Protein AF-0000000076991395 (afdb_homodimer)

Nearest PDB structures (foldseek):
  8wci-assembly1_P  TM=1.810E-01  e=1.404E+00  Enterococcus hirae ATCC 9790
  5gtm-assembly1_A  TM=2.503E-01  e=4.984E+00  Homo sapiens
  6m9a-assembly1_C-2  TM=2.332E-01  e=7.106E+00  Bordetella pertussis
  8wci-assembly1_P  TM=1.804E-01  e=1.054E+00  Enterococcus hirae ATCC 9790
  5gtm-assembly1_A  TM=2.232E-01  e=6.176E+00  Homo sapiens

pLDDT: mean 82.21, std 18.72, range [23.33, 98.56]

Solvent-accessible surface area (backbone atoms only — not comparable to full-atom values): 30463 Å² total; per-residue (Å²): 76,46,67,52,38,70,71,70,55,78,80,72,82,69,84,49,65,63,78,69,71,69,71,77,67,50,72,65,59,53,48,50,48,48,49,51,32,52,49,51,42,47,48,44,12,67,72,50,30,73,33,65,62,55,70,66,56,48,52,49,37,42,69,73,37,61,88,44,28,60,86,72,52,71,71,54,46,56,41,30,68,32,82,92,37,22,42,47,47,39,28,21,52,54,45,49,50,46,38,42,33,70,74,64,42,86,87,39,81,48,46,39,22,60,18,31,71,59,27,42,52,50,49,54,46,50,56,61,53,43,66,68,31,39,77,52,37,38,42,61,48,26,48,51,44,13,52,48,39,49,51,38,37,72,68,56,33,72,36,62,66,43,43,52,54,48,47,53,46,49,46,55,22,53,44,57,22,28,42,78,86,47,62,78,34,63,70,54,48,50,47,53,47,52,53,47,50,51,39,51,49,41,49,49,51,48,49,50,52,40,43,40,27,31,23,46,66,43,82,38,64,81,66,69,54,55,40,98,88,59,47,26,66,66,45,77,90,62,35,39,71,51,80,67,59,84,67,72,83,52,89,31,40,45,75,43,75,30,40,56,17,35,36,35,30,31,31,58,88,35,46,61,67,88,41,76,42,79,79,37,54,20,31,29,34,32,76,77,44,68,52,39,68,70,71,57,78,81,72,82,65,84,50,64,63,78,68,71,68,71,75,69,48,70,64,59,54,49,51,47,49,49,52,31,51,50,50,42,47,48,45,11,67,73,50,29,71,31,65,62,54,71,67,56,48,52,49,37,42,68,72,36,61,87,44,27,60,87,71,51,72,70,54,46,57,40,32,68,31,84,93,38,21,43,47,46,40,29,20,53,54,45,51,51,46,38,42,34,70,73,64,43,85,88,40,81,49,47,38,22,59,19,31,72,58,27,43,52,50,51,53,46,49,56,62,52,44,64,69,31,38,77,53,35,37,43,62,48,24,48,50,44,13,52,48,39,49,51,38,38,72,68,56,33,71,35,62,67,43,44,50,53,48,47,52,46,52,45,54,21,52,45,56,22,27,42,78,87,45,62,78,36,64,69,54,49,48,47,51,48,52,54,48,50,53,38,51,50,40,51,49,52,49,48,51,52,40,43,40,27,29,22,47,66,42,80,38,65,81,67,71,52,53,40,98,86,60,47,25,66,65,45,77,90,61,36,37,72,52,79,68,59,85,69,72,86,53,88,34,39,44,74,42,72,30,40,58,18,33,34,35,30,33,32,62,85,35,46,61,68,88,41,76,43,78,78,38,56,20,31,28,35,32,75

Radius of gyration: 30.5 Å; Cα contacts (8 Å, |Δi|>4): 910; chains: 2; bounding box: 52×83×77 Å

Secondary structure (DSSP, 8-state):
-HHHHHHT------------------HHHHHHHHHHHHHHHHHHHHHT------HHHHHHHHHH-TTTS----HHHHHHHHSTTTHHHHHHHHHHHHHIIIIIS-SSS-----BSHHHHHHHHHHHHHHHTT--HHHHHHHHHHHHHHHHHHHHHH-B-HHHHHHHHHHHHHHHGGGS-GGGTT-HHHHHHHHHHHHHHHHHHHHHHHHHHTSSSEEEEE-------TTS--B--TTT-EEEE-SS-TTS--BEEEEEE-EEEEES-TTS--TT-EEEEEPPEEEE-/-HHHHHHT------------------HHHHHHHHHHHHHHHHHHHHHT------HHHHHHHHHH-TTTS----HHHHHHHHSTTTHHHHHHHHHHHHHIIIIIS-SSS-----BSHHHHHHHHHHHHHHHTT--HHHHHHHHHHHHHHHHHHHHHH-B-HHHHHHHHHHHHHHHGGGS-GGGTT-HHHHHHHHHHHHHHHHHHHHHHHHHHTSSSEEEEE-------TTS--B--TTT-EEEE-SS-TTS--BEEEEEE-EEEEES-TTS--TT-EEEEEPPEEEE-

Organism: Colletotrichum orbiculare (strain 104-T / ATCC 96160 / CBS 514.97 / LARS 414 / MAFF 240422) (NCBI:txid1213857)

Sequence (574 aa):
MLQEQLYNKEVERYPGQVLANSRKVSDTAILEVWKRMAYNICSIANTLLTYCPAQEELEAGQSQNVDTALQITPAEYELLSEESTKSAVSEYYIWRSIYDGVFGSEKKERLGAWGGVMGTRFHLLCCALFSNVEIDTAADFFLWRSKGATLVEAATGLHDRKLQQYVAREQLKLSALLPSEKRKDKSVKNRLRRDLLNVYGDALRLFSMFMKSRAFFQVCWTSPLKEPDGSFVYDPTTMEAEAWGSHLDHPHAVLFSISPGLLKTGTADGSDYDRVSLLVKPRVVCSMLQEQLYNKEVERYPGQVLANSRKVSDTAILEVWKRMAYNICSIANTLLTYCPAQEELEAGQSQNVDTALQITPAEYELLSEESTKSAVSEYYIWRSIYDGVFGSEKKERLGAWGGVMGTRFHLLCCALFSNVEIDTAADFFLWRSKGATLVEAATGLHDRKLQQYVAREQLKLSALLPSEKRKDKSVKNRLRRDLLNVYGDALRLFSMFMKSRAFFQVCWTSPLKEPDGSFVYDPTTMEAEAWGSHLDHPHAVLFSISPGLLKTGTADGSDYDRVSLLVKPRVVCS

Foldseek 3Di:
DCVVCVPDDPPDDDPPPPLPDLPLDDLVNLVVLVVVLLVLLLVCLVPFLQAQFDPVVQVVQCVVPVLQAADADPLLSVQCPDNLRVSLSLLQLLQVLLCQAFADDPPDDHLCQQLRPLVNVLVNVLVVVVVVDDQVCLLVSLQVQLSSLSVSCVVRNGHVVSLLVSLVSNLSHSLSSGDPVCSPPPVSSVVSSVSSSSSSVSSNVSSSSQRNFSKHKHWDWDDQPQDVVGWRFDDPVQAAEPEDDDDPPDRWTFSFWRHTWMKIAAHSNRDRNVDIDTSGHTYTYTD/DCVVCVPDDPPDDDPPPPLPDLPLDDLVNLVVLVVVLLVLLLVCLVPFLQAQFDPVVQVVVCVVPVLQAADADPLLSVQCPDNLRVSLSLLQLLQVLLCQAFADDPPDDHLCQQLRPLVNVLVNVLVVVVVVDDQVCLLVSLQVQLSSLSVSCVVRNGHVVSLLVSLVSNLSHSLSSGDPVCSPPPVSSVVSSVSSSSSSVSSNVSSSSCRNFSKHKHWDDDDQPQDVVGWRFDDPVQAAEPEDDDDPPDGWTFSFWRHTWMKIAAHSNRDRNVDIDTSGHTYTYTD

Structure (mmCIF, N/CA/C/O backbone):
data_AF-0000000076991395-model_v1
#
loop_
_entity.id
_entity.type
_entity.pdbx_description
1 polymer 'Uncharacterized protein'
#
loop_
_atom_site.group_PDB
_atom_site.id
_atom_site.type_symbol
_atom_site.label_atom_id
_atom_site.label_alt_id
_atom_site.label_comp_id
_atom_site.label_asym_id
_atom_site.label_entity_id
_atom_site.label_seq_id
_atom_site.pdbx_PDB_ins_code
_atom_site.Cartn_x
_atom_site.Cartn_y
_atom_site.Cartn_z
_atom_site.occupancy
_atom_site.B_iso_or_equiv
_atom_site.auth_seq_id
_atom_site.auth_comp_id
_atom_site.auth_asym_id
_atom_site.auth_atom_id
_atom_site.pdbx_PDB_model_num
ATOM 1 N N . MET A 1 1 ? 8.891 0.899 -20.641 1 38.31 1 MET A N 1
ATOM 2 C CA . MET A 1 1 ? 9.281 0.705 -19.25 1 38.31 1 MET A CA 1
ATOM 3 C C . MET A 1 1 ? 9.773 -0.719 -19.016 1 38.31 1 MET A C 1
ATOM 5 O O . MET A 1 1 ? 9.562 -1.599 -19.859 1 38.31 1 MET A O 1
ATOM 9 N N . LEU A 1 2 ? 10.547 -0.943 -17.906 1 44.53 2 LEU A N 1
ATOM 10 C CA . LEU A 1 2 ? 11.18 -2.25 -17.766 1 44.53 2 LEU A CA 1
ATOM 11 C C . LEU A 1 2 ? 10.211 -3.367 -18.141 1 44.53 2 LEU A C 1
ATOM 13 O O . LEU A 1 2 ? 10.594 -4.336 -18.797 1 44.53 2 LEU A O 1
ATOM 17 N N . GLN A 1 3 ? 9.008 -3.133 -17.844 1 48.12 3 GLN A N 1
ATOM 18 C CA . GLN A 1 3 ? 8.039 -4.16 -18.203 1 48.12 3 GLN A CA 1
ATOM 19 C C . GLN A 1 3 ? 7.953 -4.328 -19.719 1 48.12 3 GLN A C 1
ATOM 21 O O . GLN A 1 3 ? 7.934 -5.453 -20.219 1 48.12 3 GLN A O 1
ATOM 26 N N . GLU A 1 4 ? 7.668 -3.232 -20.328 1 45.97 4 GLU A N 1
ATOM 27 C CA . GLU A 1 4 ? 7.605 -3.256 -21.781 1 45.97 4 GLU A CA 1
ATOM 28 C C . GLU A 1 4 ? 8.953 -3.646 -22.391 1 45.97 4 GLU A C 1
ATOM 30 O O . GLU A 1 4 ? 9.008 -4.367 -23.391 1 45.97 4 GLU A O 1
ATOM 35 N N . GLN A 1 5 ? 9.992 -2.992 -21.891 1 43.16 5 GLN A N 1
ATOM 36 C CA . GLN A 1 5 ? 11.312 -3.301 -22.422 1 43.16 5 GLN A CA 1
ATOM 37 C C . GLN A 1 5 ? 11.641 -4.785 -22.266 1 43.16 5 GLN A C 1
ATOM 39 O O . GLN A 1 5 ? 12.336 -5.363 -23.109 1 43.16 5 GLN A O 1
ATOM 44 N N . LEU A 1 6 ? 11.125 -5.27 -21.234 1 41.28 6 LEU A N 1
ATOM 45 C CA . LEU A 1 6 ? 11.367 -6.699 -21.062 1 41.28 6 LEU A CA 1
ATOM 46 C C . LEU A 1 6 ? 10.742 -7.492 -22.203 1 41.28 6 LEU A C 1
ATOM 48 O O . LEU A 1 6 ? 11.227 -8.562 -22.562 1 41.28 6 LEU A O 1
ATOM 52 N N . TYR A 1 7 ? 9.602 -6.898 -22.766 1 34.97 7 TYR A N 1
ATOM 53 C CA . TYR A 1 7 ? 9.125 -7.613 -23.938 1 34.97 7 TYR A CA 1
ATOM 54 C C . TYR A 1 7 ? 9.898 -7.199 -25.188 1 34.97 7 TYR A C 1
ATOM 56 O O . TYR A 1 7 ? 10.234 -8.039 -26.016 1 34.97 7 TYR A O 1
ATOM 64 N N . ASN A 1 8 ? 9.703 -5.836 -25.703 1 31.09 8 ASN A N 1
ATOM 65 C CA . ASN A 1 8 ? 10.164 -5.43 -27.031 1 31.09 8 ASN A CA 1
ATOM 66 C C . ASN A 1 8 ? 11.648 -5.066 -27.016 1 31.09 8 ASN A C 1
ATOM 68 O O . ASN A 1 8 ? 12.219 -4.762 -28.062 1 31.09 8 ASN A O 1
ATOM 72 N N . LYS A 1 9 ? 12.086 -3.867 -26.297 1 29 9 LYS A N 1
ATOM 73 C CA . LYS A 1 9 ? 13.195 -2.977 -26.641 1 29 9 LYS A CA 1
ATOM 74 C C . LYS A 1 9 ? 14.492 -3.758 -26.844 1 29 9 LYS A C 1
ATOM 76 O O . LYS A 1 9 ? 14.797 -4.672 -26.062 1 29 9 LYS A O 1
ATOM 81 N N . GLU A 1 10 ? 15.125 -3.527 -27.969 1 25.5 10 GLU A N 1
ATOM 82 C CA . GLU A 1 10 ? 16.453 -2.969 -28.25 1 25.5 10 GLU A CA 1
ATOM 83 C C . GLU A 1 10 ? 16.891 -2.012 -27.141 1 25.5 10 GLU A C 1
ATOM 85 O O . GLU A 1 10 ? 16.188 -1.036 -26.859 1 25.5 10 GLU A O 1
ATOM 90 N N . VAL A 1 11 ? 17.625 -2.275 -26.203 1 26.64 11 VAL A N 1
ATOM 91 C CA . VAL A 1 11 ? 18.125 -1.659 -24.984 1 26.64 11 VAL A CA 1
ATOM 92 C C . VAL A 1 11 ? 18.781 -0.319 -25.312 1 26.64 11 VAL A C 1
ATOM 94 O O . VAL A 1 11 ? 19.891 -0.278 -25.859 1 26.64 11 VAL A O 1
ATOM 97 N N . GLU A 1 12 ? 18.094 0.635 -25.984 1 24.73 12 GLU A N 1
ATOM 98 C CA . GLU A 1 12 ? 18.859 1.875 -26.031 1 24.73 12 GLU A CA 1
ATOM 99 C C . GLU A 1 12 ? 19.156 2.391 -24.625 1 24.73 12 GLU A C 1
ATOM 101 O O . GLU A 1 12 ? 18.281 2.396 -23.766 1 24.73 12 GLU A O 1
ATOM 106 N N . ARG A 1 13 ? 20.375 2.686 -24.297 1 24.56 13 ARG A N 1
ATOM 107 C CA . ARG A 1 13 ? 21.156 3.098 -23.141 1 24.56 13 ARG A CA 1
ATOM 108 C C . ARG A 1 13 ? 20.609 4.395 -22.547 1 24.56 13 ARG A C 1
ATOM 110 O O . ARG A 1 13 ? 20.844 5.477 -23.094 1 24.56 13 ARG A O 1
ATOM 117 N N . TYR A 1 14 ? 19.391 4.527 -22.188 1 23.33 14 TYR A N 1
ATOM 118 C CA . TYR A 1 14 ? 19.188 5.859 -21.641 1 23.33 14 TYR A CA 1
ATOM 119 C C . TYR A 1 14 ? 19.953 6.027 -20.328 1 23.33 14 TYR A C 1
ATOM 121 O O . TYR A 1 14 ? 20.172 5.059 -19.594 1 23.33 14 TYR A O 1
ATOM 129 N N . PRO A 1 15 ? 20.625 7.145 -20.047 1 25.5 15 PRO A N 1
ATOM 130 C CA . PRO A 1 15 ? 21.469 7.523 -18.906 1 25.5 15 PRO A CA 1
ATOM 131 C C . PRO A 1 15 ? 20.75 7.387 -17.578 1 25.5 15 PRO A C 1
ATOM 133 O O . PRO A 1 15 ? 19.547 7.672 -17.484 1 25.5 15 PRO A O 1
ATOM 136 N N . GLY A 1 16 ? 20.984 6.367 -16.781 1 27.45 16 GLY A N 1
ATOM 137 C CA . GLY A 1 16 ? 20.578 5.902 -15.469 1 27.45 16 GLY A CA 1
ATOM 138 C C . GLY A 1 16 ? 20.328 7.031 -14.484 1 27.45 16 GLY A C 1
ATOM 139 O O . GLY A 1 16 ? 21.266 7.734 -14.086 1 27.45 16 GLY A O 1
ATOM 140 N N . GLN A 1 17 ? 19.344 7.91 -14.617 1 27.56 17 GLN A N 1
ATOM 141 C CA . GLN A 1 17 ? 19.125 8.898 -13.57 1 27.56 17 GLN A CA 1
ATOM 142 C C . GLN A 1 17 ? 19.125 8.25 -12.188 1 27.56 17 GLN A C 1
ATOM 144 O O . GLN A 1 17 ? 18.344 7.336 -11.914 1 27.56 17 GLN A O 1
ATOM 149 N N . VAL A 1 18 ? 20.203 8.141 -11.477 1 30.03 18 VAL A N 1
ATOM 150 C CA . VAL A 1 18 ? 20.469 7.812 -10.086 1 30.03 18 VAL A CA 1
ATOM 151 C C . VAL A 1 18 ? 19.328 8.297 -9.203 1 30.03 18 VAL A C 1
ATOM 153 O O . VAL A 1 18 ? 18.844 9.422 -9.367 1 30.03 18 VAL A O 1
ATOM 156 N N . LEU A 1 19 ? 18.484 7.438 -8.766 1 35.81 19 LEU A N 1
ATOM 157 C CA . LEU A 1 19 ? 17.547 7.781 -7.695 1 35.81 19 LEU A CA 1
ATOM 158 C C . LEU A 1 19 ? 18.172 8.797 -6.742 1 35.81 19 LEU A C 1
ATOM 160 O O . LEU A 1 19 ? 19.172 8.508 -6.074 1 35.81 19 LEU A O 1
ATOM 164 N N . ALA A 1 20 ? 18.281 10.023 -7.137 1 36.06 20 ALA A N 1
ATOM 165 C CA . ALA A 1 20 ? 18.781 11.172 -6.398 1 36.06 20 ALA A CA 1
ATOM 166 C C . ALA A 1 20 ? 18.578 11 -4.898 1 36.06 20 ALA A C 1
ATOM 168 O O . ALA A 1 20 ? 17.562 10.438 -4.465 1 36.06 20 ALA A O 1
ATOM 169 N N . ASN A 1 21 ? 19.656 10.891 -4.094 1 40.53 21 ASN A N 1
ATOM 170 C CA . ASN A 1 21 ? 19.75 11.055 -2.646 1 40.53 21 ASN A CA 1
ATOM 171 C C . ASN A 1 21 ? 18.688 12 -2.117 1 40.53 21 ASN A C 1
ATOM 173 O O . ASN A 1 21 ? 18.516 13.102 -2.645 1 40.53 21 ASN A O 1
ATOM 177 N N . SER A 1 22 ? 17.625 11.461 -1.609 1 47.41 22 SER A N 1
ATOM 178 C CA . SER A 1 22 ? 16.688 12.297 -0.871 1 47.41 22 SER A CA 1
ATOM 179 C C . SER A 1 22 ? 17.375 13.5 -0.249 1 47.41 22 SER A C 1
ATOM 181 O O . SER A 1 22 ? 18.344 13.352 0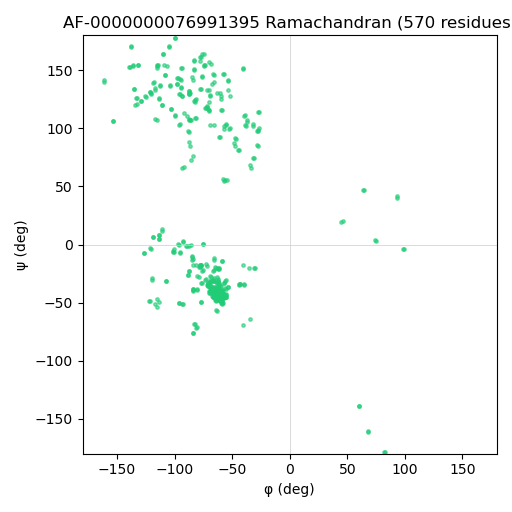.499 1 47.41 22 SER A O 1
ATOM 183 N N . ARG A 1 23 ? 17.562 14.578 -0.939 1 50.88 23 ARG A N 1
ATOM 184 C CA . ARG A 1 23 ? 18.156 15.805 -0.409 1 50.88 23 ARG A CA 1
ATOM 185 C C . ARG A 1 23 ? 17.719 16.047 1.03 1 50.88 23 ARG A C 1
ATOM 187 O O . ARG A 1 23 ? 16.531 16.047 1.329 1 50.88 23 ARG A O 1
ATOM 194 N N . LYS A 1 24 ? 18.578 15.852 1.95 1 69 24 LYS A N 1
ATOM 195 C CA . LYS A 1 24 ? 18.422 16.188 3.361 1 69 24 LYS A CA 1
ATOM 196 C C . LYS A 1 24 ? 17.703 17.531 3.527 1 69 24 LYS A C 1
ATOM 198 O O . LYS A 1 24 ? 18.141 18.547 3.004 1 69 24 LYS A O 1
ATOM 203 N N . VAL A 1 25 ? 16.453 17.375 3.871 1 77.81 25 VAL A N 1
ATOM 204 C CA . VAL A 1 25 ? 15.727 18.609 4.176 1 77.81 25 VAL A CA 1
ATOM 205 C C . VAL A 1 25 ? 16 19.031 5.617 1 77.81 25 VAL A C 1
ATOM 207 O O . VAL A 1 25 ? 15.875 18.219 6.539 1 77.81 25 VAL A O 1
ATOM 210 N N . SER A 1 26 ? 16.484 20.219 5.797 1 85.88 26 SER A N 1
ATOM 211 C CA . SER A 1 26 ? 16.844 20.75 7.109 1 85.88 26 SER A CA 1
ATOM 212 C C . SER A 1 26 ? 15.609 21.109 7.918 1 85.88 26 SER A C 1
ATOM 214 O O . SER A 1 26 ? 14.547 21.375 7.352 1 85.88 26 SER A O 1
ATOM 216 N N . ASP A 1 27 ? 15.812 21.078 9.18 1 90.81 27 ASP A N 1
ATOM 217 C CA . ASP A 1 27 ? 14.758 21.562 10.062 1 90.81 27 ASP A CA 1
ATOM 218 C C . ASP A 1 27 ? 14.367 23 9.719 1 90.81 27 ASP A C 1
ATOM 220 O O . ASP A 1 27 ? 13.188 23.359 9.781 1 90.81 27 ASP A O 1
ATOM 224 N N . THR A 1 28 ? 15.297 23.719 9.258 1 91.56 28 THR A N 1
ATOM 225 C CA . THR A 1 28 ? 15.055 25.109 8.906 1 91.56 28 THR A CA 1
ATOM 226 C C . THR A 1 28 ? 14.086 25.219 7.734 1 91.56 28 THR A C 1
ATOM 228 O O . THR A 1 28 ? 13.18 26.047 7.746 1 91.56 28 THR A O 1
ATOM 231 N N . ALA A 1 29 ? 14.281 24.391 6.754 1 93.56 29 ALA A N 1
ATOM 232 C CA . ALA A 1 29 ? 13.391 24.391 5.594 1 93.56 29 ALA A CA 1
ATOM 233 C C . ALA A 1 29 ? 11.969 24.031 5.992 1 93.56 29 ALA A C 1
ATOM 235 O O . ALA A 1 29 ? 11.008 24.656 5.516 1 93.56 29 ALA A O 1
ATOM 236 N N . ILE A 1 30 ? 11.828 23.094 6.863 1 96.06 30 ILE A N 1
ATOM 237 C CA . ILE A 1 30 ? 10.516 22.656 7.344 1 96.06 30 ILE A CA 1
ATOM 238 C C . ILE A 1 30 ? 9.852 23.797 8.117 1 96.06 30 ILE A C 1
ATOM 240 O O . ILE A 1 30 ? 8.68 24.109 7.887 1 96.06 30 ILE A O 1
ATOM 244 N N . LEU A 1 31 ? 10.617 24.453 8.906 1 96.81 31 LEU A N 1
ATOM 245 C CA . LEU A 1 31 ? 10.086 25.531 9.742 1 96.81 31 LEU A CA 1
ATOM 246 C C . LEU A 1 31 ? 9.688 26.734 8.891 1 96.81 31 LEU A C 1
ATOM 248 O O . LEU A 1 31 ? 8.727 27.422 9.211 1 96.81 31 LEU A O 1
ATOM 252 N N . GLU A 1 32 ? 10.422 26.906 7.852 1 96.12 32 GLU A N 1
ATOM 253 C CA . GLU A 1 32 ? 10.086 28.016 6.957 1 96.12 32 GLU A CA 1
ATOM 254 C C . GLU A 1 32 ? 8.727 27.797 6.297 1 96.12 32 GLU A C 1
ATOM 256 O O . GLU A 1 32 ? 7.91 28.719 6.227 1 96.12 32 GLU A O 1
ATOM 261 N N . VAL A 1 33 ? 8.523 26.656 5.824 1 97.62 33 VAL A N 1
ATOM 262 C CA . VAL A 1 33 ? 7.25 26.344 5.188 1 97.62 33 VAL A CA 1
ATOM 263 C C . VAL A 1 33 ? 6.129 26.391 6.223 1 97.62 33 VAL A C 1
ATOM 265 O O . VAL A 1 33 ? 5.043 26.906 5.945 1 97.62 33 VAL A O 1
ATOM 268 N N . TRP A 1 34 ? 6.406 25.859 7.426 1 98.06 34 TRP A N 1
ATOM 269 C CA . TRP A 1 34 ? 5.418 25.891 8.5 1 98.06 34 TRP A CA 1
ATOM 270 C C . TRP A 1 34 ? 5.031 27.312 8.852 1 98.06 34 TRP A C 1
ATOM 272 O O . TRP A 1 34 ? 3.848 27.641 8.984 1 98.06 34 TRP A O 1
ATOM 282 N N . LYS A 1 35 ? 6.027 28.141 8.953 1 97.19 35 LYS A N 1
ATOM 283 C CA . LYS A 1 35 ? 5.801 29.547 9.328 1 97.19 35 LYS A CA 1
ATOM 284 C C . LYS A 1 35 ? 4.969 30.266 8.266 1 97.19 35 LYS A C 1
ATOM 286 O O . LYS A 1 35 ? 4.059 31.031 8.602 1 97.19 35 LYS A O 1
ATOM 291 N N . ARG A 1 36 ? 5.32 30.031 7.082 1 97.81 36 ARG A N 1
ATOM 292 C CA . ARG A 1 36 ? 4.559 30.625 5.992 1 97.81 36 ARG A CA 1
ATOM 293 C C . ARG A 1 36 ? 3.104 30.172 6.023 1 97.81 36 ARG A C 1
ATOM 295 O O . ARG A 1 36 ? 2.186 30.984 5.879 1 97.81 36 ARG A O 1
ATOM 302 N N . MET A 1 37 ? 2.916 28.906 6.215 1 98.12 37 MET A N 1
ATOM 303 C CA . MET A 1 37 ? 1.573 28.344 6.305 1 98.12 37 MET A CA 1
ATOM 304 C C . MET A 1 37 ? 0.802 28.953 7.469 1 98.12 37 MET A C 1
ATOM 306 O O . MET A 1 37 ? -0.347 29.359 7.309 1 98.12 37 MET A O 1
ATOM 310 N N . ALA A 1 38 ? 1.472 29.016 8.625 1 97.69 38 ALA A N 1
ATOM 311 C CA . ALA A 1 38 ? 0.849 29.562 9.82 1 97.69 38 ALA A CA 1
ATOM 312 C C . ALA A 1 38 ? 0.48 31.031 9.609 1 97.69 38 ALA A C 1
ATOM 314 O O . ALA A 1 38 ? -0.607 31.469 10 1 97.69 38 ALA A O 1
ATOM 315 N N . TYR A 1 39 ? 1.394 31.75 8.984 1 97.44 39 TYR A N 1
ATOM 316 C CA . TYR A 1 39 ? 1.146 33.156 8.703 1 97.44 39 TYR A CA 1
ATOM 317 C C . TYR A 1 39 ? -0.071 33.344 7.801 1 97.44 39 TYR A C 1
ATOM 319 O O . TYR A 1 39 ? -0.928 34.188 8.055 1 97.44 39 TYR A O 1
ATOM 327 N N . ASN A 1 40 ? -0.122 32.594 6.762 1 98.19 40 ASN A N 1
ATOM 328 C CA . ASN A 1 40 ? -1.23 32.688 5.82 1 98.19 40 ASN A CA 1
ATOM 329 C C . ASN A 1 40 ? -2.555 32.281 6.469 1 98.19 40 ASN A C 1
ATOM 331 O O . ASN A 1 40 ? -3.59 32.906 6.191 1 98.19 40 ASN A O 1
ATOM 335 N N . ILE A 1 41 ? -2.512 31.281 7.312 1 98.5 41 ILE A N 1
ATOM 336 C CA . ILE A 1 41 ? -3.713 30.859 8.023 1 98.5 41 ILE A CA 1
ATOM 337 C C . ILE A 1 41 ? -4.203 31.984 8.922 1 98.5 41 ILE A C 1
ATOM 339 O O . ILE A 1 41 ? -5.391 32.312 8.922 1 98.5 41 ILE A O 1
ATOM 343 N N . CYS A 1 42 ? -3.271 32.562 9.641 1 96.94 42 CYS A N 1
ATOM 344 C CA . CYS A 1 42 ? -3.598 33.719 10.492 1 96.94 42 CYS A CA 1
ATOM 345 C C . CYS A 1 42 ? -4.172 34.875 9.672 1 96.94 42 CYS A C 1
ATOM 347 O O . CYS A 1 42 ? -5.168 35.469 10.062 1 96.94 42 CYS A O 1
ATOM 349 N N . SER A 1 43 ? -3.586 35.094 8.562 1 97.56 43 SER A N 1
ATOM 350 C CA . SER A 1 43 ? -4.039 36.188 7.676 1 97.56 43 SER A CA 1
ATOM 351 C C . SER A 1 43 ? -5.465 35.938 7.195 1 97.56 43 SER A C 1
ATOM 353 O O . SER A 1 43 ? -6.297 36.844 7.215 1 97.56 43 SER A O 1
ATOM 355 N N . ILE A 1 44 ? -5.77 34.719 6.77 1 98.19 44 ILE A N 1
ATOM 356 C CA . ILE A 1 44 ? -7.105 34.375 6.309 1 98.19 44 ILE A CA 1
ATOM 357 C C . ILE A 1 44 ? -8.117 34.594 7.434 1 98.19 44 ILE A C 1
ATOM 359 O O . ILE A 1 44 ? -9.164 35.219 7.227 1 98.19 44 ILE A O 1
ATOM 363 N N . ALA A 1 45 ? -7.789 34.125 8.625 1 97.31 45 ALA A N 1
ATOM 364 C CA . ALA A 1 45 ? -8.68 34.188 9.781 1 97.31 45 ALA A CA 1
ATOM 365 C C . ALA A 1 45 ? -8.977 35.656 10.141 1 97.31 45 ALA A C 1
ATOM 367 O O . ALA A 1 45 ? -10.117 36 10.445 1 97.31 45 ALA A O 1
ATOM 368 N N . ASN A 1 46 ? -7.969 36.531 10.008 1 95.94 46 ASN A N 1
ATOM 369 C CA . ASN A 1 46 ? -8.086 37.906 10.469 1 95.94 46 ASN A CA 1
ATOM 370 C C . ASN A 1 46 ? -8.688 38.812 9.398 1 95.94 46 ASN A C 1
ATOM 372 O O . ASN A 1 46 ? -9.242 39.875 9.703 1 95.94 46 ASN A O 1
ATOM 376 N N . THR A 1 47 ? -8.594 38.438 8.164 1 96 47 THR A N 1
ATOM 377 C CA . THR A 1 47 ? -9.016 39.344 7.102 1 96 47 THR A CA 1
ATOM 378 C C . THR A 1 47 ? -10.328 38.875 6.48 1 96 47 THR A C 1
ATOM 380 O O . THR A 1 47 ? -11.148 39.688 6.074 1 96 47 THR A O 1
ATOM 383 N N . LEU A 1 48 ? -10.531 37.594 6.457 1 97 48 LEU A N 1
ATOM 384 C CA . LEU A 1 48 ? -11.688 37.094 5.719 1 97 48 LEU A CA 1
ATOM 385 C C . LEU A 1 48 ? -12.695 36.469 6.66 1 97 48 LEU A C 1
ATOM 387 O O . LEU A 1 48 ? -13.891 36.75 6.598 1 97 48 LEU A O 1
ATOM 391 N N . LEU A 1 49 ? -12.234 35.562 7.566 1 96.94 49 LEU A N 1
ATOM 392 C CA . LEU A 1 49 ? -13.133 34.781 8.398 1 96.94 49 LEU A CA 1
ATOM 393 C C . LEU A 1 49 ? -13.398 35.469 9.734 1 96.94 49 LEU A C 1
ATOM 395 O O . LEU A 1 49 ? -13.047 34.938 10.789 1 96.94 49 LEU A O 1
ATOM 399 N N . THR A 1 50 ? -14.047 36.562 9.711 1 94.81 50 THR A N 1
ATOM 400 C CA . THR A 1 50 ? -14.148 37.469 10.859 1 94.81 50 THR A CA 1
ATOM 401 C C . THR A 1 50 ? -15.57 37.469 11.414 1 94.81 50 THR A C 1
ATOM 403 O O . THR A 1 50 ? -15.938 38.375 12.18 1 94.81 50 THR A O 1
ATOM 406 N N . TYR A 1 51 ? -16.359 36.562 10.992 1 94.5 51 TYR A N 1
ATOM 407 C CA . TYR A 1 51 ? -17.781 36.625 11.336 1 94.5 51 TYR A CA 1
ATOM 408 C C . TYR A 1 51 ? -18.188 35.406 12.172 1 94.5 51 TYR A C 1
ATOM 410 O O . TYR A 1 51 ? -17.672 34.312 11.953 1 94.5 51 TYR A O 1
ATOM 418 N N . CYS A 1 52 ? -19 35.594 13.156 1 94.5 52 CYS A N 1
ATOM 419 C CA . CYS A 1 52 ? -19.656 34.531 13.898 1 94.5 52 CYS A CA 1
ATOM 420 C C . CYS A 1 52 ? -21.094 34.344 13.406 1 94.5 52 CYS A C 1
ATOM 422 O O . CYS A 1 52 ? -21.953 35.188 13.641 1 94.5 52 CYS A O 1
ATOM 424 N N . PRO A 1 53 ? -21.328 33.25 12.781 1 92.5 53 PRO A N 1
ATOM 425 C CA . PRO A 1 53 ? -22.688 33.031 12.305 1 92.5 53 PRO A CA 1
ATOM 426 C C . PRO A 1 53 ? -23.672 32.781 13.438 1 92.5 53 PRO A C 1
ATOM 428 O O . PRO A 1 53 ? -23.281 32.344 14.523 1 92.5 53 PRO A O 1
ATOM 431 N N . ALA A 1 54 ? -24.938 33.062 13.078 1 90.88 54 ALA A N 1
ATOM 432 C CA . ALA A 1 54 ? -25.969 32.75 14.055 1 90.88 54 ALA A CA 1
ATOM 433 C C . ALA A 1 54 ? -26.078 31.234 14.266 1 90.88 54 ALA A C 1
ATOM 435 O O . ALA A 1 54 ? -25.812 30.453 13.352 1 90.88 54 ALA A O 1
ATOM 436 N N . GLN A 1 55 ? -26.391 30.875 15.477 1 87.62 55 GLN A N 1
ATOM 437 C CA . GLN A 1 55 ? -26.516 29.469 15.812 1 87.62 55 GLN A CA 1
ATOM 438 C C . GLN A 1 55 ? -27.484 28.75 14.867 1 87.62 55 GLN A C 1
ATOM 440 O O . GLN A 1 55 ? -27.25 27.609 14.477 1 87.62 55 GLN A O 1
ATOM 445 N N . GLU A 1 56 ? -28.516 29.438 14.484 1 85.75 56 GLU A N 1
ATOM 446 C CA . GLU A 1 56 ? -29.531 28.875 13.594 1 85.75 56 GLU A CA 1
ATOM 447 C C . GLU A 1 56 ? -28.953 28.562 12.219 1 85.75 56 GLU A C 1
ATOM 449 O O . GLU A 1 56 ? -29.312 27.578 11.594 1 85.75 56 GLU A O 1
ATOM 454 N N . GLU A 1 57 ? -28.109 29.438 11.828 1 84.44 57 GLU A N 1
ATOM 455 C CA . GLU A 1 57 ? -27.469 29.266 10.531 1 84.44 57 GLU A CA 1
ATOM 456 C C . GLU A 1 57 ? -26.578 28.031 10.523 1 84.44 57 GLU A C 1
ATOM 458 O O . GLU A 1 57 ? -26.562 27.281 9.539 1 84.44 57 GLU A O 1
ATOM 463 N N . LEU A 1 58 ? -25.875 27.859 11.586 1 85.06 58 LEU A N 1
ATOM 464 C CA . LEU A 1 58 ? -24.984 26.719 11.695 1 85.06 58 LEU A CA 1
ATOM 465 C C . LEU A 1 58 ? -25.766 25.406 11.75 1 85.06 58 LEU A C 1
ATOM 467 O O . LEU A 1 58 ? -25.391 24.422 11.117 1 85.06 58 LEU A O 1
ATOM 471 N N . GLU A 1 59 ? -26.812 25.422 12.422 1 82.25 59 GLU A N 1
ATOM 472 C CA . GLU A 1 59 ? -27.672 24.25 12.531 1 82.25 59 GLU A CA 1
ATOM 473 C C . GLU A 1 59 ? -28.328 23.906 11.195 1 82.25 59 GLU A C 1
ATOM 475 O O . GLU A 1 59 ? -28.453 22.734 10.844 1 82.25 59 GLU A O 1
ATOM 480 N N . ALA A 1 60 ? -28.734 24.938 10.523 1 79.12 60 ALA A N 1
ATOM 481 C CA . ALA A 1 60 ? -29.344 24.734 9.211 1 79.12 60 ALA A CA 1
ATOM 482 C C . ALA A 1 60 ? -28.359 24.109 8.242 1 79.12 60 ALA A C 1
ATOM 484 O O . ALA A 1 60 ? -28.719 23.203 7.469 1 79.12 60 ALA A O 1
ATOM 485 N N . GLY A 1 61 ? -27.188 24.594 8.273 1 76.19 61 GLY A N 1
ATOM 486 C CA . GLY A 1 61 ? -26.156 24.016 7.422 1 76.19 61 GLY A CA 1
ATOM 487 C C . GLY A 1 61 ? -25.891 22.547 7.703 1 76.19 61 GLY A C 1
ATOM 488 O O . GLY A 1 61 ? -25.75 21.75 6.777 1 76.19 61 GLY A O 1
ATOM 489 N N . GLN A 1 62 ? -25.875 22.203 8.984 1 76.62 62 GLN A N 1
ATOM 490 C CA . GLN A 1 62 ? -25.625 20.828 9.406 1 76.62 62 GLN A CA 1
ATOM 491 C C . GLN A 1 62 ? -26.766 19.906 8.984 1 76.62 62 GLN A C 1
ATOM 493 O O . GLN A 1 62 ? -26.531 18.734 8.656 1 76.62 62 GLN A O 1
ATOM 498 N N . SER A 1 63 ? -27.859 20.547 8.961 1 74.38 63 SER A N 1
ATOM 499 C CA . SER A 1 63 ? -29.031 19.766 8.578 1 74.38 63 SER A CA 1
ATOM 500 C C . SER A 1 63 ? -29.078 19.531 7.074 1 74.38 63 SER A C 1
ATOM 502 O O . SER A 1 63 ? -29.578 18.516 6.613 1 74.38 63 SER A O 1
ATOM 504 N N . GLN A 1 64 ? -28.594 20.516 6.418 1 71.94 64 GLN A N 1
ATOM 505 C CA . GLN A 1 64 ? -28.656 20.438 4.961 1 71.94 64 GLN A CA 1
ATOM 506 C C . GLN A 1 64 ? -27.578 19.5 4.422 1 71.94 64 GLN A C 1
ATOM 508 O O . GLN A 1 64 ? -27.859 18.641 3.578 1 71.94 64 GLN A O 1
ATOM 513 N N . ASN A 1 65 ? -26.391 19.703 4.859 1 74.38 65 ASN A N 1
ATOM 514 C CA . ASN A 1 65 ? -25.297 18.844 4.414 1 74.38 65 ASN A CA 1
ATOM 515 C C . ASN A 1 65 ? -24.172 18.781 5.445 1 74.38 65 ASN A C 1
ATOM 517 O O . ASN A 1 65 ? -23.344 19.688 5.527 1 74.38 65 ASN A O 1
ATOM 521 N N . VAL A 1 66 ? -24.109 17.688 6.086 1 72 66 VAL A N 1
ATOM 522 C CA . VAL A 1 66 ? -23.188 17.484 7.203 1 72 66 VAL A CA 1
ATOM 523 C C . VAL A 1 66 ? -21.75 17.516 6.695 1 72 66 VAL A C 1
ATOM 525 O O . VAL A 1 66 ? -20.844 17.969 7.402 1 72 66 VAL A O 1
ATOM 528 N N . ASP A 1 67 ? -21.609 17.266 5.43 1 71.88 67 ASP A N 1
ATOM 529 C CA . ASP A 1 67 ? -20.25 17.156 4.898 1 71.88 67 ASP A CA 1
ATOM 530 C C . ASP A 1 67 ? -19.672 18.531 4.566 1 71.88 67 ASP A C 1
ATOM 532 O O . ASP A 1 67 ? -18.453 18.688 4.484 1 71.88 67 ASP A O 1
ATOM 536 N N . THR A 1 68 ? -20.641 19.484 4.477 1 74.81 68 THR A N 1
ATOM 537 C CA . THR A 1 68 ? -20.156 20.797 4.059 1 74.81 68 THR A CA 1
ATOM 538 C C . THR A 1 68 ? -20.422 21.828 5.148 1 74.81 68 THR A C 1
ATOM 540 O O . THR A 1 68 ? -20.156 23.016 4.953 1 74.81 68 THR A O 1
ATOM 543 N N . ALA A 1 69 ? -20.891 21.312 6.238 1 82.56 69 ALA A N 1
ATOM 544 C CA . ALA A 1 69 ? -21.188 22.25 7.316 1 82.56 69 ALA A CA 1
ATOM 545 C C . ALA A 1 69 ? -20.031 22.312 8.312 1 82.56 69 ALA A C 1
ATOM 547 O O . ALA A 1 69 ? -19.375 21.297 8.578 1 82.56 69 ALA A O 1
ATOM 548 N N . LEU A 1 70 ? -19.844 23.5 8.766 1 86.81 70 LEU A N 1
ATOM 549 C CA . LEU A 1 70 ? -18.875 23.688 9.836 1 86.81 70 LEU A CA 1
ATOM 550 C C . LEU A 1 70 ? -19.375 23.094 11.141 1 86.81 70 LEU A C 1
ATOM 552 O O . LEU A 1 70 ? -20.406 23.5 11.656 1 86.81 70 LEU A O 1
ATOM 556 N N . GLN A 1 71 ? -18.672 22.094 11.594 1 85.31 71 GLN A N 1
ATOM 557 C CA . GLN A 1 71 ? -19.047 21.453 12.859 1 85.31 71 GLN A CA 1
ATOM 558 C C . GLN A 1 71 ? -18.391 22.172 14.031 1 85.31 71 GLN A C 1
ATOM 560 O O . GLN A 1 71 ? -17.172 22.031 14.25 1 85.31 71 GLN A O 1
ATOM 565 N N . ILE A 1 72 ? -19.25 22.891 14.758 1 88 72 ILE A N 1
ATOM 566 C CA . ILE A 1 72 ? -18.734 23.688 15.875 1 88 72 ILE A CA 1
ATOM 567 C C . ILE A 1 72 ? -19.406 23.25 17.172 1 88 72 ILE A C 1
ATOM 569 O O . ILE A 1 72 ? -20.625 23.047 17.219 1 88 72 ILE A O 1
ATOM 573 N N . THR A 1 73 ? -18.625 23.016 18.172 1 85.94 73 THR A N 1
ATOM 574 C CA . THR A 1 73 ? -19.172 22.688 19.484 1 85.94 73 THR A CA 1
ATOM 575 C C . THR A 1 73 ? -19.672 23.953 20.188 1 85.94 73 THR A C 1
ATOM 577 O O . THR A 1 73 ? -19.266 25.062 19.859 1 85.94 73 THR A O 1
ATOM 580 N N . PRO A 1 74 ? -20.516 23.734 21.172 1 87.75 74 PRO A N 1
ATOM 581 C CA . PRO A 1 74 ? -20.984 24.891 21.922 1 87.75 74 PRO A CA 1
ATOM 582 C C . PRO A 1 74 ? -19.859 25.688 22.578 1 87.75 74 PRO A C 1
ATOM 584 O O . PRO A 1 74 ? -19.891 26.922 22.578 1 87.75 74 PRO A O 1
ATOM 587 N N . ALA A 1 75 ? -18.922 25.016 23.062 1 83.88 75 ALA A N 1
ATOM 588 C CA . ALA A 1 75 ? -17.781 25.672 23.688 1 83.88 75 ALA A CA 1
ATOM 589 C C . ALA A 1 75 ? -17 26.5 22.672 1 83.88 75 ALA A C 1
ATOM 591 O O . ALA A 1 75 ? -16.609 27.625 22.953 1 83.88 75 ALA A O 1
ATOM 592 N N . GLU A 1 76 ? -16.844 25.984 21.547 1 88.44 76 GLU A N 1
ATOM 593 C CA . GLU A 1 76 ? -16.141 26.688 20.469 1 88.44 76 GLU A CA 1
ATOM 594 C C . GLU A 1 76 ? -16.953 27.891 19.984 1 88.44 76 GLU A C 1
ATOM 596 O O . GLU A 1 76 ? -16.391 28.938 19.672 1 88.44 76 GLU A O 1
ATOM 601 N N . TYR A 1 77 ? -18.234 27.719 19.953 1 91.75 77 TYR A N 1
ATOM 602 C CA . TYR A 1 77 ? -19.109 28.797 19.516 1 91.75 77 TYR A CA 1
ATOM 603 C C . TYR A 1 77 ? -19.031 29.984 20.469 1 91.75 77 TYR A C 1
ATOM 605 O O . TYR A 1 77 ? -19.047 31.141 20.047 1 91.75 77 TYR A O 1
ATOM 613 N N . GLU A 1 78 ? -19.016 29.641 21.734 1 90.5 78 GLU A N 1
ATOM 614 C CA . GLU A 1 78 ? -18.891 30.688 22.719 1 90.5 78 GLU A CA 1
ATOM 615 C C . GLU A 1 78 ? -17.609 31.516 22.5 1 90.5 78 GLU A C 1
ATOM 617 O O . GLU A 1 78 ? -17.641 32.75 22.562 1 90.5 78 GLU A O 1
ATOM 622 N N . LEU A 1 79 ? -16.594 30.859 22.219 1 89.5 79 LEU A N 1
ATOM 623 C CA . LEU A 1 79 ? -15.32 31.531 21.969 1 89.5 79 LEU A CA 1
ATOM 624 C C . LEU A 1 79 ? -15.359 32.281 20.641 1 89.5 79 LEU A C 1
ATOM 626 O O . LEU A 1 79 ? -14.766 33.375 20.516 1 89.5 79 LEU A O 1
ATOM 630 N N . LEU A 1 80 ? -16.031 31.75 19.719 1 92.81 80 LEU A N 1
ATOM 631 C CA . LEU A 1 80 ? -16.172 32.375 18.406 1 92.81 80 LEU A CA 1
ATOM 632 C C . LEU A 1 80 ? -16.969 33.688 18.516 1 92.81 80 LEU A C 1
ATOM 634 O O . LEU A 1 80 ? -16.719 34.625 17.75 1 92.81 80 LEU A O 1
ATOM 638 N N . SER A 1 81 ? -17.875 33.75 19.438 1 93 81 SER A N 1
ATOM 639 C CA . SER A 1 81 ? -18.766 34.875 19.578 1 93 81 SER A CA 1
ATOM 640 C C . SER A 1 81 ? -18.062 36.062 20.266 1 93 81 SER A C 1
ATOM 642 O O . SER A 1 81 ? -18.531 37.188 20.203 1 93 81 SER A O 1
ATOM 644 N N . GLU A 1 82 ? -16.953 35.656 20.891 1 90.25 82 GLU A N 1
ATOM 645 C CA . GLU A 1 82 ? -16.172 36.688 21.562 1 90.25 82 GLU A CA 1
ATOM 646 C C . GLU A 1 82 ? -15.164 37.344 20.609 1 90.25 82 GLU A C 1
ATOM 648 O O . GLU A 1 82 ? -14.406 36.625 19.938 1 90.25 82 GLU A O 1
ATOM 653 N N . GLU A 1 83 ? -15.117 38.656 20.609 1 89 83 GLU A N 1
ATOM 654 C CA . GLU A 1 83 ? -14.25 39.406 19.703 1 89 83 GLU A CA 1
ATOM 655 C C . GLU A 1 83 ? -12.781 39.094 19.969 1 89 83 GLU A C 1
ATOM 657 O O . GLU A 1 83 ? -11.984 39 19.031 1 89 83 GLU A O 1
ATOM 662 N N . SER A 1 84 ? -12.406 38.812 21.156 1 86.38 84 SER A N 1
ATOM 663 C CA . SER A 1 84 ? -11.008 38.656 21.547 1 86.38 84 SER A CA 1
ATOM 664 C C . SER A 1 84 ? -10.492 37.281 21.125 1 86.38 84 SER A C 1
ATOM 666 O O . SER A 1 84 ? -9.281 37.094 20.969 1 86.38 84 SER A O 1
ATOM 668 N N . THR A 1 85 ? -11.406 36.281 20.844 1 89.75 85 THR A N 1
ATOM 669 C CA . THR A 1 85 ? -10.961 34.906 20.562 1 89.75 85 THR A CA 1
ATOM 670 C C . THR A 1 85 ? -11.43 34.469 19.188 1 89.75 85 THR A C 1
ATOM 672 O O . THR A 1 85 ? -11.055 33.406 18.719 1 89.75 85 THR A O 1
ATOM 675 N N . LYS A 1 86 ? -12.172 35.281 18.5 1 93 86 LYS A N 1
ATOM 676 C CA . LYS A 1 86 ? -12.82 34.906 17.234 1 93 86 LYS A CA 1
ATOM 677 C C . LYS A 1 86 ? -11.789 34.469 16.203 1 93 86 LYS A C 1
ATOM 679 O O . LYS A 1 86 ? -11.93 33.375 15.609 1 93 86 LYS A O 1
ATOM 684 N N . SER A 1 87 ? -10.781 35.312 16.047 1 93.38 87 SER A N 1
ATOM 685 C CA . SER A 1 87 ? -9.766 35 15.047 1 93.38 87 SER A CA 1
ATOM 686 C C . SER A 1 87 ? -9.047 33.688 15.375 1 93.38 87 SER A C 1
ATOM 688 O O . SER A 1 87 ? -8.695 32.938 14.477 1 93.38 87 SER A O 1
ATOM 690 N N . ALA A 1 88 ? -8.828 33.406 16.688 1 93.44 88 ALA A N 1
ATOM 691 C CA . ALA A 1 88 ? -8.164 32.188 17.109 1 93.44 88 ALA A CA 1
ATOM 692 C C . ALA A 1 88 ? -9 30.969 16.766 1 93.44 88 ALA A C 1
ATOM 694 O O . ALA A 1 88 ? -8.453 29.938 16.359 1 93.44 88 ALA A O 1
ATOM 695 N N . VAL A 1 89 ? -10.25 31.109 16.938 1 93.88 89 VAL A N 1
ATOM 696 C CA . VAL A 1 89 ? -11.141 29.984 16.625 1 93.88 89 VAL A CA 1
ATOM 697 C C . VAL A 1 89 ? -11.172 29.75 15.125 1 93.88 89 VAL A C 1
ATOM 699 O O . VAL A 1 89 ? -11.164 28.594 14.68 1 93.88 89 VAL A O 1
ATOM 702 N N . SER A 1 90 ? -11.219 30.828 14.344 1 95.81 90 SER A N 1
ATOM 703 C CA . SER A 1 90 ? -11.188 30.703 12.891 1 95.81 90 SER A CA 1
ATOM 704 C C . SER A 1 90 ? -9.898 30.016 12.438 1 95.81 90 SER A C 1
ATOM 706 O O . SER A 1 90 ? -9.93 29.141 11.562 1 95.81 90 SER A O 1
ATOM 708 N N . GLU A 1 91 ? -8.766 30.375 13.047 1 96.69 91 GLU A N 1
ATOM 709 C CA . GLU A 1 91 ? -7.5 29.719 12.742 1 96.69 91 GLU A CA 1
ATOM 710 C C . GLU A 1 91 ? -7.57 28.219 13.055 1 96.69 91 GLU A C 1
ATOM 712 O O . GLU A 1 91 ? -7.105 27.406 12.266 1 96.69 91 GLU A O 1
ATOM 717 N N . TYR A 1 92 ? -8.133 27.938 14.156 1 95.44 92 TYR A N 1
ATOM 718 C CA . TYR A 1 92 ? -8.266 26.562 14.594 1 95.44 92 TYR A CA 1
ATOM 719 C C . TYR A 1 92 ? -8.969 25.719 13.547 1 95.44 92 TYR A C 1
ATOM 721 O O . TYR A 1 92 ? -8.539 24.594 13.242 1 95.44 92 TYR A O 1
ATOM 729 N N . TYR A 1 93 ? -9.961 26.219 12.984 1 94.75 93 TYR A N 1
ATOM 730 C CA . TYR A 1 93 ? -10.75 25.422 12.055 1 94.75 93 TYR A CA 1
ATOM 731 C C . TYR A 1 93 ? -9.984 25.188 10.75 1 94.75 93 TYR A C 1
ATOM 733 O O . TYR A 1 93 ? -10.125 24.141 10.117 1 94.75 93 TYR A O 1
ATOM 741 N N . ILE A 1 94 ? -9.211 26.188 10.336 1 97.06 94 ILE A N 1
ATOM 742 C CA . ILE A 1 94 ? -8.367 25.969 9.164 1 97.06 94 ILE A CA 1
ATOM 743 C C . ILE A 1 94 ? -7.316 24.906 9.469 1 97.06 94 ILE A C 1
ATOM 745 O O . ILE A 1 94 ? -7.133 23.953 8.695 1 97.06 94 ILE A O 1
ATOM 749 N N . TRP A 1 95 ? -6.695 24.984 10.633 1 96.12 95 TRP A N 1
ATOM 750 C CA . TRP A 1 95 ? -5.691 24.016 11.047 1 96.12 95 TRP A CA 1
ATOM 751 C C . TRP A 1 95 ? -6.293 22.625 11.141 1 96.12 95 TRP A C 1
ATOM 753 O O . TRP A 1 95 ? -5.672 21.641 10.727 1 96.12 95 TRP A O 1
ATOM 763 N N . ARG A 1 96 ? -7.414 22.578 11.727 1 91.56 96 ARG A N 1
ATOM 764 C CA . ARG A 1 96 ? -8.086 21.281 11.875 1 91.56 96 ARG A CA 1
ATOM 765 C C . ARG A 1 96 ? -8.352 20.656 10.508 1 91.56 96 ARG A C 1
ATOM 767 O O . ARG A 1 96 ? -8.164 19.453 10.328 1 91.56 96 ARG A O 1
ATOM 774 N N . SER A 1 97 ? -8.812 21.469 9.633 1 91.44 97 SER A N 1
ATOM 775 C CA . SER A 1 97 ? -9.07 20.984 8.273 1 91.44 97 SER A CA 1
ATOM 776 C C . SER A 1 97 ? -7.801 20.469 7.621 1 91.44 97 SER A C 1
ATOM 778 O O . SER A 1 97 ? -7.812 19.422 6.973 1 91.44 97 SER A O 1
ATOM 780 N N . ILE A 1 98 ? -6.754 21.141 7.762 1 94.06 98 ILE A N 1
ATOM 781 C CA . ILE A 1 98 ? -5.469 20.75 7.195 1 94.06 98 ILE A CA 1
ATOM 782 C C . ILE A 1 98 ? -4.988 19.469 7.855 1 94.06 98 ILE A C 1
ATOM 784 O O . ILE A 1 98 ? -4.527 18.547 7.176 1 94.06 98 ILE A O 1
ATOM 788 N N . TYR A 1 99 ? -5.117 19.453 9.172 1 92.12 99 TYR A N 1
ATOM 789 C CA . TYR A 1 99 ? -4.691 18.266 9.914 1 92.12 99 TYR A CA 1
ATOM 790 C C . TYR A 1 99 ? -5.434 17.031 9.43 1 92.12 99 TYR A C 1
ATOM 792 O O . TYR A 1 99 ? -4.816 16 9.133 1 92.12 99 TYR A O 1
ATOM 800 N N . ASP A 1 100 ? -6.656 17.141 9.266 1 86.5 100 ASP A N 1
ATOM 801 C CA . ASP A 1 100 ? -7.488 16.016 8.859 1 86.5 100 ASP A CA 1
ATOM 802 C C . ASP A 1 100 ? -7.223 15.617 7.41 1 86.5 100 ASP A C 1
ATOM 804 O O . ASP A 1 100 ? -7.219 14.43 7.07 1 86.5 100 ASP A O 1
ATOM 808 N N . GLY A 1 101 ? -6.965 16.547 6.605 1 88.5 101 GLY A N 1
ATOM 809 C CA . GLY A 1 101 ? -6.859 16.297 5.176 1 88.5 101 GLY A CA 1
ATOM 810 C C . GLY A 1 101 ? -5.465 15.898 4.738 1 88.5 101 GLY A C 1
ATOM 811 O O . GLY A 1 101 ? -5.297 15.211 3.73 1 88.5 101 GLY A O 1
ATOM 812 N N . VAL A 1 102 ? -4.48 16.328 5.496 1 91.5 102 VAL A N 1
ATOM 813 C CA . VAL A 1 102 ? -3.129 16.172 4.973 1 91.5 102 VAL A CA 1
ATOM 814 C C . VAL A 1 102 ? -2.293 15.336 5.938 1 91.5 102 VAL A C 1
ATOM 816 O O . VAL A 1 102 ? -1.667 14.352 5.535 1 91.5 102 VAL A O 1
ATOM 819 N N . PHE A 1 103 ? -2.215 15.547 7.27 1 88.62 103 PHE A N 1
ATOM 820 C CA . PHE A 1 103 ? -1.236 14.969 8.188 1 88.62 103 PHE A CA 1
ATOM 821 C C . PHE A 1 103 ? -1.805 13.734 8.875 1 88.62 103 PHE A C 1
ATOM 823 O O . PHE A 1 103 ? -1.061 12.82 9.234 1 88.62 103 PHE A O 1
ATOM 830 N N . GLY A 1 104 ? -2.789 13.516 9.438 1 68.19 104 GLY A N 1
ATOM 831 C CA . GLY A 1 104 ? -3.047 12.594 10.539 1 68.19 104 GLY A CA 1
ATOM 832 C C . GLY A 1 104 ? -4.027 11.5 10.18 1 68.19 104 GLY A C 1
ATOM 833 O O . GLY A 1 104 ? -3.928 10.375 10.68 1 68.19 104 GLY A O 1
ATOM 834 N N . SER A 1 105 ? -5.336 11.688 9.578 1 56.72 105 SER A N 1
ATOM 835 C CA . SER A 1 105 ? -6.449 10.859 10.031 1 56.72 105 SER A CA 1
ATOM 836 C C . SER A 1 105 ? -6.508 9.547 9.258 1 56.72 105 SER A C 1
ATOM 838 O O . SER A 1 105 ? -6.484 9.539 8.031 1 56.72 105 SER A O 1
ATOM 840 N N . GLU A 1 106 ? -5.848 8.453 9.992 1 54.34 106 GLU A N 1
ATOM 841 C CA . GLU A 1 106 ? -6.027 7.141 9.383 1 54.34 106 GLU A CA 1
ATOM 842 C C . GLU A 1 106 ? -7.473 6.934 8.938 1 54.34 106 GLU A C 1
ATOM 844 O O . GLU A 1 106 ? -7.734 6.223 7.965 1 54.34 106 GLU A O 1
ATOM 849 N N . LYS A 1 107 ? -8.32 7.559 9.797 1 50.38 107 LYS A N 1
ATOM 850 C CA . LYS A 1 107 ? -9.727 7.184 9.711 1 50.38 107 LYS A CA 1
ATOM 851 C C . LYS A 1 107 ? -10.445 7.977 8.625 1 50.38 107 LYS A C 1
ATOM 853 O O . LYS A 1 107 ? -11.602 7.703 8.312 1 50.38 107 LYS A O 1
ATOM 858 N N . LYS A 1 108 ? -9.758 8.953 8.219 1 54.03 108 LYS A N 1
ATOM 859 C CA . LYS A 1 108 ? -10.547 9.805 7.336 1 54.03 108 LYS A CA 1
ATOM 860 C C . LYS A 1 108 ? -9.977 9.812 5.922 1 54.03 108 LYS A C 1
ATOM 862 O O . LYS A 1 108 ? -8.828 9.422 5.711 1 54.03 108 LYS A O 1
ATOM 867 N N . GLU A 1 109 ? -10.938 10.094 5.098 1 55.06 109 GLU A N 1
ATOM 868 C CA . GLU A 1 109 ? -10.617 10.273 3.684 1 55.06 109 GLU A CA 1
ATOM 869 C C . GLU A 1 109 ? -9.492 11.289 3.5 1 55.06 109 GLU A C 1
ATOM 871 O O . GLU A 1 109 ? -9.633 12.453 3.865 1 55.06 109 GLU A O 1
ATOM 876 N N . ARG A 1 110 ? -8.344 10.891 3.316 1 63.28 110 ARG A N 1
ATOM 877 C CA . ARG A 1 110 ? -7.215 11.781 3.074 1 63.28 110 ARG A CA 1
ATOM 878 C C . ARG A 1 110 ? -7.32 12.438 1.702 1 63.28 110 ARG A C 1
ATOM 880 O O . ARG A 1 110 ? -7.973 11.906 0.801 1 63.28 110 ARG A O 1
ATOM 887 N N . LEU A 1 111 ? -7.094 13.812 1.71 1 67.88 111 LEU A N 1
ATOM 888 C CA . LEU A 1 111 ? -6.949 14.586 0.48 1 67.88 111 LEU A CA 1
ATOM 889 C C . LEU A 1 111 ? -6.344 13.734 -0.629 1 67.88 111 LEU A C 1
ATOM 891 O O . LEU A 1 111 ? -6.762 13.82 -1.785 1 67.88 111 LEU A O 1
ATOM 895 N N . GLY A 1 112 ? -5.703 12.68 -0.248 1 69.12 112 GLY A N 1
ATOM 896 C CA . GLY A 1 112 ? -5.09 11.781 -1.215 1 69.12 112 GLY A CA 1
ATOM 897 C C . GLY A 1 112 ? -4.328 12.508 -2.307 1 69.12 112 GLY A C 1
ATOM 898 O O . GLY A 1 112 ? -4.164 11.984 -3.41 1 69.12 112 GLY A O 1
ATOM 899 N N . ALA A 1 113 ? -3.986 13.742 -2.021 1 73.81 113 ALA A N 1
ATOM 900 C CA . ALA A 1 113 ? -3.352 14.547 -3.064 1 73.81 113 ALA A CA 1
ATOM 901 C C . ALA A 1 113 ? -1.873 14.195 -3.203 1 73.81 113 ALA A C 1
ATOM 903 O O . ALA A 1 113 ? -1.292 14.352 -4.281 1 73.81 113 ALA A O 1
ATOM 904 N N . TRP A 1 114 ? -1.393 13.781 -2.16 1 82.94 114 TRP A N 1
ATOM 905 C CA . TRP A 1 114 ? -0.001 13.352 -2.27 1 82.94 114 TRP A CA 1
ATOM 906 C C . TRP A 1 114 ? 0.096 11.945 -2.844 1 82.94 114 TRP A C 1
ATOM 908 O O . TRP A 1 114 ? -0.325 10.977 -2.205 1 82.94 114 TRP A O 1
ATOM 918 N N . GLY A 1 115 ? 0.537 11.852 -4.008 1 84.44 115 GLY A N 1
ATOM 919 C CA . GLY A 1 115 ? 0.772 10.562 -4.637 1 84.44 115 GLY A CA 1
ATOM 920 C C . GLY A 1 115 ? -0.504 9.867 -5.066 1 84.44 115 GLY A C 1
ATOM 921 O O . GLY A 1 115 ? -0.479 8.703 -5.461 1 84.44 115 GLY A O 1
ATOM 922 N N . GLY A 1 116 ? -1.646 10.508 -4.898 1 83.25 116 GLY A N 1
ATOM 923 C CA . GLY A 1 116 ? -2.893 9.875 -5.297 1 83.25 116 GLY A CA 1
ATOM 924 C C . GLY A 1 116 ? -3.164 8.578 -4.562 1 83.25 116 GLY A C 1
ATOM 925 O O . GLY A 1 116 ? -2.926 8.477 -3.355 1 83.25 116 GLY A O 1
ATOM 926 N N . VAL A 1 117 ? -3.639 7.664 -5.285 1 81.94 117 VAL A N 1
ATOM 927 C CA . VAL A 1 117 ? -3.967 6.363 -4.715 1 81.94 117 VAL A CA 1
ATOM 928 C C . VAL A 1 117 ? -2.689 5.668 -4.242 1 81.94 117 VAL A C 1
ATOM 930 O O . VAL A 1 117 ? -2.666 5.059 -3.17 1 81.94 117 VAL A O 1
ATOM 933 N N . MET A 1 118 ? -1.635 5.797 -5.02 1 86.12 118 MET A N 1
ATOM 934 C CA . MET A 1 118 ? -0.36 5.172 -4.676 1 86.12 118 MET A CA 1
ATOM 935 C C . MET A 1 118 ? 0.207 5.77 -3.393 1 86.12 118 MET A C 1
ATOM 937 O O . MET A 1 118 ? 0.666 5.039 -2.514 1 86.12 118 MET A O 1
ATOM 941 N N . GLY A 1 119 ? 0.088 7.035 -3.312 1 89.5 119 GLY A N 1
ATOM 942 C CA . GLY A 1 119 ? 0.564 7.695 -2.107 1 89.5 119 GLY A CA 1
ATOM 943 C C . GLY A 1 119 ? -0.231 7.324 -0.87 1 89.5 119 GLY A C 1
ATOM 944 O O . GLY A 1 119 ? 0.341 7.117 0.203 1 89.5 119 GLY A O 1
ATOM 945 N N . THR A 1 120 ? -1.461 7.238 -1.058 1 85.81 120 THR A N 1
ATOM 946 C CA . THR A 1 120 ? -2.33 6.859 0.05 1 85.81 120 THR A CA 1
ATOM 947 C C . THR A 1 120 ? -2.027 5.438 0.515 1 85.81 120 THR A C 1
ATOM 949 O O . THR A 1 120 ? -1.912 5.184 1.716 1 85.81 120 THR A O 1
ATOM 952 N N . ARG A 1 121 ? -1.88 4.562 -0.402 1 84.38 121 ARG A N 1
ATOM 953 C CA . ARG A 1 121 ? -1.552 3.182 -0.067 1 84.38 121 ARG A CA 1
ATOM 954 C C . ARG A 1 121 ? -0.209 3.096 0.651 1 84.38 121 ARG A C 1
ATOM 956 O O . ARG A 1 121 ? -0.069 2.361 1.631 1 84.38 121 ARG A O 1
ATOM 963 N N . PHE A 1 122 ? 0.691 3.789 0.171 1 91.75 122 PHE A N 1
ATOM 964 C CA . PHE A 1 122 ? 2.023 3.781 0.764 1 91.75 122 PHE A CA 1
ATOM 965 C C . PHE A 1 122 ? 1.983 4.32 2.189 1 91.75 122 PHE A C 1
ATOM 967 O O . PHE A 1 122 ? 2.564 3.723 3.1 1 91.75 122 PHE A O 1
ATOM 974 N N . HIS A 1 123 ? 1.325 5.367 2.303 1 90.19 123 HIS A N 1
ATOM 975 C CA . HIS A 1 123 ? 1.238 5.965 3.631 1 90.19 123 HIS A CA 1
ATOM 976 C C . HIS A 1 123 ? 0.573 5.012 4.621 1 90.19 123 HIS A C 1
ATOM 978 O O . HIS A 1 123 ? 1.047 4.852 5.746 1 90.19 123 HIS A O 1
ATOM 984 N N . LEU A 1 124 ? -0.495 4.465 4.254 1 86.06 124 LEU A N 1
ATOM 985 C CA . LEU A 1 124 ? -1.204 3.533 5.125 1 86.06 124 LEU A CA 1
ATOM 986 C C . LEU A 1 124 ? -0.326 2.334 5.465 1 86.06 124 LEU A C 1
ATOM 988 O O . LEU A 1 124 ? -0.347 1.846 6.598 1 86.06 124 LEU A O 1
ATOM 992 N N . LEU A 1 125 ? 0.39 1.886 4.48 1 89.56 125 LEU A N 1
ATOM 993 C CA . LEU A 1 125 ? 1.33 0.795 4.715 1 89.56 125 LEU A CA 1
ATOM 994 C C . LEU A 1 125 ? 2.387 1.2 5.738 1 89.56 125 LEU A C 1
ATOM 996 O O . LEU A 1 125 ? 2.689 0.437 6.66 1 89.56 125 LEU A O 1
ATOM 1000 N N . CYS A 1 126 ? 2.912 2.322 5.586 1 91.69 126 CYS A N 1
ATOM 1001 C CA . CYS A 1 126 ? 3.92 2.818 6.516 1 91.69 126 CYS A CA 1
ATOM 1002 C C . CYS A 1 126 ? 3.363 2.893 7.934 1 91.69 126 CYS A C 1
ATOM 1004 O O . CYS A 1 126 ? 4.039 2.51 8.891 1 91.69 126 CYS A O 1
ATOM 1006 N N . CYS A 1 127 ? 2.131 3.381 8 1 87.56 127 CYS A N 1
ATOM 1007 C CA . CYS A 1 127 ? 1.509 3.473 9.312 1 87.56 127 CYS A CA 1
ATOM 1008 C C . CYS A 1 127 ? 1.365 2.096 9.945 1 87.56 127 CYS A C 1
ATOM 1010 O O . CYS A 1 127 ? 1.653 1.92 11.133 1 87.56 127 CYS A O 1
ATOM 1012 N N . ALA A 1 128 ? 0.959 1.19 9.188 1 84.56 128 ALA A N 1
ATOM 1013 C CA . ALA A 1 128 ? 0.763 -0.168 9.688 1 84.56 128 ALA A CA 1
ATOM 1014 C C . ALA A 1 128 ? 2.088 -0.789 10.125 1 84.56 128 ALA A C 1
ATOM 1016 O O . ALA A 1 128 ? 2.162 -1.438 11.164 1 84.56 128 ALA A O 1
ATOM 1017 N N . LEU A 1 129 ? 3.082 -0.588 9.336 1 88.94 129 LEU A N 1
ATOM 1018 C CA . LEU A 1 129 ? 4.391 -1.168 9.625 1 88.94 129 LEU A CA 1
ATOM 1019 C C . LEU A 1 129 ? 5.035 -0.482 10.82 1 88.94 129 LEU A C 1
ATOM 1021 O O . LEU A 1 129 ? 5.773 -1.113 11.578 1 88.94 129 LEU A O 1
ATOM 1025 N N . PHE A 1 130 ? 4.758 0.729 10.938 1 88.56 130 PHE A N 1
ATOM 1026 C CA . PHE A 1 130 ? 5.371 1.523 11.992 1 88.56 130 PHE A CA 1
ATOM 1027 C C . PHE A 1 130 ? 4.996 0.977 13.367 1 88.56 130 PHE A C 1
ATOM 1029 O O . PHE A 1 130 ? 5.793 1.044 14.305 1 88.56 130 PHE A O 1
ATOM 1036 N N . SER A 1 131 ? 3.82 0.466 13.445 1 81.5 131 SER A N 1
ATOM 1037 C CA . SER A 1 131 ? 3.35 -0.079 14.711 1 81.5 131 SER A CA 1
ATOM 1038 C C . SER A 1 131 ? 4.262 -1.192 15.211 1 81.5 131 SER A C 1
ATOM 1040 O O . SER A 1 131 ? 4.27 -1.515 16.406 1 81.5 131 SER A O 1
ATOM 1042 N N . ASN A 1 132 ? 5.133 -1.699 14.328 1 81.44 132 ASN A N 1
ATOM 1043 C CA . ASN A 1 132 ? 6.008 -2.811 14.688 1 81.44 132 ASN A CA 1
ATOM 1044 C C . ASN A 1 132 ? 7.473 -2.383 14.719 1 81.44 132 ASN A C 1
ATOM 1046 O O . ASN A 1 132 ? 8.367 -3.219 14.875 1 81.44 132 ASN A O 1
ATOM 1050 N N . VAL A 1 133 ? 7.688 -1.178 14.594 1 85.69 133 VAL A N 1
ATOM 1051 C CA . VAL A 1 133 ? 9.055 -0.677 14.523 1 85.69 133 VAL A CA 1
ATOM 1052 C C . VAL A 1 133 ? 9.586 -0.415 15.938 1 85.69 133 VAL A C 1
ATOM 1054 O O . VAL A 1 133 ? 8.906 0.21 16.75 1 85.69 133 VAL A O 1
ATOM 1057 N N . GLU A 1 134 ? 10.727 -0.938 16.188 1 85.44 134 GLU A N 1
ATOM 1058 C CA . GLU A 1 134 ? 11.461 -0.706 17.438 1 85.44 134 GLU A CA 1
ATOM 1059 C C . GLU A 1 134 ? 12.625 0.252 17.219 1 85.44 134 GLU A C 1
ATOM 1061 O O . GLU A 1 134 ? 12.961 0.582 16.078 1 85.44 134 GLU A O 1
ATOM 1066 N N . ILE A 1 135 ? 13.211 0.66 18.328 1 85.12 135 ILE A N 1
ATOM 1067 C CA . ILE A 1 135 ? 14.281 1.652 18.266 1 85.12 135 ILE A CA 1
ATOM 1068 C C . ILE A 1 135 ? 15.438 1.109 17.438 1 85.12 135 ILE A C 1
ATOM 1070 O O . ILE A 1 135 ? 16.031 1.838 16.641 1 85.12 135 ILE A O 1
ATOM 1074 N N . ASP A 1 136 ? 15.703 -0.183 17.531 1 84 136 ASP A N 1
ATOM 1075 C CA . ASP A 1 136 ? 16.859 -0.784 16.859 1 84 136 ASP A CA 1
ATOM 1076 C C . ASP A 1 136 ? 16.594 -0.961 15.359 1 84 136 ASP A C 1
ATOM 1078 O O . ASP A 1 136 ? 17.516 -1.097 14.57 1 84 136 ASP A O 1
ATOM 1082 N N . THR A 1 137 ? 15.312 -0.893 15.023 1 88.31 137 THR A N 1
ATOM 1083 C CA . THR A 1 137 ? 14.992 -1.098 13.617 1 88.31 137 THR A CA 1
ATOM 1084 C C . THR A 1 137 ? 14.453 0.187 12.992 1 88.31 137 THR A C 1
ATOM 1086 O O . THR A 1 137 ? 14.109 0.211 11.812 1 88.31 137 THR A O 1
ATOM 1089 N N . ALA A 1 138 ? 14.461 1.229 13.75 1 92.38 138 ALA A N 1
ATOM 1090 C CA . ALA A 1 138 ? 13.875 2.488 13.297 1 92.38 138 ALA A CA 1
ATOM 1091 C C . ALA A 1 138 ? 14.656 3.068 12.125 1 92.38 138 ALA A C 1
ATOM 1093 O O . ALA A 1 138 ? 14.07 3.531 11.148 1 92.38 138 ALA A O 1
ATOM 1094 N N . ALA A 1 139 ? 15.922 2.992 12.211 1 92.38 139 ALA A N 1
ATOM 1095 C CA . ALA A 1 139 ? 16.766 3.566 11.164 1 92.38 139 ALA A CA 1
ATOM 1096 C C . ALA A 1 139 ? 16.484 2.908 9.812 1 92.38 139 ALA A C 1
ATOM 1098 O O . ALA A 1 139 ? 16.328 3.596 8.797 1 92.38 139 ALA A O 1
ATOM 1099 N N . ASP A 1 140 ? 16.359 1.629 9.836 1 90.31 140 ASP A N 1
ATOM 1100 C CA . ASP A 1 140 ? 16.094 0.891 8.602 1 90.31 140 ASP A CA 1
ATOM 1101 C C . ASP A 1 140 ? 14.688 1.204 8.07 1 90.31 140 ASP A C 1
ATOM 1103 O O . ASP A 1 140 ? 14.5 1.372 6.867 1 90.31 140 ASP A O 1
ATOM 1107 N N . PHE A 1 141 ? 13.82 1.285 8.953 1 94.19 141 PHE A N 1
ATOM 1108 C CA . PHE A 1 141 ? 12.445 1.556 8.547 1 94.19 141 PHE A CA 1
ATOM 1109 C C . PHE A 1 141 ? 12.328 2.932 7.906 1 94.19 141 PHE A C 1
ATOM 1111 O O . PHE A 1 141 ? 11.75 3.072 6.828 1 94.19 141 PHE A O 1
ATOM 1118 N N . PHE A 1 142 ? 12.852 3.889 8.508 1 94.88 142 PHE A N 1
ATOM 1119 C CA . PHE A 1 142 ? 12.664 5.25 8.016 1 94.88 142 PHE A CA 1
ATOM 1120 C C . PHE A 1 142 ? 13.477 5.488 6.75 1 94.88 142 PHE A C 1
ATOM 1122 O O . PHE A 1 142 ? 13.086 6.297 5.902 1 94.88 142 PHE A O 1
ATOM 1129 N N . LEU A 1 143 ? 14.586 4.801 6.645 1 94.12 143 LEU A N 1
ATOM 1130 C CA . LEU A 1 143 ? 15.281 4.828 5.359 1 94.12 143 LEU A CA 1
ATOM 1131 C C . LEU A 1 143 ? 14.406 4.238 4.262 1 94.12 143 LEU A C 1
ATOM 1133 O O . LEU A 1 143 ? 14.281 4.82 3.18 1 94.12 143 LEU A O 1
ATOM 1137 N N . TRP A 1 144 ? 13.836 3.129 4.562 1 94.94 144 TRP A N 1
ATOM 1138 C CA . TRP A 1 144 ? 12.953 2.469 3.605 1 94.94 144 TRP A CA 1
ATOM 1139 C C . TRP A 1 144 ? 11.766 3.359 3.252 1 94.94 144 TRP A C 1
ATOM 1141 O O . TRP A 1 144 ? 11.422 3.504 2.078 1 94.94 144 TRP A O 1
ATOM 1151 N N . ARG A 1 145 ? 11.164 3.932 4.262 1 95.44 145 ARG A N 1
ATOM 1152 C CA . ARG A 1 145 ? 10.016 4.805 4.047 1 95.44 145 ARG A CA 1
ATOM 1153 C C . ARG A 1 145 ? 10.383 6 3.182 1 95.44 145 ARG A C 1
ATOM 1155 O O . ARG A 1 145 ? 9.664 6.348 2.246 1 95.44 145 ARG A O 1
ATOM 1162 N N . SER A 1 146 ? 11.492 6.621 3.498 1 94.81 146 SER A N 1
ATOM 1163 C CA . SER A 1 146 ? 11.906 7.816 2.77 1 94.81 146 SER A CA 1
ATOM 1164 C C . SER A 1 146 ? 12.172 7.504 1.302 1 94.81 146 SER A C 1
ATOM 1166 O O . SER A 1 146 ? 11.797 8.273 0.418 1 94.81 146 SER A O 1
ATOM 1168 N N . LYS A 1 147 ? 12.75 6.398 1.019 1 93.44 147 LYS A N 1
ATOM 1169 C CA . LYS A 1 147 ? 13 5.992 -0.361 1 93.44 147 LYS A CA 1
ATOM 1170 C C . LYS A 1 147 ? 11.695 5.684 -1.088 1 93.44 147 LYS A C 1
ATOM 1172 O O . LYS A 1 147 ? 11.523 6.047 -2.252 1 93.44 147 LYS A O 1
ATOM 1177 N N . GLY A 1 148 ? 10.836 5.023 -0.344 1 94.06 148 GLY A N 1
ATOM 1178 C CA . GLY A 1 148 ? 9.531 4.738 -0.923 1 94.06 148 GLY A CA 1
ATOM 1179 C C . GLY A 1 148 ? 8.742 5.988 -1.265 1 94.06 148 GLY A C 1
ATOM 1180 O O . GLY A 1 148 ? 8.102 6.059 -2.316 1 94.06 148 GLY A O 1
ATOM 1181 N N . ALA A 1 149 ? 8.836 6.887 -0.4 1 93.75 149 ALA A N 1
ATOM 1182 C CA . ALA A 1 149 ? 8.148 8.148 -0.645 1 93.75 149 ALA A CA 1
ATOM 1183 C C . ALA A 1 149 ? 8.695 8.844 -1.888 1 93.75 149 ALA A C 1
ATOM 1185 O O . ALA A 1 149 ? 7.938 9.406 -2.678 1 93.75 149 ALA A O 1
ATOM 1186 N N . THR A 1 150 ? 9.961 8.82 -2.055 1 91.69 150 THR A N 1
ATOM 1187 C CA . THR A 1 150 ? 10.594 9.414 -3.223 1 91.69 150 THR A CA 1
ATOM 1188 C C . THR A 1 150 ? 10.141 8.719 -4.504 1 91.69 150 THR A C 1
ATOM 1190 O O . THR A 1 150 ? 9.867 9.375 -5.508 1 91.69 150 THR A O 1
ATOM 1193 N N . LEU A 1 151 ? 10.016 7.414 -4.438 1 90.25 151 LEU A N 1
ATOM 1194 C CA . LEU A 1 151 ? 9.562 6.645 -5.59 1 90.25 151 LEU A CA 1
ATOM 1195 C C . LEU A 1 151 ? 8.117 6.98 -5.93 1 90.25 151 LEU A C 1
ATOM 1197 O O . LEU A 1 151 ? 7.777 7.176 -7.102 1 90.25 151 LEU A O 1
ATOM 1201 N N . VAL A 1 152 ? 7.316 7.039 -4.91 1 90.38 152 VAL A N 1
ATOM 1202 C CA . VAL A 1 152 ? 5.902 7.336 -5.102 1 90.38 152 VAL A CA 1
ATOM 1203 C C . VAL A 1 152 ? 5.746 8.719 -5.73 1 90.38 152 VAL A C 1
ATOM 1205 O O . VAL A 1 152 ? 4.984 8.891 -6.688 1 90.38 152 VAL A O 1
ATOM 1208 N N . GLU A 1 153 ? 6.445 9.641 -5.195 1 89.38 153 GLU A N 1
ATOM 1209 C CA . GLU A 1 153 ? 6.332 11 -5.703 1 89.38 153 GLU A CA 1
ATOM 1210 C C . GLU A 1 153 ? 6.852 11.102 -7.137 1 89.38 153 GLU A C 1
ATOM 1212 O O . GLU A 1 153 ? 6.289 11.828 -7.957 1 89.38 153 GLU A O 1
ATOM 1217 N N . ALA A 1 154 ? 7.879 10.438 -7.422 1 85.44 154 ALA A N 1
ATOM 1218 C CA . ALA A 1 154 ? 8.422 10.438 -8.773 1 85.44 154 ALA A CA 1
ATOM 1219 C C . ALA A 1 154 ? 7.426 9.836 -9.766 1 85.44 154 ALA A C 1
ATOM 1221 O O . ALA A 1 154 ? 7.328 10.289 -10.906 1 85.44 154 ALA A O 1
ATOM 1222 N N . ALA A 1 155 ? 6.672 8.875 -9.273 1 84.94 155 ALA A N 1
ATOM 1223 C CA . ALA A 1 155 ? 5.754 8.148 -10.148 1 84.94 155 ALA A CA 1
ATOM 1224 C C . ALA A 1 155 ? 4.469 8.945 -10.375 1 84.94 155 ALA A C 1
ATOM 1226 O O . ALA A 1 155 ? 3.873 8.883 -11.453 1 84.94 155 ALA A O 1
ATOM 1227 N N . THR A 1 156 ? 3.998 9.578 -9.391 1 84.88 156 THR A N 1
ATOM 1228 C CA . THR A 1 156 ? 2.641 10.102 -9.484 1 84.88 156 THR A CA 1
ATOM 1229 C C . THR A 1 156 ? 2.641 11.625 -9.336 1 84.88 156 THR A C 1
ATOM 1231 O O . THR A 1 156 ? 1.721 12.297 -9.805 1 84.88 156 THR A O 1
ATOM 1234 N N . GLY A 1 157 ? 3.598 12.141 -8.578 1 78.75 157 GLY A N 1
ATOM 1235 C CA . GLY A 1 157 ? 3.617 13.57 -8.305 1 78.75 157 GLY A CA 1
ATOM 1236 C C . GLY A 1 157 ? 2.465 14.016 -7.422 1 78.75 157 GLY A C 1
ATOM 1237 O O . GLY A 1 157 ? 1.972 13.25 -6.594 1 78.75 157 GLY A O 1
ATOM 1238 N N . LEU A 1 158 ? 2.203 15.297 -7.457 1 79.06 158 LEU A N 1
ATOM 1239 C CA . LEU A 1 158 ? 1.095 15.898 -6.727 1 79.06 158 LEU A CA 1
ATOM 1240 C C . LEU A 1 158 ? -0.14 16.016 -7.613 1 79.06 158 LEU A C 1
ATOM 1242 O O . LEU A 1 158 ? -0.035 16.391 -8.789 1 79.06 158 LEU A O 1
ATOM 1246 N N . HIS A 1 159 ? -1.258 15.625 -7.016 1 80.88 159 HIS A N 1
ATOM 1247 C CA . HIS A 1 159 ? -2.502 15.656 -7.777 1 80.88 159 HIS A CA 1
ATOM 1248 C C . HIS A 1 159 ? -3.273 16.953 -7.523 1 80.88 159 HIS A C 1
ATOM 1250 O O . HIS A 1 159 ? -4.066 17.031 -6.582 1 80.88 159 HIS A O 1
ATOM 1256 N N . ASP A 1 160 ? -3.209 17.812 -8.445 1 82.62 160 ASP A N 1
ATOM 1257 C CA . ASP A 1 160 ? -3.785 19.141 -8.312 1 82.62 160 ASP A CA 1
ATOM 1258 C C . ASP A 1 160 ? -5.312 19.078 -8.289 1 82.62 160 ASP A C 1
ATOM 1260 O O . ASP A 1 160 ? -5.957 19.844 -7.555 1 82.62 160 ASP A O 1
ATOM 1264 N N . ARG A 1 161 ? -5.832 18.188 -9.055 1 85.19 161 ARG A N 1
ATOM 1265 C CA . ARG A 1 161 ? -7.285 18.094 -9.133 1 85.19 161 ARG A CA 1
ATOM 1266 C C . ARG A 1 161 ? -7.879 17.672 -7.793 1 85.19 161 ARG A C 1
ATOM 1268 O O . ARG A 1 161 ? -8.891 18.219 -7.355 1 85.19 161 ARG A O 1
ATOM 1275 N N . LYS A 1 162 ? -7.246 16.766 -7.203 1 87.25 162 LYS A N 1
ATOM 1276 C CA . LYS A 1 162 ? -7.715 16.312 -5.895 1 87.25 162 LYS A CA 1
ATOM 1277 C C . LYS A 1 162 ? -7.586 17.422 -4.855 1 87.25 162 LYS A C 1
ATOM 1279 O O . LYS A 1 162 ? -8.461 17.578 -4 1 87.25 162 LYS A O 1
ATOM 1284 N N . LEU A 1 163 ? -6.574 18.172 -4.945 1 90.75 163 LEU A N 1
ATOM 1285 C CA . LEU A 1 163 ? -6.379 19.312 -4.051 1 90.75 163 LEU A CA 1
ATOM 1286 C C . LEU A 1 163 ? -7.477 20.344 -4.25 1 90.75 163 LEU A C 1
ATOM 1288 O O . LEU A 1 163 ? -8.07 20.828 -3.277 1 90.75 163 LEU A O 1
ATOM 1292 N N . GLN A 1 164 ? -7.77 20.609 -5.469 1 92.56 164 GLN A N 1
ATOM 1293 C CA . GLN A 1 164 ? -8.781 21.609 -5.785 1 92.56 164 GLN A CA 1
ATOM 1294 C C . GLN A 1 164 ? -10.156 21.172 -5.273 1 92.56 164 GLN A C 1
ATOM 1296 O O . GLN A 1 164 ? -10.906 22 -4.734 1 92.56 164 GLN A O 1
ATOM 1301 N N . GLN A 1 165 ? -10.406 19.969 -5.449 1 90.44 165 GLN A N 1
ATOM 1302 C CA . GLN A 1 165 ? -11.695 19.438 -5.004 1 90.44 165 GLN A CA 1
ATOM 1303 C C . GLN A 1 165 ? -11.82 19.5 -3.484 1 90.44 165 GLN A C 1
ATOM 1305 O O . GLN A 1 165 ? -12.867 19.875 -2.955 1 90.44 165 GLN A O 1
ATOM 1310 N N . TYR A 1 166 ? -10.797 19.125 -2.877 1 89.81 166 TYR A N 1
ATOM 1311 C CA . TYR A 1 166 ? -10.805 19.156 -1.419 1 89.81 166 TYR A CA 1
ATOM 1312 C C . TYR A 1 166 ? -10.938 20.578 -0.897 1 89.81 166 TYR A C 1
ATOM 1314 O O . TYR A 1 166 ? -11.719 20.844 0.016 1 89.81 166 TYR A O 1
ATOM 1322 N N . VAL A 1 167 ? -10.195 21.422 -1.466 1 93.62 167 VAL A N 1
ATOM 1323 C CA . VAL A 1 167 ? -10.203 22.812 -1.025 1 93.62 167 VAL A CA 1
ATOM 1324 C C . VAL A 1 167 ? -11.578 23.438 -1.275 1 93.62 167 VAL A C 1
ATOM 1326 O O . VAL A 1 167 ? -12.062 24.234 -0.469 1 93.62 167 VAL A O 1
ATOM 1329 N N . ALA A 1 168 ? -12.18 23.078 -2.371 1 93 168 ALA A N 1
ATOM 1330 C CA . ALA A 1 168 ? -13.516 23.594 -2.67 1 93 168 ALA A CA 1
ATOM 1331 C C . ALA A 1 168 ? -14.508 23.188 -1.583 1 93 168 ALA A C 1
ATOM 1333 O O . ALA A 1 168 ? -15.352 24 -1.179 1 93 168 ALA A O 1
ATOM 1334 N N . ARG A 1 169 ? -14.406 22.016 -1.121 1 90.44 169 ARG A N 1
ATOM 1335 C CA . ARG A 1 169 ? -15.281 21.531 -0.058 1 90.44 169 ARG A CA 1
ATOM 1336 C C . ARG A 1 169 ? -15.016 22.281 1.249 1 90.44 169 ARG A C 1
ATOM 1338 O O . ARG A 1 169 ? -15.945 22.672 1.951 1 90.44 169 ARG A O 1
ATOM 1345 N N . GLU A 1 170 ? -13.773 22.422 1.539 1 92.94 170 GLU A N 1
ATOM 1346 C CA . GLU A 1 170 ? -13.414 23.094 2.783 1 92.94 170 GLU A CA 1
ATOM 1347 C C . GLU A 1 170 ? -13.781 24.578 2.734 1 92.94 170 GLU A C 1
ATOM 1349 O O . GLU A 1 170 ? -14.148 25.172 3.752 1 92.94 170 GLU A O 1
ATOM 1354 N N . GLN A 1 171 ? -13.609 25.125 1.594 1 94.56 171 GLN A N 1
ATOM 1355 C CA . GLN A 1 171 ? -14.016 26.516 1.403 1 94.56 171 GLN A CA 1
ATOM 1356 C C . GLN A 1 171 ? -15.492 26.703 1.732 1 94.56 171 GLN A C 1
ATOM 1358 O O . GLN A 1 171 ? -15.867 27.703 2.355 1 94.56 171 GLN A O 1
ATOM 1363 N N . LEU A 1 172 ? -16.281 25.828 1.3 1 91.88 172 LEU A N 1
ATOM 1364 C CA . LEU A 1 172 ? -17.703 25.906 1.567 1 91.88 172 LEU A CA 1
ATOM 1365 C C . LEU A 1 172 ? -17.984 25.875 3.066 1 91.88 172 LEU A C 1
ATOM 1367 O O . LEU A 1 172 ? -18.812 26.641 3.566 1 91.88 172 LEU A O 1
ATOM 1371 N N . LYS A 1 173 ? -17.344 25.047 3.771 1 91.94 173 LYS A N 1
ATOM 1372 C CA . LYS A 1 173 ? -17.5 24.953 5.219 1 91.94 173 LYS A CA 1
ATOM 1373 C C . LYS A 1 173 ? -17.094 26.266 5.895 1 91.94 173 LYS A C 1
ATOM 1375 O O . LYS A 1 173 ? -17.828 26.797 6.711 1 91.94 173 LYS A O 1
ATOM 1380 N N . LEU A 1 174 ? -16 26.797 5.484 1 94.75 174 LEU A N 1
ATOM 1381 C CA . LEU A 1 174 ? -15.414 27.953 6.141 1 94.75 174 LEU A CA 1
ATOM 1382 C C . LEU A 1 174 ? -16.141 29.234 5.738 1 94.75 174 LEU A C 1
ATOM 1384 O O . LEU A 1 174 ? -15.992 30.266 6.395 1 94.75 174 LEU A O 1
ATOM 1388 N N . SER A 1 175 ? -16.875 29.141 4.656 1 93.19 175 SER A N 1
ATOM 1389 C CA . SER A 1 175 ? -17.609 30.312 4.184 1 93.19 175 SER A CA 1
ATOM 1390 C C . SER A 1 175 ? -18.641 30.781 5.199 1 93.19 175 SER A C 1
ATOM 1392 O O . SER A 1 175 ? -19.078 31.922 5.172 1 93.19 175 SER A O 1
ATOM 1394 N N . ALA A 1 176 ? -19.016 29.875 6.09 1 92.44 176 ALA A N 1
ATOM 1395 C CA . ALA A 1 176 ? -19.938 30.25 7.152 1 92.44 176 ALA A CA 1
ATOM 1396 C C . ALA A 1 176 ? -19.359 31.344 8.039 1 92.44 176 ALA A C 1
ATOM 1398 O O . ALA A 1 176 ? -20.094 32.062 8.695 1 92.44 176 ALA A O 1
ATOM 1399 N N . LEU A 1 177 ? -18.031 31.5 8.008 1 95.62 177 LEU A N 1
ATOM 1400 C CA . LEU A 1 177 ? -17.359 32.469 8.883 1 95.62 177 LEU A CA 1
ATOM 1401 C C . LEU A 1 177 ? -17.094 33.75 8.148 1 95.62 177 LEU A C 1
ATOM 1403 O O . LEU A 1 177 ? -16.516 34.688 8.719 1 95.62 177 LEU A O 1
ATOM 1407 N N . LEU A 1 178 ? -17.484 33.812 6.898 1 95.56 178 LEU A N 1
ATOM 1408 C CA . LEU A 1 178 ? -17.438 35.062 6.152 1 95.56 178 LEU A CA 1
ATOM 1409 C C . LEU A 1 178 ? -18.594 36 6.562 1 95.56 178 LEU A C 1
ATOM 1411 O O . LEU A 1 178 ? -19.703 35.531 6.812 1 95.56 178 LEU A O 1
ATOM 1415 N N . PRO A 1 179 ? -18.266 37.25 6.562 1 94.62 179 PRO A N 1
ATOM 1416 C CA . PRO A 1 179 ? -19.391 38.156 6.75 1 94.62 179 PRO A CA 1
ATOM 1417 C C . PRO A 1 179 ? -20.531 37.906 5.75 1 94.62 179 PRO A C 1
ATOM 1419 O O . PRO A 1 179 ? -20.266 37.625 4.578 1 94.62 179 PRO A O 1
ATOM 1422 N N . SER A 1 180 ? -21.734 38 6.234 1 89.06 180 SER A N 1
ATOM 1423 C CA . SER A 1 180 ? -22.906 37.625 5.453 1 89.06 180 SER A CA 1
ATOM 1424 C C . SER A 1 180 ? -22.953 38.375 4.137 1 89.06 180 SER A C 1
ATOM 1426 O O . SER A 1 180 ? -23.328 37.812 3.102 1 89.06 180 SER A O 1
ATOM 1428 N N . GLU A 1 181 ? -22.578 39.625 4.141 1 91.62 181 GLU A N 1
ATOM 1429 C CA . GLU A 1 181 ? -22.656 40.469 2.957 1 91.62 181 GLU A CA 1
ATOM 1430 C C . GLU A 1 181 ? -21.594 40.062 1.925 1 91.62 181 GLU A C 1
ATOM 1432 O O . GLU A 1 181 ? -21.719 40.406 0.745 1 91.62 181 GLU A O 1
ATOM 1437 N N . LYS A 1 182 ? -20.594 39.344 2.412 1 92.69 182 LYS A N 1
ATOM 1438 C CA . LYS A 1 182 ? -19.469 39.031 1.534 1 92.69 182 LYS A CA 1
ATOM 1439 C C . LYS A 1 182 ? -19.578 37.594 1.01 1 92.69 182 LYS A C 1
ATOM 1441 O O . LYS A 1 182 ? -18.828 37.219 0.118 1 92.69 182 LYS A O 1
ATOM 1446 N N . ARG A 1 183 ? -20.469 36.844 1.43 1 90.5 183 ARG A N 1
ATOM 1447 C CA . ARG A 1 183 ? -20.562 35.406 1.102 1 90.5 183 ARG A CA 1
ATOM 1448 C C . ARG A 1 183 ? -20.906 35.219 -0.371 1 90.5 183 ARG A C 1
ATOM 1450 O O . ARG A 1 183 ? -20.516 34.219 -0.977 1 90.5 183 ARG A O 1
ATOM 1457 N N . LYS A 1 184 ? -21.578 36.188 -0.92 1 91 184 LYS A N 1
ATOM 1458 C CA . LYS A 1 184 ? -21.984 36 -2.311 1 91 184 LYS A CA 1
ATOM 1459 C C . LYS A 1 184 ? -21.047 36.75 -3.254 1 91 184 LYS A C 1
ATOM 1461 O O . LYS A 1 184 ? -21.172 36.656 -4.477 1 91 184 LYS A O 1
ATOM 1466 N N . ASP A 1 185 ? -20.125 37.469 -2.688 1 94.19 185 ASP A N 1
ATOM 1467 C CA . ASP A 1 185 ? -19.156 38.219 -3.496 1 94.19 185 ASP A CA 1
ATOM 1468 C C . ASP A 1 185 ? -18.141 37.281 -4.125 1 94.19 185 ASP A C 1
ATOM 1470 O O . ASP A 1 185 ? -17.344 36.656 -3.42 1 94.19 185 ASP A O 1
ATOM 1474 N N . LYS A 1 186 ? -18.109 37.219 -5.398 1 93.5 186 LYS A N 1
ATOM 1475 C CA . LYS A 1 186 ? -17.25 36.312 -6.141 1 93.5 186 LYS A CA 1
ATOM 1476 C C . LYS A 1 186 ? -15.781 36.594 -5.879 1 93.5 186 LYS A C 1
ATOM 1478 O O . LYS A 1 186 ? -14.961 35.688 -5.812 1 93.5 186 LYS A O 1
ATOM 1483 N N . SER A 1 187 ? -15.469 37.875 -5.762 1 95.38 187 SER A N 1
ATOM 1484 C CA . SER A 1 187 ? -14.078 38.281 -5.539 1 95.38 187 SER A CA 1
ATOM 1485 C C . SER A 1 187 ? -13.57 37.75 -4.195 1 95.38 187 SER A C 1
ATOM 1487 O O . SER A 1 187 ? -12.438 37.281 -4.098 1 95.38 187 SER A O 1
ATOM 1489 N N . VAL A 1 188 ? -14.406 37.812 -3.176 1 95.69 188 VAL A N 1
ATOM 1490 C CA . VAL A 1 188 ? -14.031 37.344 -1.847 1 95.69 188 VAL A CA 1
ATOM 1491 C C . VAL A 1 188 ? -13.922 35.812 -1.847 1 95.69 188 VAL A C 1
ATOM 1493 O O . VAL A 1 188 ? -12.977 35.25 -1.293 1 95.69 188 VAL A O 1
ATOM 1496 N N . LYS A 1 189 ? -14.828 35.188 -2.516 1 94.88 189 LYS A N 1
ATOM 1497 C CA . LYS A 1 189 ? -14.812 33.75 -2.623 1 94.88 189 LYS A CA 1
ATOM 1498 C C . LYS A 1 189 ? -13.555 33.25 -3.332 1 94.88 189 LYS A C 1
ATOM 1500 O O . LYS A 1 189 ? -12.922 32.281 -2.895 1 94.88 189 LYS A O 1
ATOM 1505 N N . ASN A 1 190 ? -13.25 33.938 -4.379 1 96.12 190 ASN A N 1
ATOM 1506 C CA . ASN A 1 190 ? -12.055 33.562 -5.137 1 96.12 190 ASN A CA 1
ATOM 1507 C C . ASN A 1 190 ? -10.781 33.812 -4.324 1 96.12 190 ASN A C 1
ATOM 1509 O O . ASN A 1 190 ? -9.844 33 -4.406 1 96.12 190 ASN A O 1
ATOM 1513 N N . ARG A 1 191 ? -10.781 34.844 -3.629 1 96.56 191 ARG A N 1
ATOM 1514 C CA . ARG A 1 191 ? -9.625 35.125 -2.785 1 96.56 191 ARG A CA 1
ATOM 1515 C C . ARG A 1 191 ? -9.461 34.062 -1.706 1 96.56 191 ARG A C 1
ATOM 1517 O O . ARG A 1 191 ? -8.359 33.562 -1.477 1 96.56 191 ARG A O 1
ATOM 1524 N N . LEU A 1 192 ? -10.562 33.75 -1.028 1 97.81 192 LEU A N 1
ATOM 1525 C CA . LEU A 1 192 ? -10.516 32.688 -0.013 1 97.81 192 LEU A CA 1
ATOM 1526 C C . LEU A 1 192 ? -10.008 31.375 -0.608 1 97.81 192 LEU A C 1
ATOM 1528 O O . LEU A 1 192 ? -9.156 30.703 -0.02 1 97.81 192 LEU A O 1
ATOM 1532 N N . ARG A 1 193 ? -10.531 31.047 -1.754 1 96.75 193 ARG A N 1
ATOM 1533 C CA . ARG A 1 193 ? -10.117 29.812 -2.434 1 96.75 193 ARG A CA 1
ATOM 1534 C C . ARG A 1 193 ? -8.625 29.828 -2.723 1 96.75 193 ARG A C 1
ATOM 1536 O O . ARG A 1 193 ? -7.918 28.859 -2.436 1 96.75 193 ARG A O 1
ATOM 1543 N N . ARG A 1 194 ? -8.18 30.859 -3.299 1 96.94 194 ARG A N 1
ATOM 1544 C CA . ARG A 1 194 ? -6.77 31 -3.646 1 96.94 194 ARG A CA 1
ATOM 1545 C C . ARG A 1 194 ? -5.891 30.891 -2.404 1 96.94 194 ARG A C 1
ATOM 1547 O O . ARG A 1 194 ? -4.875 30.188 -2.416 1 96.94 194 ARG A O 1
ATOM 1554 N N . ASP A 1 195 ? -6.25 31.609 -1.387 1 97.94 195 ASP A N 1
ATOM 1555 C CA . ASP A 1 195 ? -5.461 31.594 -0.158 1 97.94 195 ASP A CA 1
ATOM 1556 C C . ASP A 1 195 ? -5.453 30.203 0.473 1 97.94 195 ASP A C 1
ATOM 1558 O O . ASP A 1 195 ? -4.418 29.75 0.963 1 97.94 195 ASP A O 1
ATOM 1562 N N . LEU A 1 196 ? -6.598 29.547 0.437 1 98 196 LEU A N 1
ATOM 1563 C CA . LEU A 1 196 ? -6.66 28.188 0.962 1 98 196 LEU A CA 1
ATOM 1564 C C . LEU A 1 196 ? -5.801 27.234 0.131 1 98 196 LEU A C 1
ATOM 1566 O O . LEU A 1 196 ? -5.117 26.375 0.679 1 98 196 LEU A O 1
ATOM 1570 N N . LEU A 1 197 ? -5.844 27.406 -1.145 1 96.56 197 LEU A N 1
ATOM 1571 C CA . LEU A 1 197 ? -5.012 26.594 -2.016 1 96.56 197 LEU A CA 1
ATOM 1572 C C . LEU A 1 197 ? -3.535 26.75 -1.674 1 96.56 197 LEU A C 1
ATOM 1574 O O . LEU A 1 197 ? -2.781 25.781 -1.673 1 96.56 197 LEU A O 1
ATOM 1578 N N . ASN A 1 198 ? -3.18 27.938 -1.39 1 96.62 198 ASN A N 1
ATOM 1579 C CA . ASN A 1 198 ? -1.797 28.188 -1.004 1 96.62 198 ASN A CA 1
ATOM 1580 C C . ASN A 1 198 ? -1.44 27.484 0.305 1 96.62 198 ASN A C 1
ATOM 1582 O O . ASN A 1 198 ? -0.377 26.875 0.417 1 96.62 198 ASN A O 1
ATOM 1586 N N . VAL A 1 199 ? -2.32 27.547 1.251 1 98 199 VAL A N 1
ATOM 1587 C CA . VAL A 1 199 ? -2.094 26.938 2.561 1 98 199 VAL A CA 1
ATOM 1588 C C . VAL A 1 199 ? -2.027 25.422 2.426 1 98 199 VAL A C 1
ATOM 1590 O O . VAL A 1 199 ? -1.135 24.781 2.984 1 98 199 VAL A O 1
ATOM 1593 N N . TYR A 1 200 ? -2.93 24.891 1.681 1 96.31 200 TYR A N 1
ATOM 1594 C CA . TYR A 1 200 ? -2.924 23.438 1.491 1 96.31 200 TYR A CA 1
ATOM 1595 C C . TYR A 1 200 ? -1.722 23 0.663 1 96.31 200 TYR A C 1
ATOM 1597 O O . TYR A 1 200 ? -1.185 21.906 0.864 1 96.31 200 TYR A O 1
ATOM 1605 N N . GLY A 1 201 ? -1.388 23.844 -0.29 1 94.69 201 GLY A N 1
ATOM 1606 C CA . GLY A 1 201 ? -0.157 23.578 -1.016 1 94.69 201 GLY A CA 1
ATOM 1607 C C . GLY A 1 201 ? 1.056 23.453 -0.113 1 94.69 201 GLY A C 1
ATOM 1608 O O . GLY A 1 201 ? 1.861 22.531 -0.261 1 94.69 201 GLY A O 1
ATOM 1609 N N . ASP A 1 202 ? 1.175 24.359 0.82 1 96.5 202 ASP A N 1
ATOM 1610 C CA . ASP A 1 202 ? 2.264 24.312 1.791 1 96.5 202 ASP A CA 1
ATOM 1611 C C . ASP A 1 202 ? 2.162 23.078 2.676 1 96.5 202 ASP A C 1
ATOM 1613 O O . ASP A 1 202 ? 3.176 22.453 2.998 1 96.5 202 ASP A O 1
ATOM 1617 N N . ALA A 1 203 ? 0.954 22.75 3.1 1 96.31 203 ALA A N 1
ATOM 1618 C CA . ALA A 1 203 ? 0.749 21.562 3.922 1 96.31 203 ALA A CA 1
ATOM 1619 C C . ALA A 1 203 ? 1.215 20.297 3.193 1 96.31 203 ALA A C 1
ATOM 1621 O O . ALA A 1 203 ? 1.872 19.438 3.783 1 96.31 203 ALA A O 1
ATOM 1622 N N . LEU A 1 204 ? 0.889 20.234 1.938 1 94.12 204 LEU A N 1
ATOM 1623 C CA . LEU A 1 204 ? 1.281 19.062 1.146 1 94.12 204 LEU A CA 1
ATOM 1624 C C . LEU A 1 204 ? 2.793 19.031 0.957 1 94.12 204 LEU A C 1
ATOM 1626 O O . LEU A 1 204 ? 3.395 17.953 0.954 1 94.12 204 LEU A O 1
ATOM 1630 N N . ARG A 1 205 ? 3.354 20.156 0.75 1 94 205 ARG A N 1
ATOM 1631 C CA . ARG A 1 205 ? 4.809 20.234 0.662 1 94 205 ARG A CA 1
ATOM 1632 C C . ARG A 1 205 ? 5.461 19.734 1.948 1 94 205 ARG A C 1
ATOM 1634 O O . ARG A 1 205 ? 6.43 18.969 1.905 1 94 205 ARG A O 1
ATOM 1641 N N . LEU A 1 206 ? 4.938 20.172 3.051 1 96 206 LEU A N 1
ATOM 1642 C CA . LEU A 1 206 ? 5.445 19.703 4.336 1 96 206 LEU A CA 1
ATOM 1643 C C . LEU A 1 206 ? 5.301 18.188 4.453 1 96 206 LEU A C 1
ATOM 1645 O O . LEU A 1 206 ? 6.242 17.5 4.863 1 96 206 LEU A O 1
ATOM 1649 N N . PHE A 1 207 ? 4.16 17.703 4.117 1 94.31 207 PHE A N 1
ATOM 1650 C CA . PHE A 1 207 ? 3.92 16.266 4.191 1 94.31 207 PHE A CA 1
ATOM 1651 C C . PHE A 1 207 ? 4.934 15.508 3.344 1 94.31 207 PHE A C 1
ATOM 1653 O O . PHE A 1 207 ? 5.465 14.484 3.775 1 94.31 207 PHE A O 1
ATOM 1660 N N . SER A 1 208 ? 5.117 16 2.156 1 93.75 208 SER A N 1
ATOM 1661 C CA . SER A 1 208 ? 6.125 15.414 1.279 1 93.75 208 SER A CA 1
ATOM 1662 C C . SER A 1 208 ? 7.496 15.398 1.945 1 93.75 208 SER A C 1
ATOM 1664 O O . SER A 1 208 ? 8.188 14.383 1.925 1 93.75 208 SER A O 1
ATOM 1666 N N . MET A 1 209 ? 7.863 16.484 2.547 1 94.12 209 MET A N 1
ATOM 1667 C CA . MET A 1 209 ? 9.148 16.594 3.236 1 94.12 209 MET A CA 1
ATOM 1668 C C . MET A 1 209 ? 9.219 15.586 4.387 1 94.12 209 MET A C 1
ATOM 1670 O O . MET A 1 209 ? 10.258 14.953 4.598 1 94.12 209 MET A O 1
ATOM 1674 N N . PHE A 1 210 ? 8.094 15.477 5.121 1 94.69 210 PHE A N 1
ATOM 1675 C CA . PHE A 1 210 ? 8.047 14.531 6.23 1 94.69 210 PHE A CA 1
ATOM 1676 C C . PHE A 1 210 ? 8.281 13.109 5.738 1 94.69 210 PHE A C 1
ATOM 1678 O O . PHE A 1 210 ? 9.086 12.367 6.316 1 94.69 210 PHE A O 1
ATOM 1685 N N . MET A 1 211 ? 7.598 12.742 4.625 1 93.19 211 MET A N 1
ATOM 1686 C CA . MET A 1 211 ? 7.629 11.375 4.121 1 93.19 211 MET A CA 1
ATOM 1687 C C . MET A 1 211 ? 9.008 11.031 3.562 1 93.19 211 MET A C 1
ATOM 1689 O O . MET A 1 211 ? 9.461 9.891 3.662 1 93.19 211 MET A O 1
ATOM 1693 N N . LYS A 1 212 ? 9.656 12.008 3.035 1 93.38 212 LYS A N 1
ATOM 1694 C CA . LYS A 1 212 ? 10.938 11.766 2.371 1 93.38 212 LYS A CA 1
ATOM 1695 C C . LYS A 1 212 ? 12.102 11.953 3.336 1 93.38 212 LYS A C 1
ATOM 1697 O O . LYS A 1 212 ? 13.266 11.82 2.949 1 93.38 212 LYS A O 1
ATOM 1702 N N . SER A 1 213 ? 11.789 12.242 4.578 1 94.25 213 SER A N 1
ATOM 1703 C CA . SER A 1 213 ? 12.805 12.383 5.609 1 94.25 213 SER A CA 1
ATOM 1704 C C . SER A 1 213 ? 13.023 11.07 6.363 1 94.25 213 SER A C 1
ATOM 1706 O O . SER A 1 213 ? 12.094 10.266 6.492 1 94.25 213 SER A O 1
ATOM 1708 N N . ARG A 1 214 ? 14.258 10.914 6.875 1 94.56 214 ARG A N 1
ATOM 1709 C CA . ARG A 1 214 ? 14.5 9.758 7.727 1 94.56 214 ARG A CA 1
ATOM 1710 C C . ARG A 1 214 ? 14.102 10.039 9.172 1 94.56 214 ARG A C 1
ATOM 1712 O O . ARG A 1 214 ? 14.062 9.133 10 1 94.56 214 ARG A O 1
ATOM 1719 N N . ALA A 1 215 ? 13.82 11.281 9.445 1 94.88 215 ALA A N 1
ATOM 1720 C CA . ALA A 1 215 ? 13.234 11.617 10.742 1 94.88 215 ALA A CA 1
ATOM 1721 C C . ALA A 1 215 ? 11.727 11.406 10.727 1 94.88 215 ALA A C 1
ATOM 1723 O O . ALA A 1 215 ? 11.102 11.375 9.664 1 94.88 215 ALA A O 1
ATOM 1724 N N . PHE A 1 216 ? 11.195 11.25 11.891 1 93.88 216 PHE A N 1
ATOM 1725 C CA . PHE A 1 216 ? 9.758 11.102 12.039 1 93.88 216 PHE A CA 1
ATOM 1726 C C . PHE A 1 216 ? 9.125 12.391 12.547 1 93.88 216 PHE A C 1
ATOM 1728 O O . PHE A 1 216 ? 9.438 12.844 13.648 1 93.88 216 PHE A O 1
ATOM 1735 N N . PHE A 1 217 ? 8.297 12.93 11.711 1 94.19 217 PHE A N 1
ATOM 1736 C CA . PHE A 1 217 ? 7.59 14.156 12.078 1 94.19 217 PHE A CA 1
ATOM 1737 C C . PHE A 1 217 ? 6.141 13.859 12.438 1 94.19 217 PHE A C 1
ATOM 1739 O O . PHE A 1 217 ? 5.461 13.109 11.734 1 94.19 217 PHE A O 1
ATOM 1746 N N . GLN A 1 218 ? 5.684 14.477 13.469 1 92.75 218 GLN A N 1
ATOM 1747 C CA . GLN A 1 218 ? 4.309 14.297 13.914 1 92.75 218 GLN A CA 1
ATOM 1748 C C . GLN A 1 218 ? 3.656 15.641 14.234 1 92.75 218 GLN A C 1
ATOM 1750 O O . GLN A 1 218 ? 4.164 16.406 15.055 1 92.75 218 GLN A O 1
ATOM 1755 N N . VAL A 1 219 ? 2.637 15.859 13.531 1 94.12 219 VAL A N 1
ATOM 1756 C CA . VAL A 1 219 ? 1.804 17 13.883 1 94.12 219 VAL A CA 1
ATOM 1757 C C . VAL A 1 219 ? 0.87 16.625 15.031 1 94.12 219 VAL A C 1
ATOM 1759 O O . VAL A 1 219 ? 0.131 15.648 14.945 1 94.12 219 VAL A O 1
ATOM 1762 N N . CYS A 1 220 ? 0.917 17.438 16.172 1 90.19 220 CYS A N 1
ATOM 1763 C CA . CYS A 1 220 ? 0.184 17.016 17.359 1 90.19 220 CYS A CA 1
ATOM 1764 C C . CYS A 1 220 ? -0.583 18.172 17.969 1 90.19 220 CYS A C 1
ATOM 1766 O O . CYS A 1 220 ? -0.069 19.297 18.031 1 90.19 220 CYS A O 1
ATOM 1768 N N . TRP A 1 221 ? -1.773 17.797 18.25 1 88 221 TRP A N 1
ATOM 1769 C CA . TRP A 1 221 ? -2.562 18.734 19.031 1 88 221 TRP A CA 1
ATOM 1770 C C . TRP A 1 221 ? -2.254 18.594 20.531 1 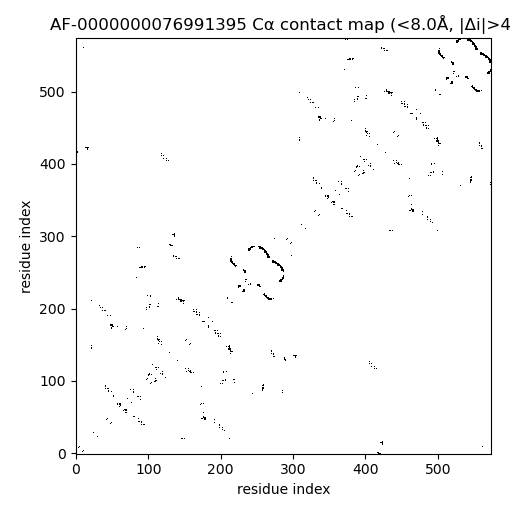88 221 TRP A C 1
ATOM 1772 O O . TRP A 1 221 ? -1.793 17.531 20.969 1 88 221 TRP A O 1
ATOM 1782 N N . THR A 1 222 ? -2.406 19.641 21.188 1 77.75 222 THR A N 1
ATOM 1783 C CA . THR A 1 222 ? -2.203 19.594 22.625 1 77.75 222 THR A CA 1
ATOM 1784 C C . THR A 1 222 ? -3.16 18.594 23.266 1 77.75 222 THR A C 1
ATOM 1786 O O . THR A 1 222 ? -4.312 18.469 22.844 1 77.75 222 THR A O 1
ATOM 1789 N N . SER A 1 223 ? -2.484 17.516 23.859 1 61.38 223 SER A N 1
ATOM 1790 C CA . SER A 1 223 ? -3.314 16.609 24.656 1 61.38 223 SER A CA 1
ATOM 1791 C C . SER A 1 223 ? -3.742 17.281 25.969 1 61.38 223 SER A C 1
ATOM 1793 O O . SER A 1 223 ? -2.943 17.953 26.625 1 61.38 223 SER A O 1
ATOM 1795 N N . PRO A 1 224 ? -4.918 17.406 26.125 1 49.16 224 PRO A N 1
ATOM 1796 C CA . PRO A 1 224 ? -5.266 18.031 27.406 1 49.16 224 PRO A CA 1
ATOM 1797 C C . PRO A 1 224 ? -4.535 17.406 28.594 1 49.16 224 PRO A C 1
ATOM 1799 O O . PRO A 1 224 ? -4.555 16.188 28.766 1 49.16 224 PRO A O 1
ATOM 1802 N N . LEU A 1 225 ? -3.334 17.828 28.984 1 45.75 225 LEU A N 1
ATOM 1803 C CA . LEU A 1 225 ? -2.922 17.391 30.312 1 45.75 225 LEU A CA 1
ATOM 1804 C C . LEU A 1 225 ? -4.055 17.562 31.312 1 45.75 225 LEU A C 1
ATOM 1806 O O . LEU A 1 225 ? -4.543 18.688 31.516 1 45.75 225 LEU A O 1
ATOM 1810 N N . LYS A 1 226 ? -4.906 16.641 31.312 1 48.56 226 LYS A N 1
ATOM 1811 C CA . LYS A 1 226 ? -6.008 16.766 32.25 1 48.56 226 LYS A CA 1
ATOM 1812 C C . LYS A 1 226 ? -5.488 16.797 33.688 1 48.56 226 LYS A C 1
ATOM 1814 O O . LYS A 1 226 ? -4.676 15.961 34.094 1 48.56 226 LYS A O 1
ATOM 1819 N N . GLU A 1 227 ? -5.242 17.969 34.25 1 48.88 227 GLU A N 1
ATOM 1820 C CA . GLU A 1 227 ? -5.168 17.953 35.719 1 48.88 227 GLU A CA 1
ATOM 1821 C C . GLU A 1 227 ? -6.242 17.047 36.312 1 48.88 227 GLU A C 1
ATOM 1823 O O . GLU A 1 227 ? -7.223 16.719 35.625 1 48.88 227 GLU A O 1
ATOM 1828 N N . PRO A 1 228 ? -5.902 16.516 37.5 1 49.91 228 PRO A N 1
ATOM 1829 C CA . PRO A 1 228 ? -6.914 15.695 38.188 1 49.91 228 PRO A CA 1
ATOM 1830 C C . PRO A 1 228 ? -8.32 16.266 38.062 1 49.91 228 PRO A C 1
ATOM 1832 O O . PRO A 1 228 ? -9.297 15.516 38 1 49.91 228 PRO A O 1
ATOM 1835 N N . ASP A 1 229 ? -8.375 17.594 38.031 1 48.44 229 ASP A N 1
ATOM 1836 C CA . ASP A 1 229 ? -9.703 18.203 37.969 1 48.44 229 ASP A CA 1
ATOM 1837 C C . ASP A 1 229 ? -10.18 18.344 36.531 1 48.44 229 ASP A C 1
ATOM 1839 O O . ASP A 1 229 ? -11.273 18.844 36.25 1 48.44 229 ASP A O 1
ATOM 1843 N N . GLY A 1 230 ? -9.391 17.953 35.562 1 55.78 230 GLY A N 1
ATOM 1844 C CA . GLY A 1 230 ? -9.805 17.938 34.156 1 55.78 230 GLY A CA 1
ATOM 1845 C C . GLY A 1 230 ? -9.305 19.141 33.375 1 55.78 230 GLY A C 1
ATOM 1846 O O . GLY A 1 230 ? -9.477 19.219 32.156 1 55.78 230 GLY A O 1
ATOM 1847 N N . SER A 1 231 ? -8.609 20.062 34.219 1 59.41 231 SER A N 1
ATOM 1848 C CA . SER A 1 231 ? -8.219 21.297 33.562 1 59.41 231 SER A CA 1
ATOM 1849 C C . SER A 1 231 ? -6.906 21.141 32.812 1 59.41 231 SER A C 1
ATOM 1851 O O . SER A 1 231 ? -6.059 20.328 33.188 1 59.41 231 SER A O 1
ATOM 1853 N N . PHE A 1 232 ? -6.852 21.781 31.641 1 70.12 232 PHE A N 1
ATOM 1854 C CA . PHE A 1 232 ? -5.637 21.812 30.828 1 70.12 232 PHE A CA 1
ATOM 1855 C C . PHE A 1 232 ? -4.777 23.016 31.219 1 70.12 232 PHE A C 1
ATOM 1857 O O . PHE A 1 232 ? -5.238 24.156 31.156 1 70.12 232 PHE A O 1
ATOM 1864 N N . VAL A 1 233 ? -3.586 22.703 31.875 1 77.06 233 VAL A N 1
ATOM 1865 C CA . VAL A 1 233 ? -2.738 23.797 32.375 1 77.06 233 VAL A CA 1
ATOM 1866 C C . VAL A 1 233 ? -1.676 24.125 31.328 1 77.06 233 VAL A C 1
ATOM 1868 O O . VAL A 1 233 ? -1.143 23.234 30.656 1 77.06 233 VAL A O 1
ATOM 1871 N N . TYR A 1 234 ? -1.464 25.375 31.266 1 82.75 234 TYR A N 1
ATOM 1872 C CA . TYR A 1 234 ? -0.474 25.891 30.328 1 82.75 234 TYR A CA 1
ATOM 1873 C C . TYR A 1 234 ? 0.937 25.5 30.75 1 82.75 234 TYR A C 1
ATOM 1875 O O . TYR A 1 234 ? 1.3 25.641 31.922 1 82.75 234 TYR A O 1
ATOM 1883 N N . ASP A 1 235 ? 1.651 24.922 29.844 1 82.12 235 ASP A N 1
ATOM 1884 C CA . ASP A 1 235 ? 3.066 24.609 30.016 1 82.12 235 ASP A CA 1
ATOM 1885 C C . ASP A 1 235 ? 3.93 25.391 29.031 1 82.12 235 ASP A C 1
ATOM 1887 O O . ASP A 1 235 ? 3.961 25.062 27.844 1 82.12 235 ASP A O 1
ATOM 1891 N N . PRO A 1 236 ? 4.668 26.391 29.484 1 83.81 236 PRO A N 1
ATOM 1892 C CA . PRO A 1 236 ? 5.449 27.219 28.578 1 83.81 236 PRO A CA 1
ATOM 1893 C C . PRO A 1 236 ? 6.559 26.453 27.875 1 83.81 236 PRO A C 1
ATOM 1895 O O . PRO A 1 236 ? 7.098 26.922 26.859 1 83.81 236 PRO A O 1
ATOM 1898 N N . THR A 1 237 ? 6.949 25.359 28.359 1 83.25 237 THR A N 1
ATOM 1899 C CA . THR A 1 237 ? 8.016 24.578 27.734 1 83.25 237 THR A CA 1
ATOM 1900 C C . THR A 1 237 ? 7.496 23.859 26.5 1 83.25 237 THR A C 1
ATOM 1902 O O . THR A 1 237 ? 8.266 23.562 25.578 1 83.25 237 THR A O 1
ATOM 1905 N N . THR A 1 238 ? 6.164 23.656 26.453 1 87.5 238 THR A N 1
ATOM 1906 C CA . THR A 1 238 ? 5.652 22.812 25.375 1 87.5 238 THR A CA 1
ATOM 1907 C C . THR A 1 238 ? 4.555 23.547 24.594 1 87.5 238 THR A C 1
ATOM 1909 O O . THR A 1 238 ? 4.094 23.062 23.562 1 87.5 238 THR A O 1
ATOM 1912 N N . MET A 1 239 ? 4.172 24.719 25.125 1 88.19 239 MET A N 1
ATOM 1913 C CA . MET A 1 239 ? 3.084 25.453 24.484 1 88.19 239 MET A CA 1
ATOM 1914 C C . MET A 1 239 ? 3.459 26.922 24.297 1 88.19 239 MET A C 1
ATOM 1916 O O . MET A 1 239 ? 4.359 27.422 24.969 1 88.19 239 MET A O 1
ATOM 1920 N N . GLU A 1 240 ? 2.842 27.531 23.312 1 88.31 240 GLU A N 1
ATOM 1921 C CA . GLU A 1 240 ? 2.889 28.984 23.125 1 88.31 240 GLU A CA 1
ATOM 1922 C C . GLU A 1 240 ? 1.528 29.625 23.406 1 88.31 240 GLU A C 1
ATOM 1924 O O . GLU A 1 240 ? 0.521 29.219 22.812 1 88.31 240 GLU A O 1
ATOM 1929 N N . ALA A 1 241 ? 1.505 30.5 24.344 1 85.38 241 ALA A N 1
ATOM 1930 C CA . ALA A 1 241 ? 0.23 31.078 24.75 1 85.38 241 ALA A CA 1
ATOM 1931 C C . ALA A 1 241 ? -0.042 32.375 24 1 85.38 241 ALA A C 1
ATOM 1933 O O . ALA A 1 241 ? 0.871 33.188 23.781 1 85.38 241 ALA A O 1
ATOM 1934 N N . GLU A 1 242 ? -1.11 32.531 23.406 1 75.94 242 GLU A N 1
ATOM 1935 C CA . GLU A 1 242 ? -1.649 33.812 23.031 1 75.94 242 GLU A CA 1
ATOM 1936 C C . GLU A 1 242 ? -2.469 34.438 24.156 1 75.94 242 GLU A C 1
ATOM 1938 O O . GLU A 1 242 ? -3.41 33.812 24.656 1 75.94 242 GLU A O 1
ATOM 1943 N N . ALA A 1 243 ? -1.712 35.188 25.141 1 58.66 243 ALA A N 1
ATOM 1944 C CA . ALA A 1 243 ? -2.266 35.719 26.391 1 58.66 243 ALA A CA 1
ATOM 1945 C C . ALA A 1 243 ? -3.457 36.656 26.109 1 58.66 243 ALA A C 1
ATOM 1947 O O . ALA A 1 243 ? -3.4 37.5 25.219 1 58.66 243 ALA A O 1
ATOM 1948 N N . TRP A 1 244 ? -4.551 36.281 26.219 1 54.28 244 TRP A N 1
ATOM 1949 C CA . TRP A 1 244 ? -5.57 37.344 26.109 1 54.28 244 TRP A CA 1
ATOM 1950 C C . TRP A 1 244 ? -5.766 38.031 27.453 1 54.28 244 TRP A C 1
ATOM 1952 O O . TRP A 1 244 ? -5.941 39.25 27.5 1 54.28 244 TRP A O 1
ATOM 1962 N N . GLY A 1 245 ? -6.52 37.375 28.484 1 48.94 245 GLY A N 1
ATOM 1963 C CA . GLY A 1 245 ? -7.105 38.156 29.562 1 48.94 245 GLY A CA 1
ATOM 1964 C C . GLY A 1 245 ? -6.082 38.625 30.578 1 48.94 245 GLY A C 1
ATOM 1965 O O . GLY A 1 245 ? -4.941 38.188 30.578 1 48.94 245 GLY A O 1
ATOM 1966 N N . SER A 1 246 ? -6.398 39.719 31.219 1 44.72 246 SER A N 1
ATOM 1967 C CA . SER A 1 246 ? -5.785 40.531 32.25 1 44.72 246 SER A CA 1
ATOM 1968 C C . SER A 1 246 ? -5.012 39.688 33.25 1 44.72 246 SER A C 1
ATOM 1970 O O . SER A 1 246 ? -4.059 40.188 33.875 1 44.72 246 SER A O 1
ATOM 1972 N N . HIS A 1 247 ? -5.703 38.781 34.031 1 43.94 247 HIS A N 1
ATOM 1973 C CA . HIS A 1 247 ? -5.219 38.406 35.375 1 43.94 247 HIS A CA 1
ATOM 1974 C C . HIS A 1 247 ? -4.203 37.281 35.312 1 43.94 247 HIS A C 1
ATOM 1976 O O . HIS A 1 247 ? -4.574 36.125 35.094 1 43.94 247 HIS A O 1
ATOM 1982 N N . LEU A 1 248 ? -3.041 37.406 34.906 1 44.94 248 LEU A N 1
ATOM 1983 C CA . LEU A 1 248 ? -1.841 36.562 34.906 1 44.94 248 LEU A CA 1
ATOM 1984 C C . LEU A 1 248 ? -1.696 35.812 36.219 1 44.94 248 LEU A C 1
ATOM 1986 O O . LEU A 1 248 ? -0.697 35.125 36.438 1 44.94 248 LEU A O 1
ATOM 1990 N N . ASP A 1 249 ? -2.334 36.188 37.219 1 44.47 249 ASP A N 1
ATOM 1991 C CA . ASP A 1 249 ? -1.796 35.781 38.531 1 44.47 249 ASP A CA 1
ATOM 1992 C C . ASP A 1 249 ? -1.891 34.281 38.688 1 44.47 249 ASP A C 1
ATOM 1994 O O . ASP A 1 249 ? -1.405 33.719 39.688 1 44.47 249 ASP A O 1
ATOM 1998 N N . HIS A 1 250 ? -2.879 33.531 38.094 1 52.12 250 HIS A N 1
ATOM 1999 C CA . HIS A 1 250 ? -2.971 32.094 38.406 1 52.12 250 HIS A CA 1
ATOM 2000 C C . HIS A 1 250 ? -2.506 31.25 37.25 1 52.12 250 HIS A C 1
ATOM 2002 O O . HIS A 1 250 ? -2.438 31.719 36.125 1 52.12 250 HIS A O 1
ATOM 2008 N N . PRO A 1 251 ? -2.057 30.094 37.625 1 57.38 251 PRO A N 1
ATOM 2009 C CA . PRO A 1 251 ? -1.738 29.141 36.562 1 57.38 251 PRO A CA 1
ATOM 2010 C C . PRO A 1 251 ? -2.754 29.156 35.406 1 57.38 251 PRO A C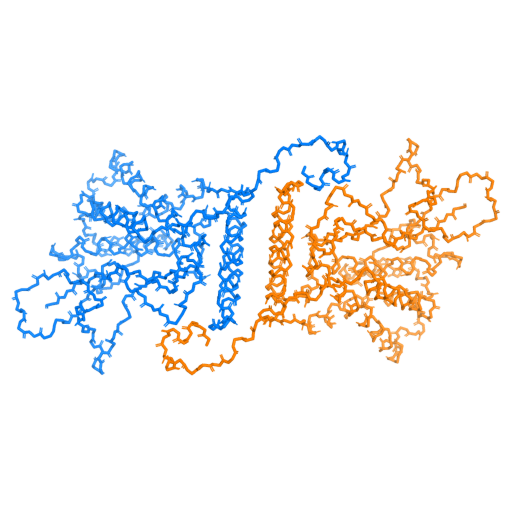 1
ATOM 2012 O O . PRO A 1 251 ? -3.963 29.156 35.656 1 57.38 251 PRO A O 1
ATOM 2015 N N . HIS A 1 252 ? -2.412 29.625 34.188 1 68.75 252 HIS A N 1
ATOM 2016 C CA . HIS A 1 252 ? -3.295 29.906 33.062 1 68.75 252 HIS A CA 1
ATOM 2017 C C . HIS A 1 252 ? -3.863 28.625 32.469 1 68.75 252 HIS A C 1
ATOM 2019 O O . HIS A 1 252 ? -3.113 27.703 32.156 1 68.75 252 HIS A O 1
ATOM 2025 N N . ALA A 1 253 ? -5.18 28.453 32.875 1 77.75 253 ALA A N 1
ATOM 2026 C CA . ALA A 1 253 ? -5.883 27.344 32.25 1 77.75 253 ALA A CA 1
ATOM 2027 C C . ALA A 1 253 ? -5.965 27.516 30.719 1 77.75 253 ALA A C 1
ATOM 2029 O O . ALA A 1 253 ? -6.172 28.625 30.234 1 77.75 253 ALA A O 1
ATOM 2030 N N . VAL A 1 254 ? -5.617 26.516 30.062 1 82.31 254 VAL A N 1
ATOM 2031 C CA . VAL A 1 254 ? -5.758 26.531 28.609 1 82.31 254 VAL A CA 1
ATOM 2032 C C . VAL A 1 254 ? -7.23 26.422 28.234 1 82.31 254 VAL A C 1
ATOM 2034 O O . VAL A 1 254 ? -7.91 25.469 28.609 1 82.31 254 VAL A O 1
ATOM 2037 N N . LEU A 1 255 ? -7.707 27.422 27.609 1 78.12 255 LEU A N 1
ATOM 2038 C CA . LEU A 1 255 ? -9.109 27.453 27.219 1 78.12 255 LEU A CA 1
ATOM 2039 C C . LEU A 1 255 ? -9.328 26.719 25.891 1 78.12 255 LEU A C 1
ATOM 2041 O O . LEU A 1 255 ? -10.344 26.031 25.734 1 78.12 255 LEU A O 1
ATOM 2045 N N . PHE A 1 256 ? -8.328 26.938 25.031 1 83.56 256 PHE A N 1
ATOM 2046 C CA . PHE A 1 256 ? -8.547 26.469 23.672 1 83.56 256 PHE A CA 1
ATOM 2047 C C . PHE A 1 256 ? -7.227 26.344 22.922 1 83.56 256 PHE A C 1
ATOM 2049 O O . PHE A 1 256 ? -6.316 27.141 23.125 1 83.56 256 PHE A O 1
ATOM 2056 N N . SER A 1 257 ? -7.129 25.234 22.109 1 89.88 257 SER A N 1
ATOM 2057 C CA . SER A 1 257 ? -5.977 25.078 21.219 1 89.88 257 SER A CA 1
ATOM 2058 C C . SER A 1 257 ? -6.215 25.781 19.891 1 89.88 257 SER A C 1
ATOM 2060 O O . SER A 1 257 ? -7.238 25.562 19.234 1 89.88 257 SER A O 1
ATOM 2062 N N . ILE A 1 258 ? -5.297 26.562 19.469 1 92.75 258 ILE A N 1
ATOM 2063 C CA . ILE A 1 258 ? -5.438 27.312 18.219 1 92.75 258 ILE A CA 1
ATOM 2064 C C . ILE A 1 258 ? -4.812 26.516 17.078 1 92.75 258 ILE A C 1
ATOM 2066 O O . ILE A 1 258 ? -5.434 26.359 16.016 1 92.75 258 ILE A O 1
ATOM 2070 N N . SER A 1 259 ? -3.613 26.094 17.25 1 95.88 259 SER A N 1
ATOM 2071 C CA . SER A 1 259 ? -2.865 25.391 16.219 1 95.88 259 SER A CA 1
ATOM 2072 C C . SER A 1 259 ? -2.072 24.219 16.797 1 95.88 259 SER A C 1
ATOM 2074 O O . SER A 1 259 ? -1.738 24.219 17.984 1 95.88 259 SER A O 1
ATOM 2076 N N . PRO A 1 260 ? -1.819 23.203 15.977 1 95.12 260 PRO A N 1
ATOM 2077 C CA . PRO A 1 260 ? -0.996 22.078 16.438 1 95.12 260 PRO A CA 1
ATOM 2078 C C . PRO A 1 260 ? 0.491 22.422 16.484 1 95.12 260 PRO A C 1
ATOM 2080 O O . PRO A 1 260 ? 0.9 23.484 16.016 1 95.12 260 PRO A O 1
ATOM 2083 N N . GLY A 1 261 ? 1.194 21.562 17.203 1 95.19 261 GLY 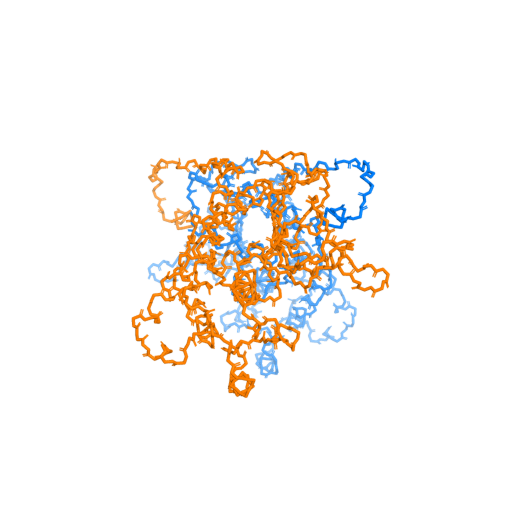A N 1
ATOM 2084 C CA . GLY A 1 261 ? 2.648 21.609 17.188 1 95.19 261 GLY A CA 1
ATOM 2085 C C . GLY A 1 261 ? 3.281 20.578 16.266 1 95.19 261 GLY A C 1
ATOM 2086 O O . GLY A 1 261 ? 2.576 19.859 15.562 1 95.19 261 GLY A O 1
ATOM 2087 N N . LEU A 1 262 ? 4.594 20.656 16.219 1 96 262 LEU A N 1
ATOM 2088 C CA . LEU A 1 262 ? 5.352 19.734 15.383 1 96 262 LEU A CA 1
ATOM 2089 C C . LEU A 1 262 ? 6.477 19.078 16.172 1 96 262 LEU A C 1
ATOM 2091 O O . LEU A 1 262 ? 7.32 19.766 16.75 1 96 262 LEU A O 1
ATOM 2095 N N . LEU A 1 263 ? 6.43 17.766 16.172 1 94.69 263 LEU A N 1
ATOM 2096 C CA . LEU A 1 263 ? 7.465 16.984 16.828 1 94.69 263 LEU A CA 1
ATOM 2097 C C . LEU A 1 263 ? 8.352 16.281 15.812 1 94.69 263 LEU A C 1
ATOM 2099 O O . LEU A 1 263 ? 7.879 15.859 14.758 1 94.69 263 LEU A O 1
ATOM 2103 N N . LYS A 1 264 ? 9.555 16.188 16.188 1 94.62 264 LYS A N 1
ATOM 2104 C CA . LYS A 1 264 ? 10.531 15.453 15.383 1 94.62 264 LYS A CA 1
ATOM 2105 C C . LYS A 1 264 ? 11.227 14.383 16.203 1 94.62 264 LYS A C 1
ATOM 2107 O O . LYS A 1 264 ? 11.75 14.664 17.297 1 94.62 264 LYS A O 1
ATOM 2112 N N . THR A 1 265 ? 11.211 13.195 15.695 1 93.75 265 THR A N 1
ATOM 2113 C CA . THR A 1 265 ? 11.945 12.094 16.297 1 93.75 265 THR A CA 1
ATOM 2114 C C . THR A 1 265 ? 13.078 11.625 15.391 1 93.75 265 THR A C 1
ATOM 2116 O O . THR A 1 265 ? 12.859 11.359 14.203 1 93.75 265 THR A O 1
ATOM 2119 N N . GLY A 1 266 ? 14.258 11.617 15.992 1 93.19 266 GLY A N 1
ATOM 2120 C CA . GLY A 1 266 ? 15.406 11.25 15.18 1 93.19 266 GLY A CA 1
ATOM 2121 C C . GLY A 1 266 ? 15.945 12.398 14.352 1 93.19 266 GLY A C 1
ATOM 2122 O O . GLY A 1 266 ? 15.492 13.539 14.5 1 93.19 266 GLY A O 1
ATOM 2123 N N . THR A 1 267 ? 16.969 12.039 13.586 1 89.94 267 THR A N 1
ATOM 2124 C CA . THR A 1 267 ? 17.578 13.062 12.734 1 89.94 267 THR A CA 1
ATOM 2125 C C . THR A 1 267 ? 17.281 12.797 11.266 1 89.94 267 THR A C 1
ATOM 2127 O O . THR A 1 267 ? 16.906 11.68 10.898 1 89.94 267 THR A O 1
ATOM 2130 N N . ALA A 1 268 ? 17.484 13.781 10.453 1 87.06 268 ALA A N 1
ATOM 2131 C CA . ALA A 1 268 ? 17.25 13.664 9.016 1 87.06 268 ALA A CA 1
ATOM 2132 C C . ALA A 1 268 ? 18.219 12.672 8.383 1 87.06 268 ALA A C 1
ATOM 2134 O O . ALA A 1 268 ? 18 12.203 7.262 1 87.06 268 ALA A O 1
ATOM 2135 N N . ASP A 1 269 ? 19.25 12.305 9.133 1 83.81 269 ASP A N 1
ATOM 2136 C CA . ASP A 1 269 ? 20.234 11.359 8.625 1 83.81 269 ASP A CA 1
ATOM 2137 C C . ASP A 1 269 ? 19.906 9.938 9.062 1 83.81 269 ASP A C 1
ATOM 2139 O O . ASP A 1 269 ? 20.547 8.977 8.609 1 83.81 269 ASP A O 1
ATOM 2143 N N . GLY A 1 270 ? 18.906 9.867 9.914 1 89.12 270 GLY A N 1
ATOM 2144 C CA . GLY A 1 270 ? 18.422 8.531 10.258 1 89.12 270 GLY A CA 1
ATOM 2145 C C . GLY A 1 270 ? 19.078 7.969 11.5 1 89.12 270 GLY A C 1
ATOM 2146 O O . GLY A 1 270 ? 19.453 6.793 11.531 1 89.12 270 GLY A O 1
ATOM 2147 N N . SER A 1 271 ? 19.25 8.844 12.523 1 89.69 271 SER A N 1
ATOM 2148 C CA . SER A 1 271 ? 19.828 8.422 13.797 1 89.69 271 SER A CA 1
ATOM 2149 C C . SER A 1 271 ? 19.078 9.039 14.977 1 89.69 271 SER A C 1
ATOM 2151 O O . SER A 1 271 ? 18.141 9.812 14.781 1 89.69 271 SER A O 1
ATOM 2153 N N . ASP A 1 272 ? 19.344 8.594 16.25 1 91.19 272 ASP A N 1
ATOM 2154 C CA . ASP A 1 272 ? 18.891 9.172 17.516 1 91.19 272 ASP A CA 1
ATOM 2155 C C . ASP A 1 272 ? 17.375 9.094 17.641 1 91.19 272 ASP A C 1
ATOM 2157 O O . ASP A 1 272 ? 16.719 10.094 17.938 1 91.19 272 ASP A O 1
ATOM 2161 N N . TYR A 1 273 ? 16.875 7.984 17.359 1 92.25 273 TYR A N 1
ATOM 2162 C CA . TYR A 1 273 ? 15.43 7.836 17.391 1 92.25 273 TYR A CA 1
ATOM 2163 C C . TYR A 1 273 ? 14.906 7.754 18.812 1 92.25 273 TYR A C 1
ATOM 2165 O O . TYR A 1 273 ? 13.695 7.668 19.031 1 92.25 273 TYR A O 1
ATOM 2173 N N . ASP A 1 274 ? 15.766 7.828 19.75 1 89.5 274 ASP A N 1
ATOM 2174 C CA . ASP A 1 274 ? 15.383 7.898 21.156 1 89.5 274 ASP A CA 1
ATOM 2175 C C . ASP A 1 274 ? 15.18 9.352 21.609 1 89.5 274 ASP A C 1
ATOM 2177 O O . ASP A 1 274 ? 14.734 9.602 22.719 1 89.5 274 ASP A O 1
ATOM 2181 N N . ARG A 1 275 ? 15.398 10.203 20.734 1 91 275 ARG A N 1
ATOM 2182 C CA . ARG A 1 275 ? 15.273 11.617 21.047 1 91 275 ARG A CA 1
ATOM 2183 C C . ARG A 1 275 ? 14.109 12.25 20.297 1 91 275 ARG A C 1
ATOM 2185 O O . ARG A 1 275 ? 13.961 12.047 19.094 1 91 275 ARG A O 1
ATOM 2192 N N . VAL A 1 276 ? 13.383 13.078 21.062 1 91.94 276 VAL A N 1
ATOM 2193 C CA . VAL A 1 276 ? 12.258 13.812 20.5 1 91.94 276 VAL A CA 1
ATOM 2194 C C . VAL A 1 276 ? 12.484 15.312 20.656 1 91.94 276 VAL A C 1
ATOM 2196 O O . VAL A 1 276 ? 12.875 15.781 21.734 1 91.94 276 VAL A O 1
ATOM 2199 N N . SER A 1 277 ? 12.328 15.984 19.594 1 92.62 277 SER A N 1
ATOM 2200 C CA . SER A 1 277 ? 12.453 17.438 19.625 1 92.62 277 SER A CA 1
ATOM 2201 C C . SER A 1 277 ? 11.141 18.125 19.25 1 92.62 277 SER A C 1
ATOM 2203 O O . SER A 1 277 ? 10.453 17.703 18.328 1 92.62 277 SER A O 1
ATOM 2205 N N . LEU A 1 278 ? 10.797 19.094 20.047 1 94.25 278 LEU A N 1
ATOM 2206 C CA . LEU A 1 278 ? 9.656 19.953 19.719 1 94.25 278 LEU A CA 1
ATOM 2207 C C . LEU A 1 278 ? 10.078 21.094 18.812 1 94.25 278 LEU A C 1
ATOM 2209 O O . LEU A 1 278 ? 10.734 22.047 19.25 1 94.25 278 LEU A O 1
ATOM 2213 N N . LEU A 1 279 ? 9.711 21.031 17.562 1 95.38 279 LEU A N 1
ATOM 2214 C CA . LEU A 1 279 ? 10.125 22.031 16.578 1 95.38 279 LEU A CA 1
ATOM 2215 C C . LEU A 1 279 ? 9.203 23.25 16.625 1 95.38 279 LEU A C 1
ATOM 2217 O O . LEU A 1 279 ? 9.641 24.375 16.391 1 95.38 279 LEU A O 1
ATOM 2221 N N . VAL A 1 280 ? 7.949 22.969 16.781 1 96.19 280 VAL A N 1
ATOM 2222 C CA . VAL A 1 280 ? 6.938 24.016 16.859 1 96.19 280 VAL A CA 1
ATOM 2223 C C . VAL A 1 280 ? 6.016 23.75 18.047 1 96.19 280 VAL A C 1
ATOM 2225 O O . VAL A 1 280 ? 5.488 22.656 18.203 1 96.19 280 VAL A O 1
ATOM 2228 N N . LYS A 1 281 ? 5.871 24.703 18.906 1 92.56 281 LYS A N 1
ATOM 2229 C CA . LYS A 1 281 ? 4.934 24.594 20.016 1 92.56 281 LYS A CA 1
ATOM 2230 C C . LYS A 1 281 ? 3.5 24.844 19.547 1 92.56 281 LYS A C 1
ATOM 2232 O O . LYS A 1 281 ? 3.244 25.734 18.75 1 92.56 281 LYS A O 1
ATOM 2237 N N . PRO A 1 282 ? 2.623 23.953 20 1 94.06 282 PRO A N 1
ATOM 2238 C CA . PRO A 1 282 ? 1.22 24.297 19.766 1 94.06 282 PRO A CA 1
ATOM 2239 C C . PRO A 1 282 ? 0.833 25.641 20.375 1 94.06 282 PRO A C 1
ATOM 2241 O O . PRO A 1 282 ? 1.319 25.984 21.469 1 94.06 282 PRO A O 1
ATOM 2244 N N . ARG A 1 283 ? -0.06 26.344 19.734 1 93.25 283 ARG A N 1
ATOM 2245 C CA . ARG A 1 283 ? -0.555 27.609 20.266 1 93.25 283 ARG A CA 1
ATOM 2246 C C . ARG A 1 283 ? -1.884 27.422 20.984 1 93.25 283 ARG A C 1
ATOM 2248 O O . ARG A 1 283 ? -2.75 26.688 20.516 1 93.25 283 ARG A O 1
ATOM 2255 N N . VAL A 1 284 ? -1.983 28.109 22.125 1 90.31 284 VAL A N 1
ATOM 2256 C CA . VAL A 1 284 ? -3.189 27.953 22.922 1 90.31 284 VAL A CA 1
ATOM 2257 C C . VAL A 1 284 ? -3.67 29.312 23.422 1 90.31 284 VAL A C 1
ATOM 2259 O O . VAL A 1 284 ? -2.898 30.266 23.469 1 90.31 284 VAL A O 1
ATOM 2262 N N . VAL A 1 285 ? -4.973 29.344 23.672 1 85.56 285 VAL A N 1
ATOM 2263 C CA . VAL A 1 285 ? -5.551 30.484 24.359 1 85.56 285 VAL A CA 1
ATOM 2264 C C . VAL A 1 285 ? -5.676 30.188 25.844 1 85.56 285 VAL A C 1
ATOM 2266 O O . VAL A 1 285 ? -6.184 29.141 26.234 1 85.56 285 VAL A O 1
ATOM 2269 N N . CYS A 1 286 ? -5.184 31.094 26.609 1 82.12 286 CYS A N 1
ATOM 2270 C CA . CYS A 1 286 ? -5.262 30.922 28.062 1 82.12 286 CYS A CA 1
ATOM 2271 C C . CYS A 1 286 ? -6.137 31.984 28.703 1 82.12 286 CYS A C 1
ATOM 2273 O O . CYS A 1 286 ? -6.34 33.062 28.125 1 82.12 286 CYS A O 1
ATOM 2275 N N . SER A 1 287 ? -6.719 31.625 29.859 1 73.94 287 SER A N 1
ATOM 2276 C CA . SER A 1 287 ? -7.539 32.562 30.625 1 73.94 287 SER A CA 1
ATOM 2277 C C . SER A 1 287 ? -6.672 33.438 31.516 1 73.94 287 SER A C 1
ATOM 2279 O O . SER A 1 287 ? -5.598 33.031 31.953 1 73.94 287 SER A O 1
ATOM 2281 N N . MET B 1 1 ? 5.766 -0.137 21.688 1 37.88 1 MET B N 1
ATOM 2282 C CA . MET B 1 1 ? 6.438 0.051 20.406 1 37.88 1 MET B CA 1
ATOM 2283 C C . MET B 1 1 ? 6.812 1.514 20.188 1 37.88 1 MET B C 1
ATOM 2285 O O . MET B 1 1 ? 6.363 2.387 20.938 1 37.88 1 MET B O 1
ATOM 2289 N N . LEU B 1 2 ? 7.691 1.806 19.188 1 43.56 2 LEU B N 1
ATOM 2290 C CA . LEU B 1 2 ? 8.203 3.172 19.125 1 43.56 2 LEU B CA 1
ATOM 2291 C C . LEU B 1 2 ? 7.082 4.18 19.344 1 43.56 2 LEU B C 1
ATOM 2293 O O . LEU B 1 2 ? 7.27 5.18 20.047 1 43.56 2 LEU B O 1
ATOM 2297 N N . GLN B 1 3 ? 5.961 3.838 18.875 1 48.03 3 GLN B N 1
ATOM 2298 C CA . GLN B 1 3 ? 4.855 4.766 19.094 1 48.03 3 GLN B CA 1
ATOM 2299 C C . GLN B 1 3 ? 4.551 4.926 20.578 1 48.03 3 GLN B C 1
ATOM 2301 O O . GLN B 1 3 ? 4.363 6.043 21.062 1 48.03 3 GLN B O 1
ATOM 2306 N N . GLU B 1 4 ? 4.273 3.803 21.156 1 45.59 4 GLU B N 1
ATOM 2307 C CA . GLU B 1 4 ? 4.012 3.826 22.578 1 45.59 4 GLU B CA 1
ATOM 2308 C C . GLU B 1 4 ? 5.219 4.344 23.359 1 45.59 4 GLU B C 1
ATOM 2310 O O . GLU B 1 4 ? 5.066 5.074 24.344 1 45.59 4 GLU B O 1
ATOM 2315 N N . GLN B 1 5 ? 6.379 3.789 23.047 1 43.19 5 GLN B N 1
ATOM 2316 C CA . GLN B 1 5 ? 7.582 4.219 23.75 1 43.19 5 GLN B CA 1
ATOM 2317 C C . GLN B 1 5 ? 7.793 5.723 23.609 1 43.19 5 GLN B C 1
ATOM 2319 O O . GLN B 1 5 ? 8.32 6.363 24.516 1 43.19 5 GLN B O 1
ATOM 2324 N N . LEU B 1 6 ? 7.387 6.152 22.5 1 40.75 6 LEU B N 1
ATOM 2325 C CA . LEU B 1 6 ? 7.523 7.598 22.359 1 40.75 6 LEU B CA 1
ATOM 2326 C C . LEU B 1 6 ? 6.668 8.336 23.375 1 40.75 6 LEU B C 1
ATOM 2328 O O . LEU B 1 6 ? 6.98 9.461 23.766 1 40.75 6 LEU B O 1
ATOM 2332 N N . TYR B 1 7 ? 5.531 7.648 23.781 1 34.72 7 TYR B N 1
ATOM 2333 C CA . TYR B 1 7 ? 4.836 8.328 24.875 1 34.72 7 TYR B CA 1
ATOM 2334 C C . TYR B 1 7 ? 5.488 8.016 26.203 1 34.72 7 TYR B C 1
ATOM 2336 O O . TYR B 1 7 ? 5.633 8.898 27.062 1 34.72 7 TYR B O 1
ATOM 2344 N N . ASN B 1 8 ? 5.324 6.66 26.766 1 30.86 8 ASN B N 1
ATOM 2345 C CA . ASN B 1 8 ? 5.648 6.344 28.156 1 30.86 8 ASN B CA 1
ATOM 2346 C C . ASN B 1 8 ? 7.148 6.133 28.344 1 30.86 8 ASN B C 1
ATOM 2348 O O . ASN B 1 8 ? 7.621 5.992 29.484 1 30.86 8 ASN B O 1
ATOM 2352 N N . LYS B 1 9 ? 7.777 4.906 27.766 1 28.61 9 LYS B N 1
ATOM 2353 C CA . LYS B 1 9 ? 8.922 4.16 28.297 1 28.61 9 LYS B CA 1
ATOM 2354 C C . LYS B 1 9 ? 10.117 5.078 28.516 1 28.61 9 LYS B C 1
ATOM 2356 O O . LYS B 1 9 ? 10.383 5.969 27.703 1 28.61 9 LYS B O 1
ATOM 2361 N N . GLU B 1 10 ? 10.75 4.957 29.719 1 25.89 10 GLU B N 1
ATOM 2362 C CA . GLU B 1 10 ? 12.102 4.574 30.125 1 25.89 10 GLU B CA 1
ATOM 2363 C C . GLU B 1 10 ? 12.75 3.656 29.094 1 25.89 10 GLU B C 1
ATOM 2365 O O . GLU B 1 10 ? 12.211 2.6 28.766 1 25.89 10 GLU B O 1
ATOM 2370 N N . VAL B 1 11 ? 13.57 4.004 28.234 1 26.67 11 VAL B N 1
ATOM 2371 C CA . VAL B 1 11 ? 14.258 3.436 27.078 1 26.67 11 VAL B CA 1
ATOM 2372 C C . VAL B 1 11 ? 15.016 2.176 27.5 1 26.67 11 VAL B C 1
ATOM 2374 O O . VAL B 1 11 ? 16.062 2.26 28.156 1 26.67 11 VAL B O 1
ATOM 2377 N N . GLU B 1 12 ? 14.375 1.144 28.109 1 24.81 12 GLU B N 1
ATOM 2378 C CA . GLU B 1 12 ? 15.266 -0.001 28.25 1 24.81 12 GLU B CA 1
ATOM 2379 C C . GLU B 1 12 ? 15.773 -0.48 26.906 1 24.81 12 GLU B C 1
ATOM 2381 O O . GLU B 1 12 ? 14.992 -0.615 25.953 1 24.81 12 GLU B O 1
ATOM 2386 N N . ARG B 1 13 ? 17.047 -0.583 26.719 1 24.86 13 ARG B N 1
ATOM 2387 C CA . ARG B 1 13 ? 17.984 -0.886 25.641 1 24.86 13 ARG B CA 1
ATOM 2388 C C . ARG B 1 13 ? 17.703 -2.26 25.031 1 24.86 13 ARG B C 1
ATOM 2390 O O . ARG B 1 13 ? 18.031 -3.285 25.641 1 24.86 13 ARG B O 1
ATOM 2397 N N . TYR B 1 14 ? 16.562 -2.57 24.547 1 23.33 14 TYR B N 1
ATOM 2398 C CA . TYR B 1 14 ? 16.609 -3.924 24.016 1 23.33 14 TYR B CA 1
ATOM 2399 C C . TYR B 1 14 ? 17.562 -3.998 22.812 1 23.33 14 TYR B C 1
ATOM 2401 O O . TYR B 1 14 ? 17.734 -3.014 22.094 1 23.33 14 TYR B O 1
ATOM 2409 N N . PRO B 1 15 ? 18.375 -5.027 22.641 1 25.67 15 PRO B N 1
ATOM 2410 C CA . PRO B 1 15 ? 19.391 -5.297 21.609 1 25.67 15 PRO B CA 1
ATOM 2411 C C . PRO B 1 15 ? 18.844 -5.242 20.203 1 25.67 15 PRO B C 1
ATOM 2413 O O . PRO B 1 15 ? 17.703 -5.672 19.953 1 25.67 15 PRO B O 1
ATOM 2416 N N . GLY B 1 16 ? 19.078 -4.195 19.438 1 27.59 16 GLY B N 1
ATOM 2417 C CA . GLY B 1 16 ? 18.781 -3.791 18.062 1 27.59 16 GLY B CA 1
ATOM 2418 C C . GLY B 1 16 ? 18.797 -4.949 17.094 1 27.59 16 GLY B C 1
ATOM 2419 O O . GLY B 1 16 ? 19.844 -5.539 16.828 1 27.59 16 GLY B O 1
ATOM 2420 N N . GLN B 1 17 ? 17.906 -5.914 17.094 1 27.69 17 GLN B N 1
ATOM 2421 C CA . GLN B 1 17 ? 17.922 -6.93 16.047 1 27.69 17 GLN B CA 1
ATOM 2422 C C . GLN B 1 17 ? 18.062 -6.293 14.664 1 27.69 17 GLN B C 1
ATOM 2424 O O . GLN B 1 17 ? 17.25 -5.453 14.273 1 27.69 17 GLN B O 1
ATOM 2429 N N . VAL B 1 18 ? 19.234 -6.094 14.117 1 29.94 18 VAL B N 1
ATOM 2430 C CA . VAL B 1 18 ? 19.672 -5.762 12.766 1 29.94 18 VAL B CA 1
ATOM 2431 C C . VAL B 1 18 ? 18.719 -6.367 11.742 1 29.94 18 VAL B C 1
ATOM 2433 O O . VAL B 1 18 ? 18.328 -7.535 11.867 1 29.94 18 VAL B O 1
ATOM 2436 N N . LEU B 1 19 ? 17.859 -5.59 11.188 1 36.12 19 LEU B N 1
ATOM 2437 C CA . LEU B 1 19 ? 17.109 -6.02 10.008 1 36.12 19 LEU B CA 1
ATOM 2438 C C . LEU B 1 19 ? 17.953 -6.977 9.164 1 36.12 19 LEU B C 1
ATOM 2440 O O . LEU B 1 19 ? 19 -6.59 8.633 1 36.12 19 LEU B O 1
ATOM 2444 N N . ALA B 1 20 ? 18.125 -8.195 9.57 1 35.97 20 ALA B N 1
ATOM 2445 C CA . ALA B 1 20 ? 18.828 -9.297 8.914 1 35.97 20 ALA B CA 1
ATOM 2446 C C . ALA B 1 20 ? 18.828 -9.109 7.398 1 35.97 20 ALA B C 1
ATOM 2448 O O . ALA B 1 20 ? 17.859 -8.633 6.82 1 35.97 20 ALA B O 1
ATOM 2449 N N . ASN B 1 21 ? 20 -8.891 6.777 1 40.28 21 ASN B N 1
ATOM 2450 C CA . ASN B 1 21 ? 20.312 -9.047 5.359 1 40.28 21 ASN B CA 1
ATOM 2451 C C . ASN B 1 21 ? 19.422 -10.102 4.703 1 40.28 21 ASN B C 1
ATOM 2453 O O . ASN B 1 21 ? 19.312 -11.219 5.207 1 40.28 21 ASN B O 1
ATOM 2457 N N . SER B 1 22 ? 18.391 -9.695 4.062 1 47.03 22 SER B N 1
ATOM 2458 C CA . SER B 1 22 ? 17.641 -10.625 3.225 1 47.03 22 SER B CA 1
ATOM 2459 C C . SER B 1 22 ? 18.547 -11.734 2.695 1 47.03 22 SER B C 1
ATOM 2461 O O . SER B 1 22 ? 19.562 -11.469 2.061 1 47.03 22 SER B O 1
ATOM 2463 N N . ARG B 1 23 ? 18.75 -12.781 3.412 1 50.44 23 ARG B N 1
ATOM 2464 C CA . ARG B 1 23 ? 19.547 -13.93 2.977 1 50.44 23 ARG B CA 1
ATOM 2465 C C . ARG B 1 23 ? 19.344 -14.203 1.49 1 50.44 23 ARG B C 1
ATOM 2467 O O . ARG B 1 23 ? 18.203 -14.328 1.029 1 50.44 23 ARG B O 1
ATOM 2474 N N . LYS B 1 24 ? 20.281 -13.875 0.708 1 68.56 24 LYS B N 1
ATOM 2475 C CA . LYS B 1 24 ? 20.359 -14.211 -0.71 1 68.56 24 LYS B CA 1
ATOM 2476 C C . LYS B 1 24 ? 19.828 -15.617 -0.974 1 68.56 24 LYS B C 1
ATOM 2478 O O . LYS B 1 24 ? 20.312 -16.594 -0.402 1 68.56 24 LYS B O 1
ATOM 2483 N N . VAL B 1 25 ? 18.609 -15.586 -1.477 1 77.31 25 VAL B N 1
ATOM 2484 C CA . VAL B 1 25 ? 18.078 -16.875 -1.876 1 77.31 25 VAL B CA 1
ATOM 2485 C C . VAL B 1 25 ? 18.594 -17.25 -3.262 1 77.31 25 VAL B C 1
ATOM 2487 O O . VAL B 1 25 ? 18.516 -16.453 -4.199 1 77.31 25 VAL B O 1
ATOM 2490 N N . SER B 1 26 ? 19.234 -18.375 -3.365 1 85.81 26 SER B N 1
ATOM 2491 C CA . SER B 1 26 ? 19.828 -18.844 -4.613 1 85.81 26 SER B CA 1
ATOM 2492 C C . SER B 1 26 ? 18.766 -19.328 -5.586 1 85.81 26 SER B C 1
ATOM 2494 O O . SER B 1 26 ? 17.672 -19.719 -5.172 1 85.81 26 SER B O 1
ATOM 2496 N N . ASP B 1 27 ? 19.156 -19.25 -6.812 1 90.69 27 ASP B N 1
ATOM 2497 C CA . ASP B 1 27 ? 18.297 -19.844 -7.836 1 90.69 27 ASP B CA 1
ATOM 2498 C C . ASP B 1 27 ? 18.016 -21.312 -7.539 1 90.69 27 ASP B C 1
ATOM 2500 O O . ASP B 1 27 ? 16.891 -21.797 -7.773 1 90.69 27 ASP B O 1
ATOM 2504 N N . THR B 1 28 ? 18.938 -21.922 -6.93 1 91.38 28 THR B N 1
ATOM 2505 C CA . THR B 1 28 ? 18.797 -23.344 -6.609 1 91.38 28 THR B CA 1
ATOM 2506 C C . THR B 1 28 ? 17.688 -23.562 -5.59 1 91.38 28 THR B C 1
ATOM 2508 O O . THR B 1 28 ? 16.891 -24.484 -5.73 1 91.38 28 THR B O 1
ATOM 2511 N N . ALA B 1 29 ? 17.641 -22.719 -4.609 1 93.56 29 ALA B N 1
ATOM 2512 C CA . ALA B 1 29 ? 16.594 -22.844 -3.59 1 93.56 29 ALA B CA 1
ATOM 2513 C C . ALA B 1 29 ? 15.211 -22.625 -4.195 1 93.56 29 ALA B C 1
ATOM 2515 O O . ALA B 1 29 ? 14.266 -23.344 -3.859 1 93.56 29 ALA B O 1
ATOM 2516 N N . ILE B 1 30 ? 15.102 -21.703 -5.082 1 96 30 ILE B N 1
ATOM 2517 C CA . ILE B 1 30 ? 13.836 -21.391 -5.746 1 96 30 ILE B CA 1
ATOM 2518 C C . ILE B 1 30 ? 13.414 -22.594 -6.598 1 96 30 ILE B C 1
ATOM 2520 O O . ILE B 1 30 ? 12.258 -23.016 -6.539 1 96 30 ILE B O 1
ATOM 2524 N N . LEU B 1 31 ? 14.359 -23.156 -7.277 1 96.81 31 LEU B N 1
ATOM 2525 C CA . LEU B 1 31 ? 14.07 -24.266 -8.172 1 96.81 31 LEU B CA 1
ATOM 2526 C C . LEU B 1 31 ? 13.688 -25.516 -7.375 1 96.81 31 LEU B C 1
ATOM 2528 O O . LEU B 1 31 ? 12.859 -26.312 -7.82 1 96.81 31 LEU B O 1
ATOM 2532 N N . GLU B 1 32 ? 14.281 -25.625 -6.23 1 96.12 32 GLU B N 1
ATOM 2533 C CA . GLU B 1 32 ? 13.938 -26.766 -5.387 1 96.12 32 GLU B CA 1
ATOM 2534 C C . GLU B 1 32 ? 12.484 -26.703 -4.93 1 96.12 32 GLU B C 1
ATOM 2536 O O . GLU B 1 32 ? 11.766 -27.703 -4.98 1 96.12 32 GLU B O 1
ATOM 2541 N N . VAL B 1 33 ? 12.094 -25.578 -4.5 1 97.62 33 VAL B N 1
ATOM 2542 C CA . VAL B 1 33 ? 10.711 -25.406 -4.059 1 97.62 33 VAL B CA 1
ATOM 2543 C C . VAL B 1 33 ? 9.766 -25.578 -5.242 1 97.62 33 VAL B C 1
ATOM 2545 O O . VAL B 1 33 ? 8.711 -26.203 -5.125 1 97.62 33 VAL B O 1
ATOM 2548 N N . TRP B 1 34 ? 10.148 -25.016 -6.395 1 98.06 34 TRP B N 1
ATOM 2549 C CA . TRP B 1 34 ? 9.336 -25.125 -7.598 1 98.06 34 TRP B CA 1
ATOM 2550 C C . TRP B 1 34 ? 9.156 -26.594 -7.992 1 98.06 34 TRP B C 1
ATOM 2552 O O . TRP B 1 34 ? 8.047 -27.031 -8.281 1 98.06 34 TRP B O 1
ATOM 2562 N N . LYS B 1 35 ? 10.25 -27.312 -7.938 1 97.19 35 LYS B N 1
ATOM 2563 C CA . LYS B 1 35 ? 10.227 -28.719 -8.328 1 97.19 35 LYS B CA 1
ATOM 2564 C C . LYS B 1 35 ? 9.328 -29.531 -7.398 1 97.19 35 LYS B C 1
ATOM 2566 O O . LYS B 1 35 ? 8.57 -30.391 -7.855 1 97.19 35 LYS B O 1
ATOM 2571 N N . ARG B 1 36 ? 9.492 -29.266 -6.184 1 97.81 36 ARG B N 1
ATOM 2572 C CA . ARG B 1 36 ? 8.641 -29.953 -5.215 1 97.81 36 ARG B CA 1
ATOM 2573 C C . ARG B 1 36 ? 7.172 -29.656 -5.457 1 97.81 36 ARG B C 1
ATOM 2575 O O . ARG B 1 36 ? 6.332 -30.562 -5.445 1 97.81 36 ARG B O 1
ATOM 2582 N N . MET B 1 37 ? 6.875 -28.406 -5.676 1 98.19 37 MET B N 1
ATOM 2583 C CA . MET B 1 37 ? 5.508 -27.984 -5.961 1 98.19 37 MET B CA 1
ATOM 2584 C C . MET B 1 37 ? 4.98 -28.672 -7.223 1 98.19 37 MET B C 1
ATOM 2586 O O . MET B 1 37 ? 3.875 -29.203 -7.223 1 98.19 37 MET B O 1
ATOM 2590 N N . ALA B 1 38 ? 5.805 -28.641 -8.273 1 97.62 38 ALA B N 1
ATOM 2591 C CA . ALA B 1 38 ? 5.422 -29.25 -9.539 1 97.62 38 ALA B CA 1
ATOM 2592 C C . ALA B 1 38 ? 5.188 -30.75 -9.375 1 97.62 38 ALA B C 1
ATOM 2594 O O . ALA B 1 38 ? 4.219 -31.297 -9.914 1 97.62 38 ALA B O 1
ATOM 2595 N N . TYR B 1 39 ? 6.07 -31.375 -8.617 1 97.5 39 TYR B N 1
ATOM 2596 C CA . TYR B 1 39 ? 5.934 -32.812 -8.359 1 97.5 39 TYR B CA 1
ATOM 2597 C C . TYR B 1 39 ? 4.625 -33.125 -7.645 1 97.5 39 TYR B C 1
ATOM 2599 O O . TYR B 1 39 ? 3.902 -34.031 -8.023 1 97.5 39 TYR B O 1
ATOM 2607 N N . ASN B 1 40 ? 4.352 -32.375 -6.637 1 98.31 40 ASN B N 1
ATOM 2608 C CA . ASN B 1 40 ? 3.137 -32.594 -5.855 1 98.31 40 ASN B CA 1
ATOM 2609 C C . ASN B 1 40 ? 1.884 -32.344 -6.691 1 98.31 40 ASN B C 1
ATOM 2611 O O . ASN B 1 40 ? 0.889 -33.062 -6.559 1 98.31 40 ASN B O 1
ATOM 2615 N N . ILE B 1 41 ? 1.934 -31.328 -7.527 1 98.56 41 ILE B N 1
ATOM 2616 C CA . ILE B 1 41 ? 0.809 -31.031 -8.406 1 98.56 41 ILE B CA 1
ATOM 2617 C C . ILE B 1 41 ? 0.575 -32.188 -9.359 1 98.56 41 ILE B C 1
ATOM 2619 O O . ILE B 1 41 ? -0.559 -32.656 -9.531 1 98.56 41 ILE B O 1
ATOM 2623 N N . CYS B 1 42 ? 1.652 -32.688 -9.938 1 97 42 CYS B N 1
ATOM 2624 C CA . CYS B 1 42 ? 1.571 -33.844 -10.82 1 97 42 CYS B CA 1
ATOM 2625 C C . CYS B 1 42 ? 1.01 -35.031 -10.086 1 97 42 CYS B C 1
ATOM 2627 O O . CYS B 1 42 ? 0.147 -35.75 -10.609 1 97 42 CYS B O 1
ATOM 2629 N N . SER B 1 43 ? 1.461 -35.25 -8.898 1 97.62 43 SER B N 1
ATOM 2630 C CA . SER B 1 43 ? 1.002 -36.375 -8.086 1 97.62 43 SER B CA 1
ATOM 2631 C C . SER B 1 43 ? -0.495 -36.281 -7.812 1 97.62 43 SER B C 1
ATOM 2633 O O . SER B 1 43 ? -1.219 -37.25 -7.953 1 97.62 43 SER B O 1
ATOM 2635 N N . ILE B 1 44 ? -0.983 -35.094 -7.434 1 98.25 44 ILE B N 1
ATOM 2636 C CA . ILE B 1 44 ? -2.402 -34.875 -7.168 1 98.25 44 ILE B CA 1
ATOM 2637 C C . ILE B 1 44 ? -3.213 -35.188 -8.422 1 98.25 44 ILE B C 1
ATOM 2639 O O . ILE B 1 44 ? -4.207 -35.938 -8.367 1 98.25 44 ILE B O 1
ATOM 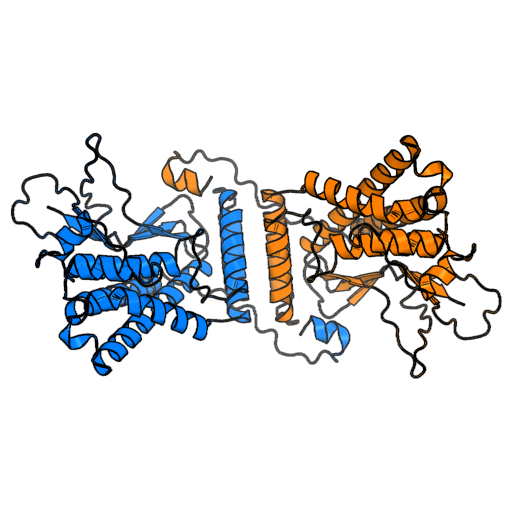2643 N N . ALA B 1 45 ? -2.77 -34.688 -9.57 1 97.38 45 ALA B N 1
ATOM 2644 C CA . ALA B 1 45 ? -3.477 -34.844 -10.836 1 97.38 45 ALA B CA 1
ATOM 2645 C C . ALA B 1 45 ? -3.566 -36.312 -11.227 1 97.38 45 ALA B C 1
ATOM 2647 O O . ALA B 1 45 ? -4.613 -36.781 -11.688 1 97.38 45 ALA B O 1
ATOM 2648 N N . ASN B 1 46 ? -2.498 -37.094 -10.945 1 96 46 ASN B N 1
ATOM 2649 C CA . ASN B 1 46 ? -2.404 -38.469 -11.406 1 96 46 ASN B CA 1
ATOM 2650 C C . ASN B 1 46 ? -3.055 -39.438 -10.422 1 96 46 ASN B C 1
ATOM 2652 O O . ASN B 1 46 ? -3.449 -40.562 -10.797 1 96 46 ASN B O 1
ATOM 2656 N N . THR B 1 47 ? -3.18 -39.062 -9.188 1 96.19 47 THR B N 1
ATOM 2657 C CA . THR B 1 47 ? -3.645 -40.031 -8.188 1 96.19 47 THR B CA 1
ATOM 2658 C C . THR B 1 47 ? -5.074 -39.719 -7.766 1 96.19 47 THR B C 1
ATOM 2660 O O . THR B 1 47 ? -5.848 -40.625 -7.445 1 96.19 47 THR B O 1
ATOM 2663 N N . LEU B 1 48 ? -5.406 -38.469 -7.789 1 97.12 48 LEU B N 1
ATOM 2664 C CA . LEU B 1 48 ? -6.703 -38.094 -7.223 1 97.12 48 LEU B CA 1
ATOM 2665 C C . LEU B 1 48 ? -7.633 -37.531 -8.297 1 97.12 48 LEU B C 1
ATOM 2667 O O . LEU B 1 48 ? -8.781 -37.969 -8.414 1 97.12 48 LEU B O 1
ATOM 2671 N N . LEU B 1 49 ? -7.152 -36.625 -9.133 1 97.12 49 LEU B N 1
ATOM 2672 C CA . LEU B 1 49 ? -8 -35.906 -10.094 1 97.12 49 LEU B CA 1
ATOM 2673 C C . LEU B 1 49 ? -7.996 -36.625 -11.445 1 97.12 49 LEU B C 1
ATOM 2675 O O . LEU B 1 49 ? -7.547 -36.062 -12.445 1 97.12 49 LEU B O 1
ATOM 2679 N N . THR B 1 50 ? -8.516 -37.781 -11.5 1 95.06 50 THR B N 1
ATOM 2680 C CA . THR B 1 50 ? -8.359 -38.688 -12.641 1 95.06 50 THR B CA 1
ATOM 2681 C C . THR B 1 50 ? -9.68 -38.844 -13.391 1 95.06 50 THR B C 1
ATOM 2683 O O . THR B 1 50 ? -9.836 -39.75 -14.18 1 95.06 50 THR B O 1
ATOM 2686 N N . TYR B 1 51 ? -10.633 -38 -13.117 1 94.69 51 TYR B N 1
ATOM 2687 C CA . TYR B 1 51 ? -11.969 -38.188 -13.656 1 94.69 51 TYR B CA 1
ATOM 2688 C C . TYR B 1 51 ? -12.375 -37.031 -14.539 1 94.69 51 TYR B C 1
ATOM 2690 O O . TYR B 1 51 ? -12.031 -35.875 -14.25 1 94.69 51 TYR B O 1
ATOM 2698 N N . CYS B 1 52 ? -13.016 -37.281 -15.633 1 94.75 52 CYS B N 1
ATOM 2699 C CA . CYS B 1 52 ? -13.672 -36.281 -16.453 1 94.75 52 CYS B CA 1
ATOM 2700 C C . CYS B 1 52 ? -15.172 -36.25 -16.172 1 94.75 52 CYS B C 1
ATOM 2702 O O . CYS B 1 52 ? -15.898 -37.156 -16.516 1 94.75 52 CYS B O 1
ATOM 2704 N N . PRO B 1 53 ? -15.609 -35.219 -15.586 1 92.69 53 PRO B N 1
ATOM 2705 C CA . PRO B 1 53 ? -17.047 -35.125 -15.312 1 92.69 53 PRO B CA 1
ATOM 2706 C C . PRO B 1 53 ? -17.891 -34.969 -16.578 1 92.69 53 PRO B C 1
ATOM 2708 O O . PRO B 1 53 ? -17.391 -34.5 -17.594 1 92.69 53 PRO B O 1
ATOM 2711 N N . ALA B 1 54 ? -19.141 -35.406 -16.406 1 91.31 54 ALA B N 1
ATOM 2712 C CA . ALA B 1 54 ? -20.047 -35.188 -17.516 1 91.31 54 ALA B CA 1
ATOM 2713 C C . ALA B 1 54 ? -20.297 -33.688 -17.75 1 91.31 54 ALA B C 1
ATOM 2715 O O . ALA B 1 54 ? -20.25 -32.906 -16.812 1 91.31 54 ALA B O 1
ATOM 2716 N N . GLN B 1 55 ? -20.453 -33.375 -19 1 87.88 55 GLN B N 1
ATOM 2717 C CA . GLN B 1 55 ? -20.672 -31.969 -19.359 1 87.88 55 GLN B CA 1
ATOM 2718 C C . GLN B 1 55 ? -21.844 -31.375 -18.578 1 87.88 55 GLN B C 1
ATOM 2720 O O . GLN B 1 55 ? -21.797 -30.203 -18.172 1 87.88 55 GLN B O 1
ATOM 2725 N N . GLU B 1 56 ? -22.859 -32.156 -18.344 1 86.19 56 GLU B N 1
ATOM 2726 C CA . GLU B 1 56 ? -24.031 -31.719 -17.625 1 86.19 56 GLU B CA 1
ATOM 2727 C C . GLU B 1 56 ? -23.703 -31.359 -16.172 1 86.19 56 GLU B C 1
ATOM 2729 O O . GLU B 1 56 ? -24.25 -30.406 -15.617 1 86.19 56 GLU B O 1
ATOM 2734 N N . GLU B 1 57 ? -22.828 -32.156 -15.656 1 85.06 57 GLU B N 1
ATOM 2735 C CA . GLU B 1 57 ? -22.406 -31.906 -14.281 1 85.06 57 GLU B CA 1
ATOM 2736 C C . GLU B 1 57 ? -21.656 -30.578 -14.156 1 85.06 57 GLU B C 1
ATOM 2738 O O . GLU B 1 57 ? -21.859 -29.844 -13.188 1 85.06 57 GLU B O 1
ATOM 2743 N N . LEU B 1 58 ? -20.828 -30.328 -15.109 1 85.62 58 LEU B N 1
ATOM 2744 C CA . LEU B 1 58 ? -20.062 -29.094 -15.102 1 85.62 58 LEU B CA 1
ATOM 2745 C C . LEU B 1 58 ? -20.969 -27.891 -15.281 1 85.62 58 LEU B C 1
ATOM 2747 O O . LEU B 1 58 ? -20.797 -26.875 -14.602 1 85.62 58 LEU B O 1
ATOM 2751 N N . GLU B 1 59 ? -21.922 -28 -16.078 1 82.81 59 GLU B N 1
ATOM 2752 C CA 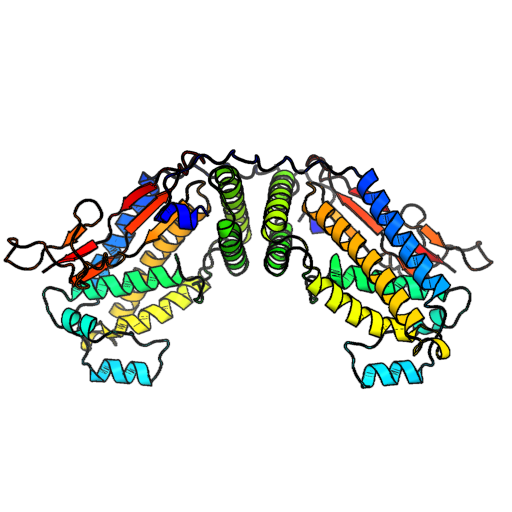. GLU B 1 59 ? -22.859 -26.922 -16.312 1 82.81 59 GLU B CA 1
ATOM 2753 C C . GLU B 1 59 ? -23.734 -26.672 -15.086 1 82.81 59 GLU B C 1
ATOM 2755 O O . GLU B 1 59 ? -24.031 -25.516 -14.766 1 82.81 59 GLU B O 1
ATOM 2760 N N . ALA B 1 60 ? -24.125 -27.734 -14.484 1 79.94 60 ALA B N 1
ATOM 2761 C CA . ALA B 1 60 ? -24.922 -27.609 -13.273 1 79.94 60 ALA B CA 1
ATOM 2762 C C . ALA B 1 60 ? -24.156 -26.891 -12.172 1 79.94 60 ALA B C 1
ATOM 2764 O O . ALA B 1 60 ? -24.719 -26.047 -11.477 1 79.94 60 ALA B O 1
ATOM 2765 N N . GLY B 1 61 ? -22.953 -27.266 -12.039 1 77.12 61 GLY B N 1
ATOM 2766 C CA . GLY B 1 61 ? -22.125 -26.594 -11.055 1 77.12 61 GLY B CA 1
ATOM 2767 C C . GLY B 1 61 ? -21.969 -25.109 -11.305 1 77.12 61 GLY B C 1
ATOM 2768 O O . GLY B 1 61 ? -22.047 -24.312 -10.367 1 77.12 61 GLY B O 1
ATOM 2769 N N . GLN B 1 62 ? -21.781 -24.75 -12.547 1 77.38 62 GLN B N 1
ATOM 2770 C CA . GLN B 1 62 ? -21.609 -23.359 -12.938 1 77.38 62 GLN B CA 1
ATOM 2771 C C . GLN B 1 62 ? -22.891 -22.562 -12.695 1 77.38 62 GLN B C 1
ATOM 2773 O O . GLN B 1 62 ? -22.828 -21.375 -12.352 1 77.38 62 GLN B O 1
ATOM 2778 N N . SER B 1 63 ? -23.922 -23.297 -12.844 1 75.56 63 SER B N 1
ATOM 2779 C CA . SER B 1 63 ? -25.219 -22.641 -12.641 1 75.56 63 SER B CA 1
ATOM 2780 C C . SER B 1 63 ? -25.516 -22.438 -11.156 1 75.56 63 SER B C 1
ATOM 2782 O O . SER B 1 63 ? -26.172 -21.469 -10.781 1 75.56 63 SER B O 1
ATOM 2784 N N . GLN B 1 64 ? -25.031 -23.391 -10.414 1 73.19 64 GLN B N 1
ATOM 2785 C CA . GLN B 1 64 ? -25.312 -23.312 -8.984 1 73.19 64 GLN B CA 1
ATOM 2786 C C . GLN B 1 64 ? -24.422 -22.281 -8.297 1 73.19 64 GLN B C 1
ATOM 2788 O O . GLN B 1 64 ? -24.906 -21.469 -7.504 1 73.19 64 GLN B O 1
ATOM 2793 N N . ASN B 1 65 ? -23.172 -22.359 -8.547 1 75.12 65 ASN B N 1
ATOM 2794 C CA . ASN B 1 65 ? -22.25 -21.406 -7.945 1 75.12 65 ASN B CA 1
ATOM 2795 C C . ASN B 1 65 ? -21 -21.219 -8.805 1 75.12 65 ASN B C 1
ATOM 2797 O O . ASN B 1 65 ? -20.078 -22.031 -8.75 1 75.12 65 ASN B O 1
ATOM 2801 N N . VAL B 1 66 ? -20.938 -20.109 -9.438 1 72.25 66 VAL B N 1
ATOM 2802 C CA . VAL B 1 66 ? -19.891 -19.812 -10.406 1 72.25 66 VAL B CA 1
ATOM 2803 C C . VAL B 1 66 ? -18.547 -19.703 -9.695 1 72.25 66 VAL B C 1
ATOM 2805 O O . VAL B 1 66 ? -17.5 -20.031 -10.258 1 72.25 66 VAL B O 1
ATOM 2808 N N . ASP B 1 67 ? -18.625 -19.422 -8.414 1 72.44 67 ASP B N 1
ATOM 2809 C CA . ASP B 1 67 ? -17.391 -19.188 -7.695 1 72.44 67 ASP B CA 1
ATOM 2810 C C . ASP B 1 67 ? -16.719 -20.5 -7.281 1 72.44 67 ASP B C 1
ATOM 2812 O O . ASP B 1 67 ? -15.516 -20.531 -7.027 1 72.44 67 ASP B O 1
ATOM 2816 N N . THR B 1 68 ? -17.562 -21.547 -7.32 1 75.75 68 THR B N 1
ATOM 2817 C CA . THR B 1 68 ? -17.016 -22.812 -6.832 1 75.75 68 THR B CA 1
ATOM 2818 C C . THR B 1 68 ? -17.016 -23.859 -7.941 1 75.75 68 THR B C 1
ATOM 2820 O O . THR B 1 68 ? -16.656 -25.016 -7.707 1 75.75 68 THR B O 1
ATOM 2823 N N . ALA B 1 69 ? -17.375 -23.375 -9.102 1 83.38 69 ALA B N 1
ATOM 2824 C CA . ALA B 1 69 ? -17.422 -24.328 -10.203 1 83.38 69 ALA B CA 1
ATOM 2825 C C . ALA B 1 69 ? -16.125 -24.25 -11.023 1 83.38 69 ALA B C 1
ATOM 2827 O O . ALA B 1 69 ? -15.547 -23.188 -11.195 1 83.38 69 ALA B O 1
ATOM 2828 N N . LEU B 1 70 ? -15.766 -25.422 -11.438 1 87.12 70 LEU B N 1
ATOM 2829 C CA . LEU B 1 70 ? -14.633 -25.5 -12.352 1 87.12 70 LEU B CA 1
ATOM 2830 C C . LEU B 1 70 ? -14.992 -24.938 -13.719 1 87.12 70 LEU B C 1
ATOM 2832 O O . LEU B 1 70 ? -15.906 -25.438 -14.375 1 87.12 70 LEU B O 1
ATOM 2836 N N . GLN B 1 71 ? -14.344 -23.859 -14.078 1 85.75 71 GLN B N 1
ATOM 2837 C CA . GLN B 1 71 ? -14.578 -23.25 -15.383 1 85.75 71 GLN B CA 1
ATOM 2838 C C . GLN B 1 71 ? -13.688 -23.891 -16.453 1 85.75 71 GLN B C 1
ATOM 2840 O O . GLN B 1 71 ? -12.477 -23.656 -16.469 1 85.75 71 GLN B O 1
ATOM 2845 N N . ILE B 1 72 ? -14.375 -24.688 -17.297 1 88.38 72 ILE B N 1
ATOM 2846 C CA . ILE B 1 72 ? -13.633 -25.422 -18.328 1 88.38 72 ILE B CA 1
ATOM 2847 C C . ILE B 1 72 ? -14.148 -25.031 -19.703 1 88.38 72 ILE B C 1
ATOM 2849 O O . ILE B 1 72 ? -15.359 -24.953 -19.922 1 88.38 72 ILE B O 1
ATOM 2853 N N . THR B 1 73 ? -13.258 -24.703 -20.594 1 86.12 73 THR B N 1
ATOM 2854 C CA . THR B 1 73 ? -13.633 -24.406 -21.969 1 86.12 73 THR B CA 1
ATOM 2855 C C . THR B 1 73 ? -13.906 -25.703 -22.734 1 86.12 73 THR B C 1
ATOM 2857 O O . THR B 1 73 ? -13.43 -26.766 -22.344 1 86.12 73 THR B O 1
ATOM 2860 N N . PRO B 1 74 ? -14.609 -25.562 -23.844 1 87.88 74 PRO B N 1
ATOM 2861 C CA . PRO B 1 74 ? -14.852 -26.766 -24.656 1 87.88 74 PRO B CA 1
ATOM 2862 C C . PRO B 1 74 ? -13.562 -27.422 -25.125 1 87.88 74 PRO B C 1
ATOM 2864 O O . PRO B 1 74 ? -13.461 -28.656 -25.125 1 87.88 74 PRO B O 1
ATOM 2867 N N . ALA B 1 75 ? -12.633 -26.656 -25.484 1 84 75 ALA B N 1
ATOM 2868 C CA . ALA B 1 75 ? -11.352 -27.203 -25.938 1 84 75 ALA B CA 1
ATOM 2869 C C . ALA B 1 75 ? -10.641 -27.938 -24.797 1 84 75 ALA B C 1
ATOM 2871 O O . ALA B 1 75 ? -10.094 -29.016 -25.016 1 84 75 ALA B O 1
ATOM 2872 N N . GLU B 1 76 ? -10.703 -27.422 -23.656 1 88.62 76 GLU B N 1
ATOM 2873 C CA . GLU B 1 76 ? -10.102 -28.062 -22.5 1 88.62 76 GLU B CA 1
ATOM 2874 C C . GLU B 1 76 ? -10.836 -29.344 -22.125 1 88.62 76 GLU B C 1
ATOM 2876 O O . GLU B 1 76 ? -10.219 -30.328 -21.719 1 88.62 76 GLU B O 1
ATOM 2881 N N . TYR B 1 77 ? -12.125 -29.297 -22.281 1 92.12 77 TYR B N 1
ATOM 2882 C CA . TYR B 1 77 ? -12.93 -30.484 -21.969 1 92.12 77 TYR B CA 1
ATOM 2883 C C . TYR B 1 77 ? -12.594 -31.641 -22.906 1 92.12 77 TYR B C 1
ATOM 2885 O O . TYR B 1 77 ? -12.547 -32.781 -22.469 1 92.12 77 TYR B O 1
ATOM 2893 N N . GLU B 1 78 ? -12.438 -31.266 -24.156 1 90.75 78 GLU B N 1
ATOM 2894 C CA . GLU B 1 78 ? -12.055 -32.312 -25.125 1 90.75 78 GLU B CA 1
ATOM 2895 C C . GLU B 1 78 ? -10.758 -33 -24.703 1 90.75 78 GLU B C 1
ATOM 2897 O O . GLU B 1 78 ? -10.648 -34.219 -24.766 1 90.75 78 GLU B O 1
ATOM 2902 N N . LEU B 1 79 ? -9.852 -32.219 -24.281 1 89.5 79 LEU B N 1
ATOM 2903 C CA . LEU B 1 79 ? -8.562 -32.781 -23.844 1 89.5 79 LEU B CA 1
ATOM 2904 C C . LEU B 1 79 ? -8.711 -33.531 -22.547 1 89.5 79 LEU B C 1
ATOM 2906 O O . LEU B 1 79 ? -8.031 -34.562 -22.328 1 89.5 79 LEU B O 1
ATOM 2910 N N . LEU B 1 80 ? -9.555 -33.094 -21.719 1 93.12 80 LEU B N 1
ATOM 2911 C CA . LEU B 1 80 ? -9.797 -33.75 -20.438 1 93.12 80 LEU B CA 1
ATOM 2912 C C . LEU B 1 80 ? -10.422 -35.125 -20.641 1 93.12 80 LEU B C 1
ATOM 2914 O O . LEU B 1 80 ? -10.188 -36.031 -19.859 1 93.12 80 LEU B O 1
ATOM 2918 N N . SER B 1 81 ? -11.195 -35.25 -21.688 1 93.25 81 SER B N 1
ATOM 2919 C CA . SER B 1 81 ? -11.93 -36.5 -21.953 1 93.25 81 SER B CA 1
ATOM 2920 C C . SER B 1 81 ? -11.008 -37.562 -22.516 1 93.25 81 SER B C 1
ATOM 2922 O O . SER B 1 81 ? -11.359 -38.75 -22.531 1 93.25 81 SER B O 1
ATOM 2924 N N . GLU B 1 82 ? -9.883 -37.062 -23 1 90.31 82 GLU B N 1
ATOM 2925 C CA . GLU B 1 82 ? -8.914 -38 -23.547 1 90.31 82 GLU B CA 1
ATOM 2926 C C . GLU B 1 82 ? -7.984 -38.531 -22.453 1 90.31 82 GLU B C 1
ATOM 2928 O O . GLU B 1 82 ? -7.398 -37.781 -21.703 1 90.31 82 GLU B O 1
ATOM 2933 N N . GLU B 1 83 ? -7.805 -39.875 -22.438 1 89.25 83 GLU B N 1
ATOM 2934 C CA . GLU B 1 83 ? -6.996 -40.5 -21.406 1 89.25 83 GLU B CA 1
ATOM 2935 C C . GLU B 1 83 ? -5.547 -40.031 -21.469 1 89.25 83 GLU B C 1
ATOM 2937 O O . GLU B 1 83 ? -4.898 -39.875 -20.422 1 89.25 83 GLU B O 1
ATOM 2942 N N . SER B 1 84 ? -5.031 -39.719 -22.594 1 86.38 84 SER B N 1
ATOM 2943 C CA . SER B 1 84 ? -3.623 -39.406 -22.797 1 86.38 84 SER B CA 1
ATOM 2944 C C . SER B 1 84 ? -3.316 -37.969 -22.312 1 86.38 84 SER B C 1
ATOM 2946 O O . SER B 1 84 ? -2.17 -37.656 -22 1 86.38 84 SER B O 1
ATOM 2948 N N . THR B 1 85 ? -4.367 -37.094 -22.172 1 90 85 THR B N 1
ATOM 2949 C CA . THR B 1 85 ? -4.117 -35.688 -21.844 1 90 85 THR B CA 1
ATOM 2950 C C . THR B 1 85 ? -4.816 -35.312 -20.531 1 90 85 THR B C 1
ATOM 2952 O O . THR B 1 85 ? -4.625 -34.219 -20.031 1 90 85 THR B O 1
ATOM 2955 N N . LYS B 1 86 ? -5.559 -36.188 -19.953 1 93.25 86 LYS B N 1
ATOM 2956 C CA . LYS B 1 86 ? -6.41 -35.906 -18.797 1 93.25 86 LYS B CA 1
ATOM 2957 C C . LYS B 1 86 ? -5.594 -35.375 -17.641 1 93.25 86 LYS B C 1
ATOM 2959 O O . LYS B 1 86 ? -5.926 -34.312 -17.078 1 93.25 86 LYS B O 1
ATOM 2964 N N . SER B 1 87 ? -4.535 -36.094 -17.328 1 93.62 87 SER B N 1
ATOM 2965 C CA . SER B 1 87 ? -3.715 -35.688 -16.203 1 93.62 87 SER B CA 1
ATOM 2966 C C . SER B 1 87 ? -3.092 -34.312 -16.422 1 93.62 87 SER B C 1
ATOM 2968 O O . SER B 1 87 ? -2.969 -33.531 -15.492 1 93.62 87 SER B O 1
ATOM 2970 N N . ALA B 1 88 ? -2.715 -34.031 -17.688 1 93.56 88 ALA B N 1
ATOM 2971 C CA . ALA B 1 88 ? -2.127 -32.719 -18.031 1 93.56 88 ALA B CA 1
ATOM 2972 C C . ALA B 1 88 ? -3.127 -31.594 -17.828 1 93.56 88 ALA B C 1
ATOM 2974 O O . ALA B 1 88 ? -2.766 -30.516 -17.328 1 93.56 88 ALA B O 1
ATOM 2975 N N . VAL B 1 89 ? -4.336 -31.875 -18.156 1 94.12 89 VAL B N 1
ATOM 2976 C CA . VAL B 1 89 ? -5.371 -30.859 -17.984 1 94.12 89 VAL B CA 1
ATOM 2977 C C . VAL B 1 89 ? -5.645 -30.625 -16.5 1 94.12 89 VAL B C 1
ATOM 2979 O O . VAL B 1 89 ? -5.816 -29.484 -16.062 1 94.12 89 VAL B O 1
ATOM 2982 N N . SER B 1 90 ? -5.691 -31.734 -15.734 1 96.06 90 SER B N 1
ATOM 2983 C CA . SER B 1 90 ? -5.879 -31.609 -14.289 1 96.06 90 SER B CA 1
ATOM 2984 C C . SER B 1 90 ? -4.754 -30.797 -13.656 1 96.06 90 SER B C 1
ATOM 2986 O O . SER B 1 90 ? -5.004 -29.938 -12.805 1 96.06 90 SER B O 1
ATOM 2988 N N . GLU B 1 91 ? -3.506 -31.031 -14.102 1 96.75 91 GLU B N 1
ATOM 2989 C CA . GLU B 1 91 ? -2.375 -30.25 -13.617 1 96.75 91 GLU B CA 1
ATOM 2990 C C . GLU B 1 91 ? -2.559 -28.766 -13.945 1 96.75 91 GLU B C 1
ATOM 2992 O O . GLU B 1 91 ? -2.305 -27.906 -13.102 1 96.75 91 GLU B O 1
ATOM 2997 N N . TYR B 1 92 ? -2.986 -28.531 -15.117 1 95.5 92 TYR B N 1
ATOM 2998 C CA . TYR B 1 92 ? -3.201 -27.172 -15.586 1 95.5 92 TYR B CA 1
ATOM 2999 C C . TYR B 1 92 ? -4.133 -26.406 -14.648 1 95.5 92 TYR B C 1
ATOM 3001 O O . TYR B 1 92 ? -3.869 -25.266 -14.289 1 95.5 92 TYR B O 1
ATOM 3009 N N . TYR B 1 93 ? -5.145 -27.016 -14.227 1 94.94 93 TYR B N 1
ATOM 3010 C CA . TYR B 1 93 ? -6.133 -26.328 -13.414 1 94.94 93 TYR B CA 1
ATOM 3011 C C . TYR B 1 93 ? -5.586 -26.031 -12.023 1 94.94 93 TYR B C 1
ATOM 3013 O O . TYR B 1 93 ? -5.926 -25 -11.422 1 94.94 93 TYR B O 1
ATOM 3021 N N . ILE B 1 94 ? -4.77 -26.938 -11.492 1 97.19 94 ILE B N 1
ATOM 3022 C CA . ILE B 1 94 ? -4.133 -26.641 -10.211 1 97.19 94 ILE B CA 1
ATOM 3023 C C . ILE B 1 94 ? -3.166 -25.469 -10.375 1 97.19 94 ILE B C 1
ATOM 3025 O O . ILE B 1 94 ? -3.191 -24.516 -9.586 1 97.19 94 ILE B O 1
ATOM 3029 N N . TRP B 1 95 ? -2.385 -25.484 -11.438 1 96.12 95 TRP B N 1
ATOM 3030 C CA . TRP B 1 95 ? -1.438 -24.406 -11.711 1 96.12 95 TRP B CA 1
ATOM 3031 C C . TRP B 1 95 ? -2.166 -23.078 -11.906 1 96.12 95 TRP B C 1
ATOM 3033 O O . TRP B 1 95 ? -1.718 -22.047 -11.406 1 96.12 95 TRP B O 1
ATOM 3043 N N . ARG B 1 96 ? -3.205 -23.141 -12.648 1 91.69 96 ARG B N 1
ATOM 3044 C CA . ARG B 1 96 ? -3.982 -21.938 -12.891 1 91.69 96 ARG B CA 1
ATOM 3045 C C . ARG B 1 96 ? -4.504 -21.344 -11.578 1 91.69 96 ARG B C 1
ATOM 3047 O O . ARG B 1 96 ? -4.465 -20.125 -11.383 1 91.69 96 ARG B O 1
ATOM 3054 N N . SER B 1 97 ? -4.984 -22.219 -10.766 1 91.5 97 SER B N 1
ATOM 3055 C CA . SER B 1 97 ? -5.477 -21.781 -9.469 1 91.5 97 SER B CA 1
ATOM 3056 C C . SER B 1 97 ? -4.367 -21.125 -8.648 1 91.5 97 SER B C 1
ATOM 3058 O O . SER B 1 97 ? -4.582 -20.094 -8.016 1 91.5 97 SER B O 1
ATOM 3060 N N . ILE B 1 98 ? -3.246 -21.688 -8.633 1 94.06 98 ILE B N 1
ATOM 3061 C CA . ILE B 1 98 ? -2.102 -21.172 -7.895 1 94.06 98 ILE B CA 1
ATOM 3062 C C . ILE B 1 98 ? -1.672 -19.828 -8.484 1 94.06 98 ILE B C 1
ATOM 3064 O O . ILE B 1 98 ? -1.411 -18.875 -7.754 1 94.06 98 ILE B O 1
ATOM 3068 N N . TYR B 1 99 ? -1.616 -19.828 -9.805 1 92.06 99 TYR B N 1
ATOM 3069 C CA . TYR B 1 99 ? -1.221 -18.594 -10.484 1 92.06 99 TYR B CA 1
ATOM 3070 C C . TYR B 1 99 ? -2.148 -17.453 -10.117 1 92.06 99 TYR B C 1
ATOM 3072 O O . TYR B 1 99 ? -1.688 -16.359 -9.734 1 92.06 99 TYR B O 1
ATOM 3080 N N . ASP B 1 100 ? -3.373 -17.688 -10.117 1 86.5 100 ASP B N 1
ATOM 3081 C CA . ASP B 1 100 ? -4.367 -16.656 -9.844 1 86.5 100 ASP B CA 1
ATOM 3082 C C . ASP B 1 100 ? -4.348 -16.25 -8.367 1 86.5 100 ASP B C 1
ATOM 3084 O O . ASP B 1 100 ? -4.516 -15.07 -8.039 1 86.5 100 ASP B O 1
ATOM 3088 N N . GLY B 1 101 ? -4.117 -17.156 -7.531 1 88.44 101 GLY B N 1
ATOM 3089 C CA . GLY B 1 101 ? -4.246 -16.922 -6.102 1 88.44 101 GLY B CA 1
ATOM 3090 C C . GLY B 1 101 ? -2.975 -16.391 -5.469 1 88.44 101 GLY B C 1
ATOM 3091 O O . GLY B 1 101 ? -3.023 -15.695 -4.449 1 88.44 101 GLY B O 1
ATOM 3092 N N . VAL B 1 102 ? -1.854 -16.703 -6.078 1 91.5 102 VAL B N 1
ATOM 3093 C CA . VAL B 1 102 ? -0.613 -16.406 -5.367 1 91.5 102 VAL B CA 1
ATOM 3094 C C . VAL B 1 102 ? 0.261 -15.484 -6.207 1 91.5 102 VAL B C 1
ATOM 3096 O O . VAL B 1 102 ? 0.721 -14.445 -5.719 1 91.5 102 VAL B O 1
ATOM 3099 N N . PHE B 1 103 ? 0.554 -15.672 -7.516 1 88.44 103 PHE B N 1
ATOM 3100 C CA . PHE B 1 103 ? 1.583 -14.984 -8.289 1 88.44 103 PHE B CA 1
ATOM 3101 C C . PHE B 1 103 ? 0.99 -13.805 -9.055 1 88.44 103 PHE B C 1
ATOM 3103 O O . PHE B 1 103 ? 1.677 -12.812 -9.305 1 88.44 103 PHE B O 1
ATOM 3110 N N . GLY B 1 104 ? 0.072 -13.734 -9.742 1 68.25 104 GLY B N 1
ATOM 3111 C CA . GLY B 1 104 ? -0.104 -12.852 -10.883 1 68.25 104 GLY B CA 1
ATOM 3112 C C . GLY B 1 104 ? -1.22 -11.836 -10.688 1 68.25 104 GLY B C 1
ATOM 3113 O O . GLY B 1 104 ? -1.144 -10.719 -11.195 1 68.25 104 GLY B O 1
ATOM 3114 N N . SER B 1 105 ? -2.598 -12.133 -10.328 1 56.5 105 SER B N 1
ATOM 3115 C CA . SER B 1 105 ? -3.682 -11.391 -10.953 1 56.5 105 SER B CA 1
ATOM 3116 C C . SER B 1 105 ? -4 -10.117 -10.172 1 56.5 105 SER B C 1
ATOM 3118 O O . SER B 1 105 ? -4.199 -10.164 -8.961 1 56.5 105 SER B O 1
ATOM 3120 N N . GLU B 1 106 ? -3.348 -8.953 -10.75 1 54.09 106 GLU B N 1
ATOM 3121 C CA . GLU B 1 106 ? -3.742 -7.691 -10.141 1 54.09 106 GLU B CA 1
ATOM 3122 C C . GLU B 1 106 ? -5.25 -7.637 -9.906 1 54.09 106 GLU B C 1
ATOM 3124 O O . GLU B 1 106 ? -5.711 -7 -8.953 1 54.09 106 GLU B O 1
ATOM 3129 N N . LYS B 1 107 ? -5.902 -8.297 -10.891 1 50.19 107 LYS B N 1
ATOM 3130 C CA . LYS B 1 107 ? -7.34 -8.062 -11 1 50.19 107 LYS B CA 1
ATOM 3131 C C . LYS B 1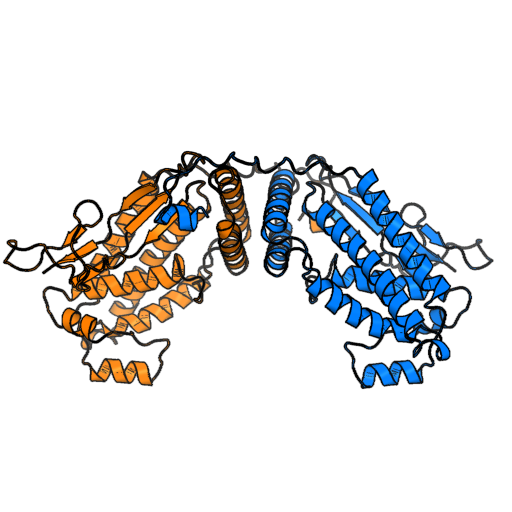 107 ? -8.117 -8.969 -10.047 1 50.19 107 LYS B C 1
ATOM 3133 O O . LYS B 1 107 ? -9.328 -8.82 -9.891 1 50.19 107 LYS B O 1
ATOM 3138 N N . LYS B 1 108 ? -7.387 -9.891 -9.562 1 53.88 108 LYS B N 1
ATOM 3139 C CA . LYS B 1 108 ? -8.203 -10.852 -8.828 1 53.88 108 LYS B CA 1
ATOM 3140 C C . LYS B 1 108 ? -7.871 -10.828 -7.34 1 53.88 108 LYS B C 1
ATOM 3142 O O . LYS B 1 108 ? -6.824 -10.312 -6.941 1 53.88 108 LYS B O 1
ATOM 3147 N N . GLU B 1 109 ? -8.938 -11.25 -6.699 1 54.78 109 GLU B N 1
ATOM 3148 C CA . GLU B 1 109 ? -8.836 -11.43 -5.254 1 54.78 109 GLU B CA 1
ATOM 3149 C C . GLU B 1 109 ? -7.629 -12.289 -4.887 1 54.78 109 GLU B C 1
ATOM 3151 O O . GLU B 1 109 ? -7.547 -13.453 -5.281 1 54.78 109 GLU B O 1
ATOM 3156 N N . ARG B 1 110 ? -6.578 -11.75 -4.492 1 62.88 110 ARG B N 1
ATOM 3157 C CA . ARG B 1 110 ? -5.398 -12.5 -4.07 1 62.88 110 ARG B CA 1
ATOM 3158 C C . ARG B 1 110 ? -5.637 -13.188 -2.73 1 62.88 110 ARG B C 1
ATOM 3160 O O . ARG B 1 110 ? -6.465 -12.734 -1.936 1 62.88 110 ARG B O 1
ATOM 3167 N N . LEU B 1 111 ? -5.258 -14.516 -2.693 1 67.88 111 LEU B N 1
ATOM 3168 C CA . LEU B 1 111 ? -5.219 -15.289 -1.456 1 67.88 111 LEU B CA 1
ATOM 3169 C C . LEU B 1 111 ? -4.887 -14.391 -0.268 1 67.88 111 LEU B C 1
ATOM 3171 O O . LEU B 1 111 ? -5.465 -14.539 0.811 1 67.88 111 LEU B O 1
ATOM 3175 N N . GLY B 1 112 ? -4.305 -13.258 -0.568 1 70.06 112 GLY B N 1
ATOM 3176 C CA . GLY B 1 112 ? -3.949 -12.32 0.48 1 70.06 112 GLY B CA 1
ATOM 3177 C C . GLY B 1 112 ? -3.268 -12.977 1.666 1 70.06 112 GLY B C 1
ATOM 3178 O O . GLY B 1 112 ? -3.318 -12.453 2.783 1 70.06 112 GLY B O 1
ATOM 3179 N N . ALA B 1 113 ? -2.732 -14.164 1.418 1 75.06 113 ALA B N 1
ATOM 3180 C CA . ALA B 1 113 ? -2.162 -14.914 2.533 1 75.06 113 ALA B CA 1
ATOM 3181 C C . ALA B 1 113 ? -0.763 -14.406 2.875 1 75.06 113 ALA B C 1
ATOM 3183 O O . ALA B 1 113 ? -0.312 -14.531 4.016 1 75.06 113 ALA B O 1
ATOM 3184 N N . TRP B 1 114 ? -0.203 -13.914 1.912 1 83.5 114 TRP B N 1
ATOM 3185 C CA . TRP B 1 114 ? 1.106 -13.344 2.213 1 83.5 114 TRP B CA 1
ATOM 3186 C C . TRP B 1 114 ? 0.972 -11.945 2.793 1 83.5 114 TRP B C 1
ATOM 3188 O O . TRP B 1 114 ? 0.541 -11.016 2.102 1 83.5 114 TRP B O 1
ATOM 3198 N N . GLY B 1 115 ? 1.241 -11.812 4.008 1 84.94 115 GLY B N 1
ATOM 3199 C CA . GLY B 1 115 ? 1.25 -10.508 4.664 1 84.94 115 GLY B CA 1
ATOM 3200 C C . GLY B 1 115 ? -0.141 -9.953 4.906 1 84.94 115 GLY B C 1
ATOM 3201 O O . GLY B 1 115 ? -0.293 -8.797 5.289 1 84.94 115 GLY B O 1
ATOM 3202 N N . GLY B 1 116 ? -1.175 -10.711 4.586 1 83.69 116 GLY B N 1
ATOM 3203 C CA . GLY B 1 116 ? -2.525 -10.219 4.801 1 83.69 116 GLY B CA 1
ATOM 3204 C C . GLY B 1 116 ? -2.826 -8.953 4.02 1 83.69 116 GLY B C 1
ATOM 3205 O O . GLY B 1 116 ? -2.434 -8.82 2.859 1 83.69 116 GLY B O 1
ATOM 3206 N N . VAL B 1 117 ? -3.482 -8.086 4.652 1 82.25 117 VAL B N 1
ATOM 3207 C CA . VAL B 1 117 ? -3.859 -6.824 4.023 1 82.25 117 VAL B CA 1
ATOM 3208 C C . VAL B 1 117 ? -2.609 -5.996 3.736 1 82.25 117 VAL B C 1
ATOM 3210 O O . VAL B 1 117 ? -2.496 -5.379 2.674 1 82.25 117 VAL B O 1
ATOM 3213 N N . MET B 1 118 ? -1.675 -6.039 4.66 1 86.44 118 MET B N 1
ATOM 3214 C CA . MET B 1 118 ? -0.437 -5.281 4.5 1 86.44 118 MET B CA 1
ATOM 3215 C C . MET B 1 118 ? 0.368 -5.805 3.314 1 86.44 118 MET B C 1
ATOM 3217 O O . MET B 1 118 ? 0.871 -5.02 2.506 1 86.44 118 MET B O 1
ATOM 3221 N N . GLY B 1 119 ? 0.407 -7.07 3.215 1 89.75 119 GLY B N 1
ATOM 3222 C CA . GLY B 1 119 ? 1.117 -7.668 2.096 1 89.75 119 GLY B CA 1
ATOM 3223 C C . GLY B 1 119 ? 0.472 -7.371 0.754 1 89.75 119 GLY B C 1
ATOM 3224 O O . GLY B 1 119 ? 1.166 -7.09 -0.225 1 89.75 119 GLY B O 1
ATOM 3225 N N . THR B 1 120 ? -0.776 -7.418 0.767 1 86.12 120 THR B N 1
ATOM 3226 C CA . THR B 1 120 ? -1.514 -7.129 -0.458 1 86.12 120 THR B CA 1
ATOM 3227 C C . THR B 1 120 ? -1.302 -5.68 -0.887 1 86.12 120 THR B C 1
ATOM 3229 O O . THR B 1 120 ? -1.042 -5.406 -2.061 1 86.12 120 THR B O 1
ATOM 3232 N N . ARG B 1 121 ? -1.391 -4.797 0.033 1 84.56 121 ARG B N 1
ATOM 3233 C CA . ARG B 1 121 ? -1.171 -3.383 -0.263 1 84.56 121 ARG B CA 1
ATOM 3234 C C . ARG B 1 121 ? 0.244 -3.146 -0.782 1 84.56 121 ARG B C 1
ATOM 3236 O O . ARG B 1 121 ? 0.442 -2.395 -1.738 1 84.56 121 ARG B O 1
ATOM 3243 N N . PHE B 1 122 ? 1.138 -3.75 -0.175 1 91.88 122 PHE B N 1
ATOM 3244 C CA . PHE B 1 122 ? 2.531 -3.59 -0.572 1 91.88 122 PHE B CA 1
ATOM 3245 C C . PHE B 1 122 ? 2.756 -4.121 -1.982 1 91.88 122 PHE B C 1
ATOM 3247 O O . PHE B 1 122 ? 3.398 -3.465 -2.805 1 91.88 122 PHE B O 1
ATOM 3254 N N . HIS B 1 123 ? 2.246 -5.234 -2.184 1 90.31 123 HIS B N 1
ATOM 3255 C CA . HIS B 1 123 ? 2.418 -5.832 -3.504 1 90.31 123 HIS B CA 1
ATOM 3256 C C . HIS B 1 123 ? 1.801 -4.953 -4.59 1 90.31 123 HIS B C 1
ATOM 3258 O O . HIS B 1 123 ? 2.412 -4.734 -5.637 1 90.31 123 HIS B O 1
ATOM 3264 N N . LEU B 1 124 ? 0.628 -4.52 -4.375 1 86.25 124 LEU B N 1
ATOM 3265 C CA . LEU B 1 124 ? -0.047 -3.666 -5.344 1 86.25 124 LEU B CA 1
ATOM 3266 C C . LEU B 1 124 ? 0.734 -2.375 -5.57 1 86.25 124 LEU B C 1
ATOM 3268 O O . LEU B 1 124 ? 0.821 -1.885 -6.695 1 86.25 124 LEU B O 1
ATOM 3272 N N . LEU B 1 125 ? 1.246 -1.862 -4.488 1 89.56 125 LEU B N 1
ATOM 3273 C CA . LEU B 1 125 ? 2.088 -0.675 -4.598 1 89.56 125 LEU B CA 1
ATOM 3274 C C . LEU B 1 125 ? 3.314 -0.956 -5.457 1 89.56 125 LEU B C 1
ATOM 3276 O O . LEU B 1 125 ? 3.66 -0.158 -6.332 1 89.56 125 LEU B O 1
ATOM 3280 N N . CYS B 1 126 ? 3.938 -2.016 -5.227 1 91.69 126 CYS B N 1
ATOM 3281 C CA . CYS B 1 126 ? 5.113 -2.395 -6 1 91.69 126 CYS B CA 1
ATOM 3282 C C . CYS B 1 126 ? 4.773 -2.52 -7.48 1 91.69 126 CYS B C 1
ATOM 3284 O O . CYS B 1 126 ? 5.531 -2.061 -8.336 1 91.69 126 CYS B O 1
ATOM 3286 N N . CYS B 1 127 ? 3.619 -3.127 -7.711 1 87.62 127 CYS B N 1
ATOM 3287 C CA . CYS B 1 127 ? 3.201 -3.277 -9.102 1 87.62 127 CYS B CA 1
ATOM 3288 C C . CYS B 1 127 ? 3.002 -1.919 -9.758 1 87.62 127 CYS B C 1
ATOM 3290 O O . CYS B 1 127 ? 3.432 -1.706 -10.898 1 87.62 127 CYS B O 1
ATOM 3292 N N . ALA B 1 128 ? 2.396 -1.073 -9.07 1 84.5 128 ALA B N 1
ATOM 3293 C CA . ALA B 1 128 ? 2.129 0.26 -9.609 1 84.5 128 ALA B CA 1
ATOM 3294 C C . ALA B 1 128 ? 3.428 1.022 -9.852 1 84.5 128 ALA B C 1
ATOM 3296 O O . ALA B 1 128 ? 3.582 1.679 -10.891 1 84.5 128 ALA B O 1
ATOM 3297 N N . LEU B 1 129 ? 4.324 0.919 -8.938 1 88.81 129 LEU B N 1
ATOM 3298 C CA . LEU B 1 129 ? 5.59 1.637 -9.039 1 88.81 129 LEU B CA 1
ATOM 3299 C C . LEU B 1 129 ? 6.469 1.033 -10.133 1 88.81 129 LEU B C 1
ATOM 3301 O O . LEU B 1 129 ? 7.23 1.746 -10.781 1 88.81 129 LEU B O 1
ATOM 3305 N N . PHE B 1 130 ? 6.328 -0.202 -10.266 1 88.62 130 PHE B N 1
ATOM 3306 C CA . PHE B 1 130 ? 7.168 -0.92 -11.219 1 88.62 130 PHE B CA 1
ATOM 3307 C C . PHE B 1 130 ? 6.938 -0.41 -12.641 1 88.62 130 PHE B C 1
ATOM 3309 O O . PHE B 1 130 ? 7.863 -0.384 -13.453 1 88.62 130 PHE B O 1
ATOM 3316 N N . SER B 1 131 ? 5.73 -0.034 -12.891 1 81.44 131 SER B N 1
ATOM 3317 C CA . SER B 1 131 ? 5.391 0.465 -14.219 1 81.44 131 SER B CA 1
ATOM 3318 C C . SER B 1 131 ? 6.238 1.677 -14.586 1 81.44 131 SER B C 1
ATOM 3320 O O . SER B 1 131 ? 6.375 2.008 -15.766 1 81.44 131 SER B O 1
ATOM 3322 N N . ASN B 1 132 ? 6.914 2.268 -13.594 1 81.56 132 ASN B N 1
ATOM 3323 C CA . ASN B 1 132 ? 7.707 3.469 -13.836 1 81.56 132 ASN B CA 1
ATOM 3324 C C . ASN B 1 132 ? 9.203 3.201 -13.648 1 81.56 132 ASN B C 1
ATOM 3326 O O . ASN B 1 132 ? 10.008 4.129 -13.688 1 81.56 132 ASN B O 1
ATOM 3330 N N . VAL B 1 133 ? 9.523 2.018 -13.492 1 85.75 133 VAL B N 1
ATOM 3331 C CA . VAL B 1 133 ? 10.914 1.666 -13.219 1 85.75 133 VAL B CA 1
ATOM 3332 C C . VAL B 1 133 ? 11.664 1.477 -14.539 1 85.75 133 VAL B C 1
ATOM 3334 O O . VAL B 1 133 ? 11.18 0.789 -15.438 1 85.75 133 VAL B O 1
ATOM 3337 N N . GLU B 1 134 ? 12.773 2.139 -14.625 1 85.25 134 GLU B N 1
ATOM 3338 C CA . GLU B 1 134 ? 13.695 2.002 -15.75 1 85.25 134 GLU B CA 1
ATOM 3339 C C . GLU B 1 134 ? 14.922 1.179 -15.359 1 85.25 134 GLU B C 1
ATOM 3341 O O . GLU B 1 134 ? 15.133 0.888 -14.18 1 85.25 134 GLU B O 1
ATOM 3346 N N . ILE B 1 135 ? 15.703 0.843 -16.375 1 84.94 135 ILE B N 1
ATOM 3347 C CA . ILE B 1 135 ? 16.859 -0.02 -16.156 1 84.94 135 ILE B CA 1
ATOM 3348 C C . ILE B 1 135 ? 17.812 0.645 -15.164 1 84.94 135 ILE B C 1
ATOM 3350 O O . ILE B 1 135 ? 18.359 -0.018 -14.281 1 84.94 135 ILE B O 1
ATOM 3354 N N . ASP B 1 136 ? 17.922 1.953 -15.227 1 83.94 136 ASP B N 1
ATOM 3355 C CA . ASP B 1 136 ? 18.891 2.676 -14.406 1 83.94 136 ASP B CA 1
ATOM 3356 C C . ASP B 1 136 ? 18.406 2.807 -12.969 1 83.94 136 ASP B C 1
ATOM 3358 O O . ASP B 1 136 ? 19.188 3.035 -12.055 1 83.94 136 ASP B O 1
ATOM 3362 N N . THR B 1 137 ? 17.094 2.588 -12.812 1 88.12 137 THR B N 1
ATOM 3363 C CA . THR B 1 137 ? 16.562 2.744 -11.461 1 88.12 137 THR B CA 1
ATOM 3364 C C . THR B 1 137 ? 16.094 1.4 -10.914 1 88.12 137 THR B C 1
ATOM 3366 O O . THR B 1 137 ? 15.586 1.327 -9.789 1 88.12 137 THR B O 1
ATOM 3369 N N . ALA B 1 138 ? 16.328 0.383 -11.656 1 92.25 138 ALA B N 1
ATOM 3370 C CA . ALA B 1 138 ? 15.82 -0.937 -11.289 1 92.25 138 ALA B CA 1
ATOM 3371 C C . ALA B 1 138 ? 16.5 -1.437 -10.008 1 92.25 138 ALA B C 1
ATOM 3373 O O . ALA B 1 138 ? 15.828 -1.967 -9.117 1 92.25 138 ALA B O 1
ATOM 3374 N N . ALA B 1 139 ? 17.75 -1.237 -9.922 1 92.25 139 ALA B N 1
ATOM 3375 C CA . ALA B 1 139 ? 18.484 -1.725 -8.758 1 92.25 139 ALA B CA 1
ATOM 3376 C C . ALA B 1 139 ? 17.938 -1.113 -7.469 1 92.25 139 ALA B C 1
ATOM 3378 O O . ALA B 1 139 ? 17.719 -1.82 -6.48 1 92.25 139 ALA B O 1
ATOM 3379 N N . ASP B 1 140 ? 17.672 0.154 -7.516 1 90.25 140 ASP B N 1
ATOM 3380 C CA . ASP B 1 140 ? 17.156 0.848 -6.344 1 90.25 140 ASP B CA 1
ATOM 3381 C C . ASP B 1 140 ? 15.742 0.38 -6.012 1 90.25 140 ASP B C 1
ATOM 3383 O O . ASP B 1 140 ? 15.406 0.183 -4.844 1 90.25 140 ASP B O 1
ATOM 3387 N N . PHE B 1 141 ? 15.023 0.204 -7.004 1 94.19 141 PHE B N 1
ATOM 3388 C CA . PHE B 1 141 ? 13.648 -0.218 -6.801 1 94.19 141 PHE B CA 1
ATOM 3389 C C . PHE B 1 141 ? 13.586 -1.604 -6.172 1 94.19 141 PHE B C 1
ATOM 3391 O O . PHE B 1 141 ? 12.875 -1.817 -5.188 1 94.19 141 PHE B O 1
ATOM 3398 N N . PHE B 1 142 ? 14.297 -2.484 -6.68 1 94.81 142 PHE B N 1
ATOM 3399 C CA . PHE B 1 142 ? 14.188 -3.861 -6.211 1 94.81 142 PHE B CA 1
ATOM 3400 C C . PHE B 1 142 ? 14.828 -4.02 -4.84 1 94.81 142 PHE B C 1
ATOM 3402 O O . PHE B 1 142 ? 14.414 -4.867 -4.047 1 94.81 142 PHE B O 1
ATOM 3409 N N . LEU B 1 143 ? 15.836 -3.215 -4.582 1 94.06 143 LEU B N 1
ATOM 3410 C CA . LEU B 1 143 ? 16.328 -3.174 -3.211 1 94.06 143 LEU B CA 1
ATOM 3411 C C . LEU B 1 143 ? 15.242 -2.693 -2.256 1 94.06 143 LEU B C 1
ATOM 3413 O O . LEU B 1 143 ? 15.031 -3.293 -1.199 1 94.06 143 LEU B O 1
ATOM 3417 N N . TRP B 1 144 ? 14.609 -1.649 -2.643 1 94.88 144 TRP B N 1
ATOM 3418 C CA . TRP B 1 144 ? 13.531 -1.095 -1.83 1 94.88 144 TRP B CA 1
ATOM 3419 C C . TRP B 1 144 ? 12.406 -2.111 -1.646 1 94.88 144 TRP B C 1
ATOM 3421 O O . TRP B 1 144 ? 11.914 -2.301 -0.533 1 94.88 144 TRP B O 1
ATOM 3431 N N . ARG B 1 145 ? 12.023 -2.742 -2.723 1 95.5 145 ARG B N 1
ATOM 3432 C CA . ARG B 1 145 ? 10.953 -3.734 -2.67 1 95.5 145 ARG B CA 1
ATOM 3433 C C . ARG B 1 145 ? 11.328 -4.891 -1.751 1 95.5 145 ARG B C 1
ATOM 3435 O O . ARG B 1 145 ? 10.523 -5.32 -0.923 1 95.5 145 ARG B O 1
ATOM 3442 N N . SER B 1 146 ? 12.531 -5.379 -1.915 1 94.88 146 SER B N 1
ATOM 3443 C CA . SER B 1 146 ? 12.961 -6.527 -1.125 1 94.88 146 SER B CA 1
ATOM 3444 C C . SER B 1 146 ? 12.984 -6.199 0.364 1 94.88 146 SER B C 1
ATOM 3446 O O . SER B 1 146 ? 12.57 -7.012 1.191 1 94.88 146 SER B O 1
ATOM 3448 N N . LYS B 1 147 ? 13.398 -5.047 0.729 1 93.56 147 LYS B N 1
ATOM 3449 C CA . LYS B 1 147 ? 13.406 -4.621 2.127 1 93.56 147 LYS B CA 1
ATOM 3450 C C . LYS B 1 147 ? 11.984 -4.461 2.656 1 93.56 147 LYS B C 1
ATOM 3452 O O . LYS B 1 147 ? 11.688 -4.852 3.787 1 93.56 147 LYS B O 1
ATOM 3457 N N . GLY B 1 148 ? 11.164 -3.885 1.794 1 94.25 148 GLY B N 1
ATOM 3458 C CA . GLY B 1 148 ? 9.773 -3.746 2.178 1 94.25 148 GLY B CA 1
ATOM 3459 C C . GLY B 1 148 ? 9.086 -5.078 2.414 1 94.25 148 GLY B C 1
ATOM 3460 O O . GLY B 1 148 ? 8.312 -5.223 3.365 1 94.25 148 GLY B O 1
ATOM 3461 N N . ALA B 1 149 ? 9.398 -5.949 1.585 1 93.94 149 ALA B N 1
ATOM 3462 C CA . ALA B 1 149 ? 8.82 -7.281 1.739 1 93.94 149 ALA B CA 1
ATOM 3463 C C . ALA B 1 149 ? 9.258 -7.922 3.053 1 93.94 149 ALA B C 1
ATOM 3465 O O . ALA B 1 149 ? 8.453 -8.562 3.732 1 93.94 149 ALA B O 1
ATOM 3466 N N . THR B 1 150 ? 10.469 -7.77 3.393 1 91.94 150 THR B N 1
ATOM 3467 C CA . THR B 1 150 ? 10.992 -8.305 4.645 1 91.94 150 THR B CA 1
ATOM 3468 C C . THR B 1 150 ? 10.289 -7.668 5.84 1 91.94 150 THR B C 1
ATOM 3470 O O . THR B 1 150 ? 9.938 -8.359 6.801 1 91.94 150 THR B O 1
ATOM 3473 N N . LEU B 1 151 ? 10.039 -6.383 5.758 1 90.44 151 LEU B N 1
ATOM 3474 C CA . LEU B 1 151 ? 9.344 -5.68 6.828 1 90.44 151 LEU B CA 1
ATOM 3475 C C . LEU B 1 151 ? 7.906 -6.176 6.965 1 90.44 151 LEU B C 1
ATOM 3477 O O . LEU B 1 151 ? 7.43 -6.41 8.078 1 90.44 151 LEU B O 1
ATOM 3481 N N . VAL B 1 152 ? 7.273 -6.312 5.844 1 90.81 152 VAL B N 1
ATOM 3482 C CA . VAL B 1 152 ? 5.887 -6.766 5.84 1 90.81 152 VAL B CA 1
ATOM 3483 C C . VAL B 1 152 ? 5.793 -8.164 6.449 1 90.81 152 VAL B C 1
ATOM 3485 O O . VAL B 1 152 ? 4.93 -8.422 7.289 1 90.81 152 VAL B O 1
ATOM 3488 N N . GLU B 1 153 ? 6.656 -8.992 6.012 1 89.62 153 GLU B N 1
ATOM 3489 C CA . GLU B 1 153 ? 6.617 -10.367 6.508 1 89.62 153 GLU B CA 1
ATOM 3490 C C . GLU B 1 153 ? 6.941 -10.43 7.996 1 89.62 153 GLU B C 1
ATOM 3492 O O . GLU B 1 153 ? 6.352 -11.219 8.734 1 89.62 153 GLU B O 1
ATOM 3497 N N . ALA B 1 154 ? 7.84 -9.656 8.406 1 85.94 154 ALA B N 1
ATOM 3498 C CA . ALA B 1 154 ? 8.188 -9.617 9.828 1 85.94 154 ALA B CA 1
ATOM 3499 C C . ALA B 1 154 ? 7.004 -9.133 10.664 1 85.94 154 ALA B C 1
ATOM 3501 O O . ALA B 1 154 ? 6.793 -9.602 11.781 1 85.94 154 ALA B O 1
ATOM 3502 N N . ALA B 1 155 ? 6.223 -8.242 10.07 1 85.38 155 ALA B N 1
ATOM 3503 C CA . ALA B 1 155 ? 5.113 -7.637 10.805 1 85.38 155 ALA B CA 1
ATOM 3504 C C . ALA B 1 155 ? 3.904 -8.562 10.844 1 85.38 155 ALA B C 1
ATOM 3506 O O . ALA B 1 155 ? 3.154 -8.578 11.82 1 85.38 155 ALA B O 1
ATOM 3507 N N . THR B 1 156 ? 3.648 -9.234 9.797 1 85.12 156 THR B N 1
ATOM 3508 C CA . THR B 1 156 ? 2.357 -9.906 9.703 1 85.12 156 THR B CA 1
ATOM 3509 C C . THR B 1 156 ? 2.543 -11.414 9.555 1 85.12 156 THR B C 1
ATOM 3511 O O . THR B 1 156 ? 1.641 -12.195 9.883 1 85.12 156 THR B O 1
ATOM 3514 N N . GLY B 1 157 ? 3.664 -11.812 8.953 1 79.19 157 GLY B N 1
ATOM 3515 C CA . GLY B 1 157 ? 3.877 -13.227 8.68 1 79.19 157 GLY B CA 1
ATOM 3516 C C . GLY B 1 157 ? 2.924 -13.781 7.641 1 79.19 157 GLY B C 1
ATOM 3517 O O . GLY B 1 157 ? 2.477 -13.055 6.75 1 79.19 157 GLY B O 1
ATOM 3518 N N . LEU B 1 158 ? 2.803 -15.086 7.645 1 79.81 158 LEU B N 1
ATOM 3519 C CA . LEU B 1 158 ? 1.877 -15.797 6.77 1 79.81 158 LEU B CA 1
ATOM 3520 C C . LEU B 1 158 ? 0.554 -16.062 7.477 1 79.81 158 LEU B C 1
ATOM 3522 O O . LEU B 1 158 ? 0.539 -16.438 8.648 1 79.81 158 LEU B O 1
ATOM 3526 N N . HIS B 1 159 ? -0.514 -15.805 6.75 1 82.38 159 HIS B N 1
ATOM 3527 C CA . HIS B 1 159 ? -1.84 -15.977 7.336 1 82.38 159 HIS B CA 1
ATOM 3528 C C . HIS B 1 159 ? -2.422 -17.344 6.984 1 82.38 159 HIS B C 1
ATOM 3530 O O . HIS B 1 159 ? -3.066 -17.5 5.945 1 82.38 159 HIS B O 1
ATOM 3536 N N . ASP B 1 160 ? -2.381 -18.203 7.906 1 84 160 ASP B N 1
ATOM 3537 C CA . ASP B 1 160 ? -2.789 -19.578 7.703 1 84 160 ASP B CA 1
ATOM 3538 C C . ASP B 1 160 ? -4.297 -19.688 7.473 1 84 160 ASP B C 1
ATOM 3540 O O . ASP B 1 160 ? -4.75 -20.484 6.656 1 84 160 ASP B O 1
ATOM 3544 N N . ARG B 1 161 ? -5 -18.859 8.172 1 85.88 161 ARG B N 1
ATOM 3545 C CA . ARG B 1 161 ? -6.449 -18.922 8.039 1 85.88 161 ARG B CA 1
ATOM 3546 C C . ARG B 1 161 ? -6.891 -18.547 6.633 1 85.88 161 ARG B C 1
ATOM 3548 O O . ARG B 1 161 ? -7.77 -19.203 6.059 1 85.88 161 ARG B O 1
ATOM 3555 N N . LYS B 1 162 ? -6.289 -17.562 6.141 1 87.62 162 LYS B N 1
ATOM 3556 C CA . LYS B 1 162 ? -6.613 -17.156 4.777 1 87.62 162 LYS B CA 1
ATOM 3557 C C . LYS B 1 162 ? -6.23 -18.219 3.77 1 87.62 162 LYS B C 1
ATOM 3559 O O . LYS B 1 162 ? -6.957 -18.469 2.803 1 87.62 162 LYS B O 1
ATOM 3564 N N . LEU B 1 163 ? -5.172 -18.859 3.996 1 90.94 163 LEU B N 1
ATOM 3565 C CA . LEU B 1 163 ? -4.734 -19.953 3.137 1 90.94 163 LEU B CA 1
ATOM 3566 C C . LEU B 1 163 ? -5.73 -21.109 3.182 1 90.94 163 LEU B C 1
ATOM 3568 O O . LEU B 1 163 ? -6.133 -21.641 2.139 1 90.94 163 LEU B O 1
ATOM 3572 N N . GLN B 1 164 ? -6.156 -21.406 4.348 1 92.75 164 GLN B N 1
ATOM 3573 C CA . GLN B 1 164 ? -7.094 -22.516 4.523 1 92.75 164 GLN B CA 1
ATOM 3574 C C . GLN B 1 164 ? -8.422 -22.234 3.824 1 92.75 164 GLN B C 1
ATOM 3576 O O . GLN B 1 164 ? -8.992 -23.109 3.188 1 92.75 164 GLN B O 1
ATOM 3581 N N . GLN B 1 165 ? -8.812 -21.047 3.957 1 90.62 165 GLN B N 1
ATOM 3582 C CA . GLN B 1 165 ? -10.07 -20.656 3.336 1 90.62 165 GLN B CA 1
ATOM 3583 C C . GLN B 1 165 ? -9.977 -20.719 1.814 1 90.62 165 GLN B C 1
ATOM 3585 O O . GLN B 1 165 ? -10.891 -21.188 1.146 1 90.62 165 GLN B O 1
ATOM 3590 N N . TYR B 1 166 ? -8.93 -20.234 1.353 1 89.88 166 TYR B N 1
ATOM 3591 C CA . TYR B 1 166 ? -8.734 -20.234 -0.092 1 89.88 166 TYR B CA 1
ATOM 3592 C C . TYR B 1 166 ? -8.641 -21.656 -0.624 1 89.88 166 TYR B C 1
ATOM 3594 O O . TYR B 1 166 ? -9.266 -22 -1.632 1 89.88 166 TYR B O 1
ATOM 3602 N N . VAL B 1 167 ? -7.906 -22.422 0.037 1 93.75 167 VAL B N 1
ATOM 3603 C CA . VAL B 1 167 ? -7.703 -23.812 -0.393 1 93.75 167 VAL B CA 1
ATOM 3604 C C . VAL B 1 167 ? -9.023 -24.562 -0.336 1 93.75 167 VAL B C 1
ATOM 3606 O O . VAL B 1 167 ? -9.312 -25.406 -1.202 1 93.75 167 VAL B O 1
ATOM 3609 N N . ALA B 1 168 ? -9.812 -24.281 0.668 1 93 168 ALA B N 1
ATOM 3610 C CA . ALA B 1 168 ? -11.117 -24.938 0.779 1 93 168 ALA B CA 1
ATOM 3611 C C . ALA B 1 168 ? -11.984 -24.641 -0.439 1 93 168 ALA B C 1
ATOM 3613 O O . ALA B 1 168 ? -12.664 -25.516 -0.957 1 93 168 ALA B O 1
ATOM 3614 N N . ARG B 1 169 ? -11.938 -23.453 -0.883 1 90.5 169 ARG B N 1
ATOM 3615 C CA . ARG B 1 169 ? -12.703 -23.047 -2.061 1 90.5 169 ARG B CA 1
ATOM 3616 C C . ARG B 1 169 ? -12.18 -23.734 -3.314 1 90.5 169 ARG B C 1
ATOM 3618 O O . ARG B 1 169 ? -12.953 -24.219 -4.141 1 90.5 169 ARG B O 1
ATOM 3625 N N . GLU B 1 170 ? -10.906 -23.766 -3.441 1 93.06 170 GLU B N 1
ATOM 3626 C CA . GLU B 1 170 ? -10.305 -24.375 -4.621 1 93.06 170 GLU B CA 1
ATOM 3627 C C . GLU B 1 170 ? -10.516 -25.891 -4.621 1 93.06 170 GLU B C 1
ATOM 3629 O O . GLU B 1 170 ? -10.672 -26.5 -5.68 1 93.06 170 GLU B O 1
ATOM 3634 N N . GLN B 1 171 ? -10.453 -26.422 -3.463 1 94.62 171 GLN B N 1
ATOM 3635 C CA . GLN B 1 171 ? -10.727 -27.844 -3.328 1 94.62 171 GLN B CA 1
ATOM 3636 C C . GLN B 1 171 ? -12.117 -28.188 -3.861 1 94.62 171 GLN B C 1
ATOM 3638 O O . GLN B 1 171 ? -12.297 -29.219 -4.527 1 94.62 171 GLN B O 1
ATOM 3643 N N . LEU B 1 172 ? -13.055 -27.406 -3.543 1 91.94 172 LEU B N 1
ATOM 3644 C CA . LEU B 1 172 ? -14.414 -27.625 -4.012 1 91.94 172 LEU B CA 1
ATOM 3645 C C . LEU B 1 172 ? -14.477 -27.625 -5.535 1 91.94 172 LEU B C 1
ATOM 3647 O O . LEU B 1 172 ? -15.133 -28.469 -6.141 1 91.94 172 LEU B O 1
ATOM 3651 N N . LYS B 1 173 ? -13.82 -26.719 -6.148 1 92.19 173 LYS B N 1
ATOM 3652 C CA . LYS B 1 173 ? -13.773 -26.641 -7.609 1 92.19 173 LYS B CA 1
ATOM 3653 C C . LYS B 1 173 ? -13.141 -27.891 -8.203 1 92.19 173 LYS B C 1
ATOM 3655 O O . LYS B 1 173 ? -13.703 -28.516 -9.109 1 92.19 173 LYS B O 1
ATOM 3660 N N . LEU B 1 174 ? -12.078 -28.312 -7.656 1 94.94 174 LEU B N 1
ATOM 3661 C CA . LEU B 1 174 ? -11.281 -29.406 -8.211 1 94.94 174 LEU B CA 1
ATOM 3662 C C . LEU B 1 174 ? -11.922 -30.75 -7.914 1 94.94 174 LEU B C 1
ATOM 3664 O O . LEU B 1 174 ? -11.578 -31.75 -8.539 1 94.94 174 LEU B O 1
ATOM 3668 N N . SER B 1 175 ? -12.789 -30.734 -6.941 1 93.38 175 SER B N 1
ATOM 3669 C CA . SER B 1 175 ? -13.445 -31.984 -6.57 1 93.38 175 SER B CA 1
ATOM 3670 C C . SER B 1 175 ? -14.281 -32.531 -7.723 1 93.38 175 SER B C 1
ATOM 3672 O O . SER B 1 175 ? -14.602 -33.719 -7.75 1 93.38 175 SER B O 1
ATOM 3674 N N . ALA B 1 176 ? -14.625 -31.672 -8.664 1 92.69 176 ALA B N 1
ATOM 3675 C CA . ALA B 1 176 ? -15.359 -32.125 -9.844 1 92.69 176 ALA B CA 1
ATOM 3676 C C . ALA B 1 176 ? -14.547 -33.156 -10.633 1 92.69 176 ALA B C 1
ATOM 3678 O O . ALA B 1 176 ? -15.109 -33.938 -11.391 1 92.69 176 ALA B O 1
ATOM 3679 N N . LEU B 1 177 ? -13.234 -33.156 -10.422 1 95.88 177 LEU B N 1
ATOM 3680 C CA . LEU B 1 177 ? -12.344 -34.031 -11.18 1 95.88 177 LEU B CA 1
ATOM 3681 C C . LEU B 1 177 ? -12.039 -35.312 -10.414 1 95.88 177 LEU B C 1
ATOM 3683 O O . LEU B 1 177 ? -11.297 -36.188 -10.891 1 95.88 177 LEU B O 1
ATOM 3687 N N . LEU B 1 178 ? -12.594 -35.438 -9.227 1 95.69 178 LEU B N 1
ATOM 3688 C CA . LEU B 1 178 ? -12.523 -36.688 -8.484 1 95.69 178 LEU B CA 1
ATOM 3689 C C . LEU B 1 178 ? -13.5 -37.719 -9.047 1 95.69 178 LEU B C 1
ATOM 3691 O O . LEU B 1 178 ? -14.609 -37.375 -9.453 1 95.69 178 LEU B O 1
ATOM 3695 N N . PRO B 1 179 ? -13.047 -38.938 -8.992 1 94.69 179 PRO B N 1
ATOM 3696 C CA . PRO B 1 179 ? -14.039 -39.938 -9.336 1 94.69 179 PRO B CA 1
ATOM 3697 C C . PRO B 1 179 ? -15.32 -39.812 -8.5 1 94.69 179 PRO B C 1
ATOM 3699 O O . PRO B 1 179 ? -15.25 -39.531 -7.309 1 94.69 179 PRO B O 1
ATOM 3702 N N . SER B 1 180 ? -16.438 -40.031 -9.148 1 89.31 180 SER B N 1
ATOM 3703 C CA . SER B 1 180 ? -17.734 -39.781 -8.547 1 89.31 180 SER B CA 1
ATOM 3704 C C . SER B 1 180 ? -17.891 -40.562 -7.238 1 89.31 180 SER B C 1
ATOM 3706 O O . SER B 1 180 ? -18.453 -40.031 -6.266 1 89.31 180 SER B O 1
ATOM 3708 N N . GLU B 1 181 ? -17.391 -41.75 -7.184 1 91.81 181 GLU B N 1
ATOM 3709 C CA . GLU B 1 181 ? -17.547 -42.594 -6.016 1 91.81 181 GLU B CA 1
ATOM 3710 C C . GLU B 1 181 ? -16.688 -42.125 -4.848 1 91.81 181 GLU B C 1
ATOM 3712 O O . GLU B 1 181 ? -16.938 -42.469 -3.695 1 91.81 181 GLU B O 1
ATOM 3717 N N . LYS B 1 182 ? -15.711 -41.281 -5.195 1 92.94 182 LYS B N 1
ATOM 3718 C CA . LYS B 1 182 ? -14.758 -40.844 -4.176 1 92.94 182 LYS B CA 1
ATOM 3719 C C . LYS B 1 182 ? -15.094 -39.438 -3.674 1 92.94 182 LYS B C 1
ATOM 3721 O O . LYS B 1 182 ? -14.516 -38.969 -2.688 1 92.94 182 LYS B O 1
ATOM 3726 N N . ARG B 1 183 ? -16 -38.781 -4.211 1 90.69 183 ARG B N 1
ATOM 3727 C CA . ARG B 1 183 ? -16.297 -37.375 -3.906 1 90.69 183 ARG B CA 1
ATOM 3728 C C . ARG B 1 183 ? -16.875 -37.219 -2.5 1 90.69 183 ARG B C 1
ATOM 3730 O O . ARG B 1 183 ? -16.688 -36.188 -1.852 1 90.69 183 ARG B O 1
ATOM 3737 N N . LYS B 1 184 ? -17.5 -38.25 -2.037 1 91.38 184 LYS B N 1
ATOM 3738 C CA . LYS B 1 184 ? -18.125 -38.156 -0.719 1 91.38 184 LYS B CA 1
ATOM 3739 C C . LYS B 1 184 ? -17.25 -38.812 0.351 1 91.38 184 LYS B C 1
ATOM 3741 O O . LYS B 1 184 ? -17.562 -38.75 1.542 1 91.38 184 LYS B O 1
ATOM 3746 N N . ASP B 1 185 ? -16.203 -39.438 -0.088 1 94.38 185 ASP B N 1
ATOM 3747 C CA . ASP B 1 185 ? -15.273 -40.094 0.849 1 94.38 185 ASP B CA 1
ATOM 3748 C C . ASP B 1 185 ? -14.461 -39.031 1.609 1 94.38 185 ASP B C 1
ATOM 3750 O O . ASP B 1 185 ? -13.648 -38.344 1.018 1 94.38 185 ASP B O 1
ATOM 3754 N N . LYS B 1 186 ? -14.609 -39 2.877 1 93.62 186 LYS B N 1
ATOM 3755 C CA . LYS B 1 186 ? -13.961 -38 3.725 1 93.62 186 LYS B CA 1
ATOM 3756 C C . LYS B 1 186 ? -12.445 -38.156 3.678 1 93.62 186 LYS B C 1
ATOM 3758 O O . LYS B 1 186 ? -11.719 -37.156 3.717 1 93.62 186 LYS B O 1
ATOM 3763 N N . SER B 1 187 ? -11.992 -39.375 3.617 1 95.5 187 SER B N 1
ATOM 3764 C CA . SER B 1 187 ? -10.547 -39.625 3.596 1 95.5 187 SER B CA 1
ATOM 3765 C C . SER B 1 187 ? -9.914 -39.031 2.336 1 95.5 187 SER B C 1
ATOM 3767 O O . SER B 1 187 ? -8.828 -38.469 2.395 1 95.5 187 SER B O 1
ATOM 3769 N N . VAL B 1 188 ? -10.586 -39.188 1.209 1 95.75 188 VAL B N 1
ATOM 3770 C CA . VAL B 1 188 ? -10.078 -38.656 -0.058 1 95.75 188 VAL B CA 1
ATOM 3771 C C . VAL B 1 188 ? -10.125 -37.156 -0.055 1 95.75 188 VAL B C 1
ATOM 3773 O O . VAL B 1 188 ? -9.172 -36.5 -0.471 1 95.75 188 VAL B O 1
ATOM 3776 N N . LYS B 1 189 ? -11.164 -36.625 0.473 1 95 189 LYS B N 1
ATOM 3777 C CA . LYS B 1 189 ? -11.32 -35.188 0.568 1 95 189 LYS B CA 1
ATOM 3778 C C . LYS B 1 189 ? -10.234 -34.562 1.449 1 95 189 LYS B C 1
ATOM 3780 O O . LYS B 1 189 ? -9.641 -33.531 1.1 1 95 189 LYS B O 1
ATOM 3785 N N . ASN B 1 190 ? -10.008 -35.25 2.539 1 96.25 190 ASN B N 1
ATOM 3786 C CA . ASN B 1 190 ? -8.977 -34.75 3.457 1 96.25 190 ASN B CA 1
ATOM 3787 C C . ASN B 1 190 ? -7.586 -34.844 2.836 1 96.25 190 ASN B C 1
ATOM 3789 O O . ASN B 1 190 ? -6.75 -33.969 3.047 1 96.25 190 ASN B O 1
ATOM 3793 N N . ARG B 1 191 ? -7.379 -35.875 2.156 1 96.62 191 ARG B N 1
ATOM 3794 C CA . ARG B 1 191 ? -6.09 -36 1.488 1 96.62 191 ARG B CA 1
ATOM 3795 C C . ARG B 1 191 ? -5.891 -34.938 0.438 1 96.62 191 ARG B C 1
ATOM 3797 O O . ARG B 1 191 ? -4.824 -34.312 0.366 1 96.62 191 ARG B O 1
ATOM 3804 N N . LEU B 1 192 ? -6.902 -34.719 -0.395 1 97.88 192 LEU B N 1
ATOM 3805 C CA . LEU B 1 192 ? -6.824 -33.656 -1.398 1 97.88 192 LEU B CA 1
ATOM 3806 C C . LEU B 1 192 ? -6.551 -32.312 -0.745 1 97.88 192 LEU B C 1
ATOM 3808 O O . LEU B 1 192 ? -5.695 -31.547 -1.208 1 97.88 192 LEU B O 1
ATOM 3812 N N . ARG B 1 193 ? -7.258 -32.031 0.318 1 96.88 193 ARG B N 1
ATOM 3813 C CA . ARG B 1 193 ? -7.078 -30.781 1.044 1 96.88 193 ARG B CA 1
ATOM 3814 C C . ARG B 1 193 ? -5.641 -30.641 1.542 1 96.88 193 ARG B C 1
ATOM 3816 O O . ARG B 1 193 ? -5.012 -29.594 1.353 1 96.88 193 ARG B O 1
ATOM 3823 N N . ARG B 1 194 ? -5.199 -31.625 2.174 1 97.06 194 ARG B N 1
ATOM 3824 C CA . ARG B 1 194 ? -3.846 -31.609 2.719 1 97.06 194 ARG B CA 1
ATOM 3825 C C . ARG B 1 194 ? -2.814 -31.391 1.615 1 97.06 194 ARG B C 1
ATOM 3827 O O . ARG B 1 194 ? -1.893 -30.594 1.767 1 97.06 194 ARG B O 1
ATOM 3834 N N . ASP B 1 195 ? -2.943 -32.156 0.56 1 98 195 ASP B N 1
ATOM 3835 C CA . ASP B 1 195 ? -1.994 -32.031 -0.544 1 98 195 ASP B CA 1
ATOM 3836 C C . ASP B 1 195 ? -2.043 -30.656 -1.177 1 98 195 ASP B C 1
ATOM 3838 O O . ASP B 1 195 ? -1.004 -30.078 -1.52 1 98 195 ASP B O 1
ATOM 3842 N N . LEU B 1 196 ? -3.254 -30.109 -1.298 1 98.06 196 LEU B N 1
ATOM 3843 C CA . LEU B 1 196 ? -3.387 -28.766 -1.834 1 98.06 196 LEU B CA 1
ATOM 3844 C C . LEU B 1 196 ? -2.756 -27.75 -0.894 1 98.06 196 LEU B C 1
ATOM 3846 O O . LEU B 1 196 ? -2.1 -26.797 -1.345 1 98.06 196 LEU B O 1
ATOM 3850 N N . LEU B 1 197 ? -2.947 -27.922 0.369 1 96.75 197 LEU B N 1
ATOM 3851 C CA . LEU B 1 197 ? -2.342 -27.031 1.346 1 96.75 197 LEU B CA 1
ATOM 3852 C C . LEU B 1 197 ? -0.822 -27.031 1.216 1 96.75 197 LEU B C 1
ATOM 3854 O O . LEU B 1 197 ? -0.184 -25.984 1.313 1 96.75 197 LEU B O 1
ATOM 3858 N N . ASN B 1 198 ? -0.302 -28.172 0.978 1 96.75 198 ASN B N 1
ATOM 3859 C CA . ASN B 1 198 ? 1.142 -28.281 0.792 1 96.75 198 ASN B CA 1
ATOM 3860 C C . ASN B 1 198 ? 1.602 -27.531 -0.456 1 96.75 198 ASN B C 1
ATOM 3862 O O . ASN B 1 198 ? 2.6 -26.797 -0.42 1 96.75 198 ASN B O 1
ATOM 3866 N N . VAL B 1 199 ? 0.872 -27.672 -1.516 1 98.06 199 VAL B N 1
ATOM 3867 C CA . VAL B 1 199 ? 1.214 -27.031 -2.783 1 98.06 199 VAL B CA 1
ATOM 3868 C C . VAL B 1 199 ? 1.101 -25.516 -2.646 1 98.06 199 VAL B C 1
ATOM 3870 O O . VAL B 1 199 ? 1.996 -24.781 -3.068 1 98.06 199 VAL B O 1
ATOM 3873 N N . TYR B 1 200 ? 0.042 -25.094 -2.045 1 96.44 200 TYR B N 1
ATOM 3874 C CA . TYR B 1 200 ? -0.135 -23.656 -1.867 1 96.44 200 TYR B CA 1
ATOM 3875 C C . TYR B 1 200 ? 0.88 -23.094 -0.877 1 96.44 200 TYR B C 1
ATOM 3877 O O . TYR B 1 200 ? 1.322 -21.953 -1.01 1 96.44 200 TYR B O 1
ATOM 3885 N N . GLY B 1 201 ? 1.169 -23.891 0.104 1 94.81 201 GLY B N 1
ATOM 3886 C CA . GLY B 1 201 ? 2.248 -23.5 0.996 1 94.81 201 GLY B CA 1
ATOM 3887 C C . GLY B 1 201 ? 3.559 -23.25 0.273 1 94.81 201 GLY B C 1
ATOM 3888 O O . GLY B 1 201 ? 4.23 -22.25 0.524 1 94.81 201 GLY B O 1
ATOM 3889 N N . ASP B 1 202 ? 3.908 -24.125 -0.62 1 96.56 202 ASP B N 1
ATOM 3890 C CA . ASP B 1 202 ? 5.113 -23.953 -1.429 1 96.56 202 ASP B CA 1
ATOM 3891 C C . ASP B 1 202 ? 5.008 -22.734 -2.328 1 96.56 202 ASP B C 1
ATOM 3893 O O . ASP B 1 202 ? 5.984 -22 -2.51 1 96.56 202 ASP B O 1
ATOM 3897 N N . ALA B 1 203 ? 3.84 -22.531 -2.916 1 96.31 203 ALA B N 1
ATOM 3898 C CA . ALA B 1 203 ? 3.629 -21.375 -3.768 1 96.31 203 ALA B CA 1
ATOM 3899 C C . ALA B 1 203 ? 3.848 -20.078 -2.99 1 96.31 203 ALA B C 1
ATOM 3901 O O . ALA B 1 203 ? 4.488 -19.141 -3.486 1 96.31 203 ALA B O 1
ATOM 3902 N N . LEU B 1 204 ? 3.348 -20.047 -1.79 1 94.19 204 LEU B N 1
ATOM 3903 C CA . LEU B 1 204 ? 3.5 -18.859 -0.958 1 94.19 204 LEU B CA 1
ATOM 3904 C C . LEU B 1 204 ? 4.957 -18.656 -0.557 1 94.19 204 LEU B C 1
ATOM 3906 O O . LEU B 1 204 ? 5.434 -17.516 -0.477 1 94.19 204 LEU B O 1
ATOM 3910 N N . ARG B 1 205 ? 5.586 -19.719 -0.276 1 94 205 ARG B N 1
ATOM 3911 C CA . ARG B 1 205 ? 7.012 -19.641 0.019 1 94 205 ARG B CA 1
ATOM 3912 C C . ARG B 1 205 ? 7.785 -19.078 -1.165 1 94 205 ARG B C 1
ATOM 3914 O O . ARG B 1 205 ? 8.656 -18.219 -0.99 1 94 205 ARG B O 1
ATOM 3921 N N . LEU B 1 206 ? 7.48 -19.547 -2.324 1 96 206 LEU B N 1
ATOM 3922 C CA . LEU B 1 206 ? 8.109 -19.016 -3.527 1 96 206 LEU B CA 1
ATOM 3923 C C . LEU B 1 206 ? 7.824 -17.516 -3.67 1 96 206 LEU B C 1
ATOM 3925 O O . LEU B 1 206 ? 8.734 -16.734 -3.941 1 96 206 LEU B O 1
ATOM 3929 N N . PHE B 1 207 ? 6.602 -17.172 -3.494 1 94.25 207 PHE B N 1
ATOM 3930 C CA . PHE B 1 207 ? 6.219 -15.773 -3.605 1 94.25 207 PHE B CA 1
ATOM 3931 C C . PHE B 1 207 ? 7.012 -14.914 -2.625 1 94.25 207 PHE B C 1
ATOM 3933 O O . PHE B 1 207 ? 7.492 -13.836 -2.982 1 94.25 207 PHE B O 1
ATOM 3940 N N . SER B 1 208 ? 7.086 -15.406 -1.422 1 93.88 208 SER B N 1
ATOM 3941 C CA . SER B 1 208 ? 7.887 -14.727 -0.411 1 93.88 208 SER B CA 1
ATOM 3942 C C . SER B 1 208 ? 9.328 -14.555 -0.874 1 93.88 208 SER B C 1
ATOM 3944 O O . SER B 1 208 ? 9.898 -13.461 -0.759 1 93.88 208 SER B O 1
ATOM 3946 N N . MET B 1 209 ? 9.883 -15.578 -1.418 1 94.12 209 MET B N 1
ATOM 3947 C CA . MET B 1 209 ? 11.258 -15.531 -1.92 1 94.12 209 MET B CA 1
ATOM 3948 C C . MET B 1 209 ? 11.383 -14.516 -3.053 1 94.12 209 MET B C 1
ATOM 3950 O O . MET B 1 209 ? 12.367 -13.773 -3.115 1 94.12 209 MET B O 1
ATOM 3954 N N . PHE B 1 210 ? 10.367 -14.523 -3.939 1 94.62 210 PHE B N 1
ATOM 3955 C CA . PHE B 1 210 ? 10.375 -13.57 -5.047 1 94.62 210 PHE B CA 1
ATOM 3956 C C . PHE B 1 210 ? 10.391 -12.141 -4.535 1 94.62 210 PHE B C 1
ATOM 3958 O O . PHE B 1 210 ? 11.18 -11.312 -5 1 94.62 210 PHE B O 1
ATOM 3965 N N . MET B 1 211 ? 9.523 -11.867 -3.537 1 93.19 211 MET B N 1
ATOM 3966 C CA . MET B 1 211 ? 9.336 -10.508 -3.039 1 93.19 211 MET B CA 1
ATOM 3967 C C . MET B 1 211 ? 10.57 -10.031 -2.291 1 93.19 211 MET B C 1
ATOM 3969 O O . MET B 1 211 ? 10.898 -8.844 -2.33 1 93.19 211 MET B O 1
ATOM 3973 N N . LYS B 1 212 ? 11.242 -10.938 -1.673 1 93.38 212 LYS B N 1
ATOM 3974 C CA . LYS B 1 212 ? 12.383 -10.562 -0.834 1 93.38 212 LYS B CA 1
ATOM 3975 C C . LYS B 1 212 ? 13.688 -10.617 -1.623 1 93.38 212 LYS B C 1
ATOM 3977 O O . LYS B 1 212 ? 14.758 -10.344 -1.079 1 93.38 212 LYS B O 1
ATOM 3982 N N . SER B 1 213 ? 13.578 -10.922 -2.893 1 94.12 213 SER B N 1
ATOM 3983 C CA . SER B 1 213 ? 14.75 -10.945 -3.768 1 94.12 213 SER B CA 1
ATOM 3984 C C . SER B 1 213 ? 14.93 -9.617 -4.488 1 94.12 213 SER B C 1
ATOM 3986 O O . SER B 1 213 ? 13.953 -8.914 -4.754 1 94.12 213 SER B O 1
ATOM 3988 N N . ARG B 1 214 ? 16.188 -9.336 -4.812 1 94.62 214 ARG B N 1
ATOM 3989 C CA . ARG B 1 214 ? 16.438 -8.148 -5.629 1 94.62 214 ARG B CA 1
ATOM 3990 C C . ARG B 1 214 ? 16.281 -8.461 -7.113 1 94.62 214 ARG B C 1
ATOM 3992 O O . ARG B 1 214 ? 16.266 -7.555 -7.949 1 94.62 214 ARG B O 1
ATOM 3999 N N . ALA B 1 215 ? 16.172 -9.719 -7.418 1 94.81 215 ALA B N 1
ATOM 4000 C CA . ALA B 1 215 ? 15.82 -10.109 -8.781 1 94.81 215 ALA B CA 1
ATOM 4001 C C . ALA B 1 215 ? 14.312 -10.055 -8.992 1 94.81 215 ALA B C 1
ATOM 4003 O O . ALA B 1 215 ? 13.547 -10.102 -8.023 1 94.81 215 ALA B O 1
ATOM 4004 N N . PHE B 1 216 ? 13.953 -9.945 -10.227 1 93.81 216 PHE B N 1
ATOM 4005 C CA . PHE B 1 216 ? 12.539 -9.953 -10.578 1 93.81 216 PHE B CA 1
ATOM 4006 C C . PHE B 1 216 ? 12.133 -11.305 -11.156 1 93.81 216 PHE B C 1
ATOM 4008 O O . PHE B 1 216 ? 12.633 -11.711 -12.211 1 93.81 216 PHE B O 1
ATOM 4015 N N . PHE B 1 217 ? 11.258 -11.938 -10.438 1 94.19 217 PHE B N 1
ATOM 4016 C CA . PHE B 1 217 ? 10.75 -13.227 -10.883 1 94.19 217 PHE B CA 1
ATOM 4017 C C . PHE B 1 217 ? 9.344 -13.086 -11.445 1 94.19 217 PHE B C 1
ATOM 4019 O O . PHE B 1 217 ? 8.492 -12.43 -10.852 1 94.19 217 PHE B O 1
ATOM 4026 N N . GLN B 1 218 ? 9.109 -13.734 -12.547 1 92.56 218 GLN B N 1
ATOM 4027 C CA . GLN B 1 218 ? 7.801 -13.703 -13.188 1 92.56 218 GLN B CA 1
ATOM 4028 C C . GLN B 1 218 ? 7.344 -15.102 -13.586 1 92.56 218 GLN B C 1
ATOM 4030 O O . GLN B 1 218 ? 8.047 -15.805 -14.312 1 92.56 218 GLN B O 1
ATOM 4035 N N . VAL B 1 219 ? 6.258 -15.422 -13.039 1 94.06 219 VAL B N 1
ATOM 4036 C CA . VAL B 1 219 ? 5.609 -16.641 -13.492 1 94.06 219 VAL B CA 1
ATOM 4037 C C . VAL B 1 219 ? 4.816 -16.359 -14.766 1 94.06 219 VAL B C 1
ATOM 4039 O O . VAL B 1 219 ? 3.971 -15.461 -14.797 1 94.06 219 VAL B O 1
ATOM 4042 N N . CYS B 1 220 ? 5.105 -17.141 -15.875 1 90.19 220 CYS B N 1
ATOM 4043 C CA . CYS B 1 220 ? 4.512 -16.781 -17.156 1 90.19 220 CYS B CA 1
ATOM 4044 C C . CYS B 1 220 ? 3.965 -18.016 -17.859 1 90.19 220 CYS B C 1
ATOM 4046 O O . CYS B 1 220 ? 4.598 -19.078 -17.859 1 90.19 220 CYS B O 1
ATOM 4048 N N . TRP B 1 221 ? 2.777 -17.766 -18.312 1 87.94 221 TRP B N 1
ATOM 4049 C CA . TRP B 1 221 ? 2.213 -18.766 -19.203 1 87.94 221 TRP B CA 1
ATOM 4050 C C . TRP B 1 221 ? 2.705 -18.578 -20.625 1 87.94 221 TRP B C 1
ATOM 4052 O O . TRP B 1 221 ? 3.102 -17.469 -21 1 87.94 221 TRP B O 1
ATOM 4062 N N . THR B 1 222 ? 2.773 -19.641 -21.297 1 77.69 222 THR B N 1
ATOM 4063 C CA . THR B 1 222 ? 3.162 -19.547 -22.688 1 77.69 222 THR B CA 1
ATOM 4064 C C . THR B 1 222 ? 2.189 -18.656 -23.469 1 77.69 222 THR B C 1
ATOM 4066 O O . THR B 1 222 ? 0.983 -18.672 -23.203 1 77.69 222 THR B O 1
ATOM 4069 N N . SER B 1 223 ? 2.811 -17.484 -23.969 1 61.75 223 SER B N 1
ATOM 4070 C CA . SER B 1 223 ? 1.99 -16.672 -24.859 1 61.75 223 SER B CA 1
ATOM 4071 C C . SER B 1 223 ? 1.773 -17.375 -26.203 1 61.75 223 SER B C 1
ATOM 4073 O O . SER B 1 223 ? 2.691 -17.984 -26.734 1 61.75 223 SER B O 1
ATOM 4075 N N . PRO B 1 224 ? 0.637 -17.562 -26.516 1 49.53 224 PRO B N 1
ATOM 4076 C CA . PRO B 1 224 ? 0.495 -18.203 -27.828 1 49.53 224 PRO B CA 1
ATOM 4077 C C . PRO B 1 224 ? 1.348 -17.547 -28.906 1 49.53 224 PRO B C 1
ATOM 4079 O O . PRO B 1 224 ? 1.285 -16.328 -29.078 1 49.53 224 PRO B O 1
ATOM 4082 N N . LEU B 1 225 ? 2.594 -17.844 -29.094 1 46.25 225 LEU B N 1
ATOM 4083 C CA . LEU B 1 225 ? 3.166 -17.359 -30.359 1 46.25 225 LEU B CA 1
ATOM 4084 C C . LEU B 1 225 ? 2.209 -17.609 -31.516 1 46.25 225 LEU B C 1
ATOM 4086 O O . LEU B 1 225 ? 1.829 -18.75 -31.781 1 46.25 225 LEU B O 1
ATOM 4090 N N . LYS B 1 226 ? 1.305 -16.75 -31.609 1 48.31 226 LYS B N 1
ATOM 4091 C CA . LYS B 1 226 ? 0.364 -16.969 -32.719 1 48.31 226 LYS B CA 1
ATOM 4092 C C . LYS B 1 226 ? 1.077 -16.938 -34.062 1 48.31 226 LYS B C 1
ATOM 4094 O O . LYS B 1 226 ? 1.86 -16.016 -34.312 1 48.31 226 LYS B O 1
ATOM 4099 N N . GLU B 1 227 ? 1.505 -18.062 -34.562 1 49.09 227 GLU B N 1
ATOM 4100 C CA . GLU B 1 227 ? 1.774 -18.031 -36 1 49.09 227 GLU B CA 1
ATOM 4101 C C . GLU B 1 227 ? 0.698 -17.234 -36.75 1 49.09 227 GLU B C 1
ATOM 4103 O O . GLU B 1 227 ? -0.395 -17.016 -36.219 1 49.09 227 GLU B O 1
ATOM 4108 N N . PRO B 1 228 ? 1.157 -16.656 -37.875 1 50.53 228 PRO B N 1
ATOM 4109 C CA . PRO B 1 228 ? 0.163 -15.953 -38.688 1 50.53 228 PRO B CA 1
ATOM 4110 C C . PRO B 1 228 ? -1.176 -16.688 -38.75 1 50.53 228 PRO B C 1
ATOM 4112 O O . PRO B 1 228 ? -2.229 -16.047 -38.844 1 50.53 228 PRO B O 1
ATOM 4115 N N . ASP B 1 229 ? -1.074 -18 -38.75 1 49.09 229 ASP B N 1
ATOM 4116 C CA . ASP B 1 229 ? -2.32 -18.75 -38.875 1 49.09 229 ASP B CA 1
ATOM 4117 C C . ASP B 1 229 ? -2.969 -18.953 -37.5 1 49.09 229 ASP B C 1
ATOM 4119 O O . ASP B 1 229 ? -4.02 -19.578 -37.375 1 49.09 229 ASP B O 1
ATOM 4123 N N . GLY B 1 230 ? -2.365 -18.469 -36.438 1 56.06 230 GLY B N 1
ATOM 4124 C CA . GLY B 1 230 ? -2.961 -18.531 -35.125 1 56.06 230 GLY B CA 1
ATOM 4125 C C . GLY B 1 230 ? -2.436 -19.688 -34.281 1 56.06 230 GLY B C 1
ATOM 4126 O O . GLY B 1 230 ? -2.75 -19.797 -33.094 1 56.06 230 GLY B O 1
ATOM 4127 N N . SER B 1 231 ? -1.546 -20.484 -35.031 1 59.88 231 SER B N 1
ATOM 4128 C CA . SER B 1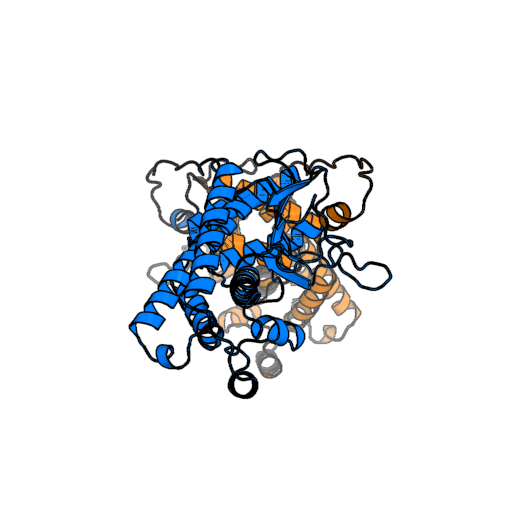 231 ? -1.104 -21.688 -34.312 1 59.88 231 SER B CA 1
ATOM 4129 C C . SER B 1 231 ? 0.075 -21.391 -33.406 1 59.88 231 SER B C 1
ATOM 4131 O O . SER B 1 231 ? 0.864 -20.484 -33.656 1 59.88 231 SER B O 1
ATOM 4133 N N . PHE B 1 232 ? 0.054 -22.094 -32.25 1 70.94 232 PHE B N 1
ATOM 4134 C CA . PHE B 1 232 ? 1.166 -22.016 -31.297 1 70.94 232 PHE B CA 1
ATOM 4135 C C . PHE B 1 232 ? 2.184 -23.109 -31.578 1 70.94 232 PHE B C 1
ATOM 4137 O O . PHE B 1 232 ? 1.833 -24.297 -31.609 1 70.94 232 PHE B O 1
ATOM 4144 N N . VAL B 1 233 ? 3.42 -22.656 -32.031 1 76.88 233 VAL B N 1
ATOM 4145 C CA . VAL B 1 233 ? 4.438 -23.641 -32.406 1 76.88 233 VAL B CA 1
ATOM 4146 C C . VAL B 1 233 ? 5.375 -23.875 -31.219 1 76.88 233 VAL B C 1
ATOM 4148 O O . VAL B 1 233 ? 5.711 -22.938 -30.484 1 76.88 233 VAL B O 1
ATOM 4151 N N . TYR B 1 234 ? 5.727 -25.109 -31.125 1 82.56 234 TYR B N 1
ATOM 4152 C CA . TYR B 1 234 ? 6.625 -25.531 -30.062 1 82.56 234 TYR B CA 1
ATOM 4153 C C . TYR B 1 234 ? 8.031 -24.984 -30.281 1 82.56 234 TYR B C 1
ATOM 4155 O O . TYR B 1 234 ? 8.562 -25.062 -31.391 1 82.56 234 TYR B O 1
ATOM 4163 N N . ASP B 1 235 ? 8.555 -24.359 -29.281 1 82.25 235 ASP B N 1
ATOM 4164 C CA . ASP B 1 235 ? 9.945 -23.906 -29.266 1 82.25 235 ASP B CA 1
ATOM 4165 C C . ASP B 1 235 ? 10.734 -24.594 -28.156 1 82.25 235 ASP B C 1
ATOM 4167 O O . ASP B 1 235 ? 10.555 -24.297 -26.969 1 82.25 235 ASP B O 1
ATOM 4171 N N . PRO B 1 236 ? 11.625 -25.516 -28.5 1 83.94 236 PRO B N 1
ATOM 4172 C CA . PRO B 1 236 ? 12.352 -26.281 -27.484 1 83.94 236 PRO B CA 1
ATOM 4173 C C . PRO B 1 236 ? 13.258 -25.406 -26.625 1 83.94 236 PRO B C 1
ATOM 4175 O O . PRO B 1 236 ? 13.695 -25.828 -25.547 1 83.94 236 PRO B O 1
ATOM 4178 N N . THR B 1 237 ? 13.609 -24.25 -27.078 1 83.31 237 THR B N 1
ATOM 4179 C CA . THR B 1 237 ? 14.484 -23.375 -26.312 1 83.31 237 THR B CA 1
ATOM 4180 C C . THR B 1 237 ? 13.727 -22.719 -25.156 1 83.31 237 THR B C 1
ATOM 4182 O O . THR B 1 237 ? 14.32 -22.375 -24.141 1 83.31 237 THR B O 1
ATOM 4185 N N . THR B 1 238 ? 12.375 -22.672 -25.297 1 87.56 238 THR B N 1
ATOM 4186 C CA . THR B 1 238 ? 11.633 -21.906 -24.297 1 87.56 238 THR B CA 1
ATOM 4187 C C . THR B 1 238 ? 10.531 -22.75 -23.672 1 87.56 238 THR B C 1
ATOM 4189 O O . THR B 1 238 ? 9.891 -22.328 -22.719 1 87.56 238 THR B O 1
ATOM 4192 N N . MET B 1 239 ? 10.336 -23.953 -24.25 1 88.5 239 MET B N 1
ATOM 4193 C CA . MET B 1 239 ? 9.25 -24.797 -23.766 1 88.5 239 MET B CA 1
ATOM 4194 C C . MET B 1 239 ? 9.742 -26.219 -23.531 1 88.5 239 MET B C 1
ATOM 4196 O O . MET B 1 239 ? 10.773 -26.625 -24.078 1 88.5 239 MET B O 1
ATOM 4200 N N . GLU B 1 240 ? 9.062 -26.906 -22.641 1 88.69 240 GLU B N 1
ATOM 4201 C CA . GLU B 1 240 ? 9.227 -28.344 -22.438 1 88.69 240 GLU B CA 1
ATOM 4202 C C . GLU B 1 240 ? 7.992 -29.109 -22.906 1 88.69 240 GLU B C 1
ATOM 4204 O O . GLU B 1 240 ? 6.875 -28.812 -22.484 1 88.69 240 GLU B O 1
ATOM 4209 N N . ALA B 1 241 ? 8.188 -29.984 -23.844 1 85.81 241 ALA B N 1
ATOM 4210 C CA . ALA B 1 241 ? 7.047 -30.688 -24.438 1 85.81 241 ALA B CA 1
ATOM 4211 C C . ALA B 1 241 ? 6.805 -32.031 -23.734 1 85.81 241 ALA B C 1
ATOM 4213 O O . ALA B 1 241 ? 7.754 -32.719 -23.375 1 85.81 241 ALA B O 1
ATOM 4214 N N . GLU B 1 242 ? 5.664 -32.281 -23.312 1 76.75 242 GLU B N 1
ATOM 4215 C CA . GLU B 1 242 ? 5.211 -33.656 -23.016 1 76.75 242 GLU B CA 1
ATOM 4216 C C . GLU B 1 242 ? 4.629 -34.312 -24.25 1 76.75 242 GLU B C 1
ATOM 4218 O O . GLU B 1 242 ? 3.74 -33.75 -24.906 1 76.75 242 GLU B O 1
ATOM 4223 N N . ALA B 1 243 ? 5.57 -35.031 -25.141 1 59.81 243 ALA B N 1
ATOM 4224 C CA . ALA B 1 243 ? 5.258 -35.594 -26.453 1 59.81 243 ALA B CA 1
ATOM 4225 C C . ALA B 1 243 ? 4.109 -36.594 -26.359 1 59.81 243 ALA B C 1
ATOM 4227 O O . ALA B 1 243 ? 4.086 -37.438 -25.469 1 59.81 243 ALA B O 1
ATOM 4228 N N . TRP B 1 244 ? 3.014 -36.375 -26.656 1 55.56 244 TRP B N 1
ATOM 4229 C CA . TRP B 1 244 ? 2.07 -37.469 -26.703 1 55.56 244 TRP B CA 1
ATOM 4230 C C . TRP B 1 244 ? 2.137 -38.188 -28.031 1 55.56 244 TRP B C 1
ATOM 4232 O O . TRP B 1 244 ? 2.031 -39.438 -28.094 1 55.56 244 TRP B O 1
ATOM 4242 N N . GLY B 1 245 ? 1.526 -37.594 -29.219 1 49.62 245 GLY B N 1
ATOM 4243 C CA . GLY B 1 245 ? 1.178 -38.406 -30.391 1 49.62 245 GLY B CA 1
ATOM 4244 C C . GLY B 1 245 ? 2.373 -38.75 -31.266 1 49.62 245 GLY B C 1
ATOM 4245 O O . GLY B 1 245 ? 3.453 -38.156 -31.094 1 49.62 245 GLY B O 1
ATOM 4246 N N . SER B 1 246 ? 2.205 -39.812 -32.031 1 45.06 246 SER B N 1
ATOM 4247 C CA . SER B 1 246 ? 3.053 -40.562 -32.969 1 45.06 246 SER B CA 1
ATOM 4248 C C . SER B 1 246 ? 3.885 -39.594 -33.812 1 45.06 246 SER B C 1
ATOM 4250 O O . SER B 1 246 ? 4.984 -39.938 -34.25 1 45.06 246 SER B O 1
ATOM 4252 N N . HIS B 1 247 ? 3.207 -38.781 -34.781 1 43.62 247 HIS B N 1
ATOM 4253 C CA . HIS B 1 247 ? 3.854 -38.375 -36 1 43.62 247 HIS B CA 1
ATOM 4254 C C . HIS B 1 247 ? 4.707 -37.125 -35.812 1 43.62 247 HIS B C 1
ATOM 4256 O O . HIS B 1 247 ? 4.18 -36.031 -35.562 1 43.62 247 HIS B O 1
ATOM 4262 N N . LEU B 1 248 ? 5.824 -37.125 -35.25 1 44.72 248 LEU B N 1
ATOM 4263 C CA . LEU B 1 248 ? 6.93 -36.188 -35.094 1 44.72 248 LEU B CA 1
ATOM 4264 C C . LEU B 1 248 ? 7.133 -35.344 -36.344 1 44.72 248 LEU B C 1
ATOM 4266 O O . LEU B 1 248 ? 8.078 -34.562 -36.438 1 44.72 248 LEU B O 1
ATOM 4270 N N . ASP B 1 249 ? 6.664 -35.75 -37.469 1 44.59 249 ASP B N 1
ATOM 4271 C CA . ASP B 1 249 ? 7.309 -35.219 -38.688 1 44.59 249 ASP B CA 1
ATOM 4272 C C . ASP B 1 249 ? 7.082 -33.719 -38.812 1 44.59 249 ASP B C 1
ATOM 4274 O O . ASP B 1 249 ? 7.621 -33.094 -39.75 1 44.59 249 ASP B O 1
ATOM 4278 N N . HIS B 1 250 ? 5.957 -33.125 -38.281 1 51.91 250 HIS B N 1
ATOM 4279 C CA . HIS B 1 250 ? 5.762 -31.703 -38.594 1 51.91 250 HIS B CA 1
ATOM 4280 C C . HIS B 1 250 ? 5.992 -30.844 -37.344 1 51.91 250 HIS B C 1
ATOM 4282 O O . HIS B 1 250 ? 5.992 -31.359 -36.219 1 51.91 250 HIS B O 1
ATOM 4288 N N . PRO B 1 251 ? 6.355 -29.641 -37.594 1 57.12 251 PRO B N 1
ATOM 4289 C CA . PRO B 1 251 ? 6.449 -28.703 -36.469 1 57.12 251 PRO B CA 1
ATOM 4290 C C . PRO B 1 251 ? 5.328 -28.891 -35.469 1 57.12 251 PRO B C 1
ATOM 4292 O O . PRO B 1 251 ? 4.164 -29.016 -35.844 1 57.12 251 PRO B O 1
ATOM 4295 N N . HIS B 1 252 ? 5.59 -29.375 -34.219 1 68.38 252 HIS B N 1
ATOM 4296 C CA . HIS B 1 252 ? 4.629 -29.766 -33.188 1 68.38 252 HIS B CA 1
ATOM 4297 C C . HIS B 1 252 ? 3.84 -28.562 -32.688 1 68.38 252 HIS B C 1
ATOM 4299 O O . HIS B 1 252 ? 4.426 -27.562 -32.281 1 68.38 252 HIS B O 1
ATOM 4305 N N . ALA B 1 253 ? 2.586 -28.547 -33.219 1 77.69 253 ALA B N 1
ATOM 4306 C CA . ALA B 1 253 ? 1.68 -27.516 -32.719 1 77.69 253 ALA B CA 1
ATOM 4307 C C . ALA B 1 253 ? 1.41 -27.719 -31.234 1 77.69 253 ALA B C 1
ATOM 4309 O O . ALA B 1 253 ? 1.265 -28.844 -30.766 1 77.69 253 ALA B O 1
ATOM 4310 N N . VAL B 1 254 ? 1.564 -26.688 -30.531 1 82.44 254 VAL B N 1
ATOM 4311 C CA . VAL B 1 254 ? 1.228 -26.719 -29.109 1 82.44 254 VAL B CA 1
ATOM 4312 C C . VAL B 1 254 ? -0.289 -26.781 -28.938 1 82.44 254 VAL B C 1
ATOM 4314 O O . VAL B 1 254 ? -1.004 -25.891 -29.422 1 82.44 254 VAL B O 1
ATOM 4317 N N . LEU B 1 255 ? -0.73 -27.828 -28.375 1 78.19 255 LEU B N 1
ATOM 4318 C CA . LEU B 1 255 ? -2.164 -28.016 -28.188 1 78.19 255 LEU B CA 1
ATOM 4319 C C . LEU B 1 255 ? -2.641 -27.312 -26.922 1 78.19 255 LEU B C 1
ATOM 4321 O O . LEU B 1 255 ? -3.729 -26.734 -26.891 1 78.19 255 LEU B O 1
ATOM 4325 N N . PHE B 1 256 ? -1.758 -27.438 -25.922 1 84.06 256 PHE B N 1
ATOM 4326 C CA . PHE B 1 256 ? -2.215 -27 -24.609 1 84.06 256 PHE B CA 1
ATOM 4327 C C . PHE B 1 256 ? -1.034 -26.75 -23.688 1 84.06 256 PHE B C 1
ATOM 4329 O O . PHE B 1 256 ? -0.024 -27.453 -23.75 1 84.06 256 PHE B O 1
ATOM 4336 N N . SER B 1 257 ? -1.162 -25.641 -22.844 1 89.94 257 SER B N 1
ATOM 4337 C CA . SER B 1 257 ? -0.167 -25.391 -21.812 1 89.94 257 SER B CA 1
ATOM 4338 C C . SER B 1 257 ? -0.515 -26.125 -20.516 1 89.94 257 SER B C 1
ATOM 4340 O O . SER B 1 257 ? -1.639 -26.016 -20.031 1 89.94 257 SER B O 1
ATOM 4342 N N . ILE B 1 258 ? 0.419 -26.812 -19.984 1 92.88 258 ILE B N 1
ATOM 4343 C CA . ILE B 1 258 ? 0.187 -27.594 -18.781 1 92.88 258 ILE B CA 1
ATOM 4344 C C . ILE B 1 258 ? 0.556 -26.75 -17.547 1 92.88 258 ILE B C 1
ATOM 4346 O O . ILE B 1 258 ? -0.217 -26.672 -16.594 1 92.88 258 ILE B O 1
ATOM 4350 N N . SER B 1 259 ? 1.714 -26.203 -17.562 1 95.88 259 SER B N 1
ATOM 4351 C CA . SER B 1 259 ? 2.232 -25.438 -16.438 1 95.88 259 SER B CA 1
ATOM 4352 C C . SER B 1 259 ? 2.975 -24.188 -16.906 1 95.88 259 SER B C 1
ATOM 4354 O O . SER B 1 259 ? 3.475 -24.141 -18.031 1 95.88 259 SER B O 1
ATOM 4356 N N . PRO B 1 260 ? 3 -23.156 -16.062 1 95.19 260 PRO B N 1
ATOM 4357 C CA . PRO B 1 260 ? 3.756 -21.953 -16.391 1 95.19 260 PRO B CA 1
ATOM 4358 C C . PRO B 1 260 ? 5.266 -22.141 -16.234 1 95.19 260 PRO B C 1
ATOM 4360 O O . PRO B 1 260 ? 5.711 -23.156 -15.719 1 95.19 260 PRO B O 1
ATOM 4363 N N . GLY B 1 261 ? 5.965 -21.188 -16.844 1 95.19 261 GLY B N 1
ATOM 4364 C CA . GLY B 1 261 ? 7.398 -21.078 -16.625 1 95.19 261 GLY B CA 1
ATOM 4365 C C . GLY B 1 261 ? 7.781 -20.016 -15.625 1 95.19 261 GLY B C 1
ATOM 4366 O O . GLY B 1 261 ? 6.91 -19.375 -15.031 1 95.19 261 GLY B O 1
ATOM 4367 N N . LEU B 1 262 ? 9.078 -19.953 -15.383 1 95.88 262 LEU B N 1
ATOM 4368 C CA . LEU B 1 262 ? 9.602 -18.969 -14.453 1 95.88 262 LEU B CA 1
ATOM 4369 C C . LEU B 1 262 ? 10.75 -18.188 -15.078 1 95.88 262 LEU B C 1
ATOM 4371 O O . LEU B 1 262 ? 11.734 -18.781 -15.531 1 95.88 262 LEU B O 1
ATOM 4375 N N . LEU B 1 263 ? 10.57 -16.875 -15.094 1 94.62 263 LEU B N 1
ATOM 4376 C CA . LEU B 1 263 ? 11.602 -15.984 -15.609 1 94.62 263 LEU B CA 1
ATOM 4377 C C . LEU B 1 263 ? 12.258 -15.203 -14.477 1 94.62 263 LEU B C 1
ATOM 4379 O O . LEU B 1 263 ? 11.594 -14.844 -13.5 1 94.62 263 LEU B O 1
ATOM 4383 N N . LYS B 1 264 ? 13.484 -14.977 -14.664 1 94.44 264 LYS B N 1
ATOM 4384 C CA . LYS B 1 264 ? 14.25 -14.156 -13.727 1 94.44 264 LYS B CA 1
ATOM 4385 C C . LYS B 1 264 ? 14.938 -13 -14.453 1 94.44 264 LYS B C 1
ATOM 4387 O O . LYS B 1 264 ? 15.641 -13.219 -15.445 1 94.44 264 LYS B O 1
ATOM 4392 N N . THR B 1 265 ? 14.711 -11.828 -13.961 1 93.69 265 THR B N 1
ATOM 4393 C CA . THR B 1 265 ? 15.398 -10.641 -14.469 1 93.69 265 THR B CA 1
ATOM 4394 C C . THR B 1 265 ? 16.328 -10.062 -13.406 1 93.69 265 THR B C 1
ATOM 4396 O O . THR B 1 265 ? 15.914 -9.836 -12.266 1 93.69 265 THR B O 1
ATOM 4399 N N . GLY B 1 266 ? 17.578 -9.938 -13.828 1 93.06 266 GLY B N 1
ATOM 4400 C CA . GLY B 1 266 ? 18.562 -9.453 -12.859 1 93.06 266 GLY B CA 1
ATOM 4401 C C . GLY B 1 266 ? 19.094 -10.547 -11.953 1 93.06 266 GLY B C 1
ATOM 4402 O O . GLY B 1 266 ? 18.797 -11.727 -12.156 1 93.06 266 GLY B O 1
ATOM 4403 N N . THR B 1 267 ? 19.953 -10.078 -11.062 1 89.81 267 THR B N 1
ATOM 4404 C CA . THR B 1 267 ? 20.531 -11.039 -10.125 1 89.81 267 THR B CA 1
ATOM 4405 C C . THR B 1 267 ? 20 -10.82 -8.719 1 89.81 267 THR B C 1
ATOM 4407 O O . THR B 1 267 ? 19.453 -9.75 -8.414 1 89.81 267 THR B O 1
ATOM 4410 N N . ALA B 1 268 ? 20.188 -11.812 -7.891 1 86.94 268 ALA B N 1
ATOM 4411 C CA . ALA B 1 268 ? 19.719 -11.727 -6.504 1 86.94 268 ALA B CA 1
ATOM 4412 C C . ALA B 1 268 ? 20.484 -10.648 -5.742 1 86.94 268 ALA B C 1
ATOM 4414 O O . ALA B 1 268 ? 20.062 -10.227 -4.664 1 86.94 268 ALA B O 1
ATOM 4415 N N . ASP B 1 269 ? 21.562 -10.156 -6.344 1 83.75 269 ASP B N 1
ATOM 4416 C CA . ASP B 1 269 ? 22.359 -9.109 -5.703 1 83.75 269 ASP B CA 1
ATOM 4417 C C . ASP B 1 269 ? 21.938 -7.727 -6.191 1 83.75 269 ASP B C 1
ATOM 4419 O O . ASP B 1 269 ? 22.406 -6.715 -5.66 1 83.75 269 ASP B O 1
ATOM 4423 N N . GLY B 1 270 ? 21.062 -7.77 -7.176 1 88.88 270 GLY B N 1
ATOM 4424 C CA . GLY B 1 270 ? 20.516 -6.488 -7.586 1 88.88 270 GLY B CA 1
ATOM 4425 C C . GLY B 1 270 ? 21.281 -5.84 -8.727 1 88.88 270 GLY B C 1
ATOM 4426 O O . GLY B 1 270 ? 21.516 -4.633 -8.703 1 88.88 270 GLY B O 1
ATOM 4427 N N . SER B 1 271 ? 21.688 -6.684 -9.695 1 89.5 271 SER B N 1
ATOM 4428 C CA . SER B 1 271 ? 22.391 -6.184 -10.875 1 89.5 271 SER B CA 1
ATOM 4429 C C . SER B 1 271 ? 21.891 -6.863 -12.148 1 89.5 271 SER B C 1
ATOM 4431 O O . SER B 1 271 ? 21.016 -7.723 -12.094 1 89.5 271 SER B O 1
ATOM 4433 N N . ASP B 1 272 ? 22.297 -6.383 -13.375 1 91.12 272 ASP B N 1
ATOM 4434 C CA . ASP B 1 272 ? 22.094 -7 -14.688 1 91.12 272 ASP B CA 1
ATOM 4435 C C . ASP B 1 272 ? 20.609 -7.086 -15.039 1 91.12 272 ASP B C 1
ATOM 4437 O O . ASP B 1 272 ? 20.125 -8.148 -15.43 1 91.12 272 ASP B O 1
ATOM 4441 N N . TYR B 1 273 ? 19.969 -6.023 -14.836 1 92.06 273 TYR B N 1
ATOM 4442 C CA . TYR B 1 273 ? 18.531 -6.035 -15.07 1 92.06 273 TYR B CA 1
ATOM 4443 C C . TYR B 1 273 ? 18.219 -6.008 -16.562 1 92.06 273 TYR B C 1
ATOM 4445 O O . TYR B 1 273 ? 17.047 -6.062 -16.953 1 92.06 273 TYR B O 1
ATOM 4453 N N . ASP B 1 274 ? 19.188 -5.992 -17.375 1 89.31 274 ASP B N 1
ATOM 4454 C CA . ASP B 1 274 ? 19.016 -6.098 -18.812 1 89.31 274 ASP B CA 1
ATOM 4455 C C . ASP B 1 274 ? 19.047 -7.555 -19.266 1 89.31 274 ASP B C 1
ATOM 4457 O O . ASP B 1 274 ? 18.781 -7.855 -20.438 1 89.31 274 ASP B O 1
ATOM 4461 N N . ARG B 1 275 ? 19.234 -8.391 -18.375 1 90.88 275 ARG B N 1
ATOM 4462 C CA . ARG B 1 275 ? 19.312 -9.812 -18.688 1 90.88 275 ARG B CA 1
ATOM 4463 C C . ARG B 1 275 ? 18.125 -10.57 -18.109 1 90.88 275 ARG B C 1
ATOM 4465 O O . ARG B 1 275 ? 17.781 -10.391 -16.938 1 90.88 275 ARG B O 1
ATOM 4472 N N . VAL B 1 276 ? 17.609 -11.453 -18.969 1 91.88 276 VAL B N 1
ATOM 4473 C CA . VAL B 1 276 ? 16.5 -12.305 -18.562 1 91.88 276 VAL B CA 1
ATOM 4474 C C . VAL B 1 276 ? 16.906 -13.773 -18.672 1 91.88 276 VAL B C 1
ATOM 4476 O O . VAL B 1 276 ? 17.484 -14.188 -19.688 1 91.88 276 VAL B O 1
ATOM 4479 N N . SER B 1 277 ? 16.656 -14.461 -17.641 1 92.62 277 SER B N 1
ATOM 4480 C CA . SER B 1 277 ? 16.953 -15.891 -17.641 1 92.62 277 SER B CA 1
ATOM 4481 C C . SER B 1 277 ? 15.672 -16.703 -17.469 1 92.62 277 SER B C 1
ATOM 4483 O O . SER B 1 277 ? 14.82 -16.359 -16.641 1 92.62 277 SER B O 1
ATOM 4485 N N . LEU B 1 278 ? 15.57 -17.719 -18.297 1 94.25 278 LEU B N 1
ATOM 4486 C CA . LEU B 1 278 ? 14.492 -18.688 -18.125 1 94.25 278 LEU B CA 1
ATOM 4487 C C . LEU B 1 278 ? 14.891 -19.797 -17.156 1 94.25 278 LEU B C 1
ATOM 4489 O O . LEU B 1 278 ? 15.695 -20.656 -17.5 1 94.25 278 LEU B O 1
ATOM 4493 N N . LEU B 1 279 ? 14.336 -19.766 -15.984 1 95.38 279 LEU B N 1
ATOM 4494 C CA . LEU B 1 279 ? 14.711 -20.734 -14.953 1 95.38 279 LEU B CA 1
ATOM 4495 C C . LEU B 1 279 ? 13.93 -22.031 -15.109 1 95.38 279 LEU B C 1
ATOM 4497 O O . LEU B 1 279 ? 14.453 -23.109 -14.812 1 95.38 279 LEU B O 1
ATOM 4501 N N . VAL B 1 280 ? 12.703 -21.891 -15.453 1 96.31 280 VAL B N 1
ATOM 4502 C CA . VAL B 1 280 ? 11.828 -23.047 -15.68 1 96.31 280 VAL B CA 1
ATOM 4503 C C . VAL B 1 280 ? 11.062 -22.859 -16.984 1 96.31 280 VAL B C 1
ATOM 4505 O O . VAL B 1 280 ? 10.445 -21.812 -17.219 1 96.31 280 VAL B O 1
ATOM 4508 N N . LYS B 1 281 ? 11.148 -23.828 -17.844 1 92.62 281 LYS B N 1
ATOM 4509 C CA . LYS B 1 281 ? 10.367 -23.812 -19.078 1 92.62 281 LYS B CA 1
ATOM 4510 C C . LYS B 1 281 ? 8.914 -24.188 -18.812 1 92.62 281 LYS B C 1
ATOM 4512 O O . LYS B 1 281 ? 8.641 -25.125 -18.047 1 92.62 281 LYS B O 1
ATOM 4517 N N . PRO B 1 282 ? 8.016 -23.391 -19.391 1 94.25 282 PRO B N 1
ATOM 4518 C CA . PRO B 1 282 ? 6.637 -23.891 -19.359 1 94.25 282 PRO B CA 1
ATOM 4519 C C . PRO B 1 282 ? 6.488 -25.266 -20.016 1 94.25 282 PRO B C 1
ATOM 4521 O O . PRO B 1 282 ? 7.16 -25.547 -21.016 1 94.25 282 PRO B O 1
ATOM 4524 N N . ARG B 1 283 ? 5.586 -26.062 -19.5 1 93.31 283 ARG B N 1
ATOM 4525 C CA . ARG B 1 283 ? 5.305 -27.359 -20.094 1 93.31 283 ARG B CA 1
ATOM 4526 C C . ARG B 1 283 ? 4.074 -27.297 -21 1 93.31 283 ARG B C 1
ATOM 4528 O O . ARG B 1 283 ? 3.08 -26.656 -20.656 1 93.31 283 ARG B O 1
ATOM 4535 N N . VAL B 1 284 ? 4.211 -27.969 -22.141 1 90.44 284 VAL B N 1
ATOM 4536 C CA . VAL B 1 284 ? 3.119 -27.922 -23.109 1 90.44 284 VAL B CA 1
ATOM 4537 C C . VAL B 1 284 ? 2.859 -29.328 -23.672 1 90.44 284 VAL B C 1
ATOM 4539 O O . VAL B 1 284 ? 3.729 -30.203 -23.609 1 90.44 284 VAL B O 1
ATOM 4542 N N . VAL B 1 285 ? 1.605 -29.484 -24.094 1 85.75 285 VAL B N 1
ATOM 4543 C CA . VAL B 1 285 ? 1.255 -30.688 -24.859 1 85.75 285 VAL B CA 1
ATOM 4544 C C . VAL B 1 285 ? 1.321 -30.391 -26.344 1 85.75 285 VAL B C 1
ATOM 4546 O O . VAL B 1 285 ? 0.769 -29.391 -26.812 1 85.75 285 VAL B O 1
ATOM 4549 N N . CYS B 1 286 ? 2.021 -31.234 -27.031 1 82.19 286 CYS B N 1
ATOM 4550 C CA . CYS B 1 286 ? 2.139 -31.062 -28.469 1 82.19 286 CYS B CA 1
ATOM 4551 C C . CYS B 1 286 ? 1.487 -32.219 -29.219 1 82.19 286 CYS B C 1
ATOM 4553 O O . CYS B 1 286 ? 1.337 -33.312 -28.672 1 82.19 286 CYS B O 1
ATOM 4555 N N . SER B 1 287 ? 1.018 -31.906 -30.438 1 74.12 287 SER B N 1
ATOM 4556 C CA . SER B 1 287 ? 0.425 -32.906 -31.297 1 74.12 287 SER B CA 1
ATOM 4557 C C . SER B 1 287 ? 1.497 -33.688 -32.062 1 74.12 287 SER B C 1
ATOM 4559 O O . SER B 1 287 ? 2.568 -33.156 -32.344 1 74.12 287 SER B O 1
#